Protein AF-A0A0L0D6V1-F1 (afdb_monomer_lite)

Sequence (633 aa):
MLAAVTAAVARLTDAACRQGDEGEKATAGPAPGNNIVFPPRSAPHRPCVAVAVVAVPGSEDPESGAPVLATTLTLPLGLRSPAAAALTLRSAGAVGGEVLGGLPLGTLFGLPSLELDPKIEGVEATAEAPELGSLVAGNAALVRQLGLLAEHPFYLEIAPMAFDESAPNSAACLALTLASTEAGVVQVAYRVASMLAEALMASAEFGDLSALYTPPRPPSFLDKATLEEAEVEGKRVVVRVDFNVPLAADGTISSNQRIVAAMPTVQTLLARGARSVVLMSHLGRPGGAVKPELSLAVVAAEVERLLERPVTFVAPAVGPEAEAATAEPAPGSVFLLENLRFHAEEEGKGVDGEGNKFKPAAEAVDTFRASLAAHGEVFVNDAFGTAHRAHSSMVGMPHPVRIAGALLSKELRYFAAALEEPARPFVQDKIQLIENLIDKVDAMIIGGGMAFTFLAVAHNVAIGASLFDDDGAAIVPKLMAKAKARGVTIHLPTDFVCADAFAADAKTAVHDTTSGVPEGWMGLDIGPASSEAFAAVIASAATVVWNGPMGVFEMEPFAAGTQTLCAAAAAATADSGATTIIGGGDTATAASVFGVDDKVSHVSTGGGASLELLEGKVLPGVAALTNIADLLQ

Foldseek 3Di:
DVVVVLLVQVLVLVVVQPPQDDDDQPPDDDDPPKGKDWDDDPDSPARTKIKIKDFDPPDADPPPRFTKIKIKIKAFQQDQDDPKKKKKKWFQPQDDDDDDDDDDCCVVPVDDFDFDDDDDVGMGMTIPHVPLSCLCVVDPVLSVLVSVCNVFGKIWMWTWDFNDPPDSRGGTMTMIMMIHRDPVVVVSSLVSVLVSVVSVCPDPVRDNCVVRDDGDDDFDLLQFAALVQDQQAQWQEEEEFEQQADADPVLAGPDCVRVVLQVQLLVSSLVSHHQEYEYEYAYDAPFLADDPSGKCPNVLVVNCVVNVHHEAEDPAQFDDRNLVVQVDGGTSYHYYHIHPNVHCLQQQWGADPVRDIDGDDPVVNLRRLVRSQSNIQAYEYAYLLCLQGPTCNQQVHPHPAYGYGPNRSLLSVLLVCQPPPDDPQEEEEDQLLLVLCLLPHQEYEYAFLVLLLLLCQVVVFAFAPGDHDPVSNVCNVVSVVSSVVSNYHYQGAQKFWKFLDPDLPTDTDIDGSVRHADHSIHGFAGDPVSLVVVLVVLLPGQEYEYEDARGPLVRVSRNVSRLSVLVSQLCSCVPVVHAYEYAADVNLVNNVVNVCCVSHNYYRPNHVSSVCVSSVHDRSSSSSGHRPVNSVD

InterPro domains:
  IPR001576 Phosphoglycerate kinase [MF_00145] (226-627)
  IPR001576 Phosphoglycerate kinase [PF00162] (228-617)
  IPR001576 Phosphoglycerate kinase [PR00477] (231-247)
  IPR001576 Phosphoglycerate kinase [PR00477] (253-275)
  IPR001576 Phosphoglycerate kinase [PR00477] (332-347)
  IPR001576 Phosphoglycerate kinase [PR00477] (375-397)
  IPR001576 Phosphoglycerate kinase [PR00477] (404-426)
  IPR001576 Phosphoglycerate kinase [PR00477] (543-568)
  IPR001576 Phosphoglycerate kinase [PR00477] (580-591)
  IPR001576 Phosphoglycerate kinase [PR00477] (603-620)
  IPR001576 Phosphoglycerate kinase [PTHR11406] (226-628)
  IPR015824 Phosphoglycerate kinase, N-terminal [G3DSA:3.40.50.1260] (194-291)
  IPR015824 Phosphoglycerate kinase, N-terminal [G3DSA:3.40.50.1260] (295-630)
  IPR015824 Phosphoglycerate kinase, N-terminal [G3DSA:3.40.50.1260] (421-603)
  IPR015911 Phosphoglycerate kinase, conserved site [PS00111] (236-246)
  IPR036043 Phosphoglycerate kinase superfamily [SSF53748] (221-626)

Organism: NCBI:txid461836

pLDDT: mean 74.15, std 25.09, range [22.94, 98.75]

Structure (mmCIF, N/CA/C/O backbone):
data_AF-A0A0L0D6V1-F1
#
_entry.id   AF-A0A0L0D6V1-F1
#
loop_
_atom_site.group_PDB
_atom_site.id
_atom_site.type_symbol
_atom_site.label_atom_id
_atom_site.label_alt_id
_atom_site.label_comp_id
_atom_site.label_asym_id
_atom_site.label_entity_id
_atom_site.label_seq_id
_atom_site.pdbx_PDB_ins_code
_atom_site.Cartn_x
_atom_site.Cartn_y
_atom_site.Cartn_z
_atom_site.occupancy
_atom_site.B_iso_or_equiv
_atom_site.auth_seq_id
_atom_site.auth_comp_id
_atom_site.auth_asym_id
_atom_site.auth_atom_id
_atom_site.pdbx_PDB_model_num
ATOM 1 N N . MET A 1 1 ? -0.115 -34.984 39.266 1.00 41.31 1 MET A N 1
ATOM 2 C CA . MET A 1 1 ? -1.115 -33.991 38.811 1.00 41.31 1 MET A CA 1
ATOM 3 C C . MET A 1 1 ? -0.805 -33.521 37.396 1.00 41.31 1 MET A C 1
ATOM 5 O O . MET A 1 1 ? -1.661 -33.690 36.543 1.00 41.31 1 MET A O 1
ATOM 9 N N . LEU A 1 2 ? 0.426 -33.073 37.114 1.00 43.94 2 LEU A N 1
ATOM 10 C CA . LEU A 1 2 ? 0.887 -32.733 35.760 1.00 43.94 2 LEU A CA 1
ATOM 11 C C . LEU A 1 2 ? 0.667 -33.868 34.741 1.00 43.94 2 LEU A C 1
ATOM 13 O O . LEU A 1 2 ? -0.023 -33.655 33.758 1.00 43.94 2 LEU A O 1
ATOM 17 N N . ALA A 1 3 ? 1.059 -35.108 35.062 1.00 45.00 3 ALA A N 1
ATOM 18 C CA . ALA A 1 3 ? 0.768 -36.281 34.224 1.00 45.00 3 ALA A CA 1
ATOM 19 C C . ALA A 1 3 ? -0.732 -36.473 33.894 1.00 45.00 3 ALA A C 1
ATOM 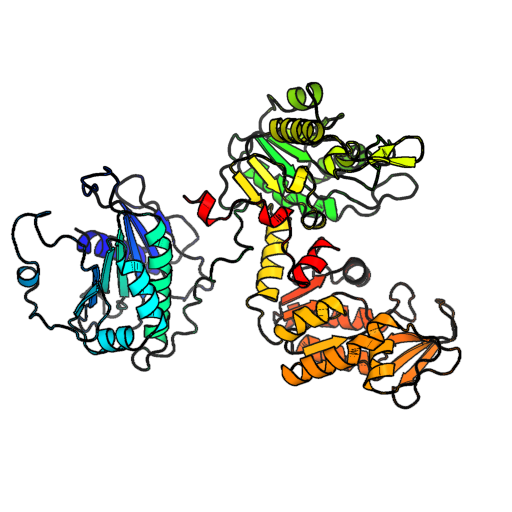21 O O . ALA A 1 3 ? -1.084 -36.947 32.818 1.00 45.00 3 ALA A O 1
ATOM 22 N N . ALA A 1 4 ? -1.639 -36.076 34.796 1.00 47.41 4 ALA A N 1
ATOM 23 C CA . ALA A 1 4 ? -3.080 -36.141 34.546 1.00 47.41 4 ALA A CA 1
ATOM 24 C C . ALA A 1 4 ? -3.555 -35.011 33.615 1.00 47.41 4 ALA A C 1
ATOM 26 O O . ALA A 1 4 ? -4.444 -35.245 32.798 1.00 47.41 4 ALA A O 1
ATOM 27 N N . VAL A 1 5 ? -2.944 -33.822 33.709 1.00 48.06 5 VAL A N 1
ATOM 28 C CA . VAL A 1 5 ? -3.163 -32.691 32.790 1.00 48.06 5 VAL A CA 1
ATOM 29 C C . VAL A 1 5 ? -2.637 -33.041 31.400 1.00 48.06 5 VAL A C 1
ATOM 31 O O . VAL A 1 5 ? -3.396 -32.974 30.439 1.00 48.06 5 VAL A O 1
ATOM 34 N N . THR A 1 6 ? -1.401 -33.526 31.295 1.00 48.69 6 THR A N 1
ATOM 35 C CA . THR A 1 6 ? -0.781 -33.962 30.037 1.00 48.69 6 THR A CA 1
ATOM 36 C C . THR A 1 6 ? -1.606 -35.064 29.362 1.00 48.69 6 THR A C 1
ATOM 38 O O . THR A 1 6 ? -1.934 -34.959 28.180 1.00 48.69 6 THR A O 1
ATOM 41 N N . ALA A 1 7 ? -2.059 -36.071 30.120 1.00 50.97 7 ALA A N 1
ATOM 42 C CA . ALA A 1 7 ? -2.938 -37.122 29.604 1.00 50.97 7 ALA A CA 1
ATOM 43 C C . ALA A 1 7 ? -4.339 -36.614 29.203 1.00 50.97 7 ALA A C 1
ATOM 45 O O . ALA A 1 7 ? -4.967 -37.167 28.299 1.00 50.97 7 ALA A O 1
ATOM 46 N N . ALA A 1 8 ? -4.876 -35.589 29.873 1.00 50.59 8 ALA A N 1
ATOM 47 C CA . ALA A 1 8 ? -6.153 -34.973 29.506 1.00 50.59 8 ALA A CA 1
ATOM 48 C C . ALA A 1 8 ? -6.037 -34.145 28.219 1.00 50.59 8 ALA A C 1
ATOM 50 O O . ALA A 1 8 ? -6.849 -34.328 27.314 1.00 50.59 8 ALA A O 1
ATOM 51 N N . VAL A 1 9 ? -5.002 -33.307 28.111 1.00 50.75 9 VAL A N 1
ATOM 52 C CA . VAL A 1 9 ? -4.701 -32.501 26.919 1.00 50.75 9 VAL A CA 1
ATOM 53 C C . VAL A 1 9 ? -4.520 -33.398 25.705 1.00 50.75 9 VAL A C 1
ATOM 55 O O . VAL A 1 9 ? -5.148 -33.167 24.679 1.00 50.75 9 VAL A O 1
ATOM 58 N N . ALA A 1 10 ? -3.747 -34.475 25.822 1.00 49.62 10 ALA A N 1
ATOM 59 C CA . ALA A 1 10 ? -3.551 -35.369 24.692 1.00 49.62 10 ALA A CA 1
ATOM 60 C C . ALA A 1 10 ? -4.838 -36.080 24.264 1.00 49.62 10 ALA A C 1
ATOM 62 O O . ALA A 1 10 ? -5.123 -36.126 23.072 1.00 49.62 10 ALA A O 1
ATOM 63 N N . ARG A 1 11 ? -5.661 -36.579 25.197 1.00 50.72 11 ARG A N 1
ATOM 64 C CA . ARG A 1 11 ? -6.963 -37.180 24.841 1.00 50.72 11 ARG A CA 1
ATOM 65 C C . ARG A 1 11 ? -7.865 -36.206 24.079 1.00 50.72 11 ARG A C 1
ATOM 67 O O . ARG A 1 11 ? -8.548 -36.623 23.148 1.00 50.72 11 ARG A O 1
ATOM 74 N N . LEU A 1 12 ? -7.841 -34.924 24.443 1.00 49.38 12 LEU A N 1
ATOM 75 C CA . LEU A 1 12 ? -8.553 -33.868 23.720 1.00 49.38 12 LEU A CA 1
ATOM 76 C C . LEU A 1 12 ? -7.945 -33.619 22.331 1.00 49.38 12 LEU A C 1
ATOM 78 O O . LEU A 1 12 ? -8.688 -33.494 21.361 1.00 49.38 12 LEU A O 1
ATOM 82 N N . THR A 1 13 ? -6.616 -33.626 22.210 1.00 48.41 13 THR A N 1
ATOM 83 C CA . THR A 1 13 ? -5.902 -33.529 20.926 1.00 48.41 13 THR A CA 1
ATOM 84 C C . THR A 1 13 ? -6.252 -34.674 19.977 1.00 48.41 13 THR A C 1
ATOM 86 O O . THR A 1 13 ? -6.511 -34.441 18.802 1.00 48.41 13 THR A O 1
ATOM 89 N N . ASP A 1 14 ? -6.303 -35.912 20.464 1.00 46.41 14 ASP A N 1
ATOM 90 C CA . ASP A 1 14 ? -6.662 -37.082 19.655 1.00 46.41 14 ASP A CA 1
ATOM 91 C C . ASP A 1 14 ? -8.146 -37.096 19.273 1.00 46.41 14 ASP A C 1
ATOM 93 O O . ASP A 1 14 ? -8.480 -37.368 18.120 1.00 46.41 14 ASP A O 1
ATOM 97 N N . ALA A 1 15 ? -9.038 -36.687 20.179 1.00 47.84 15 ALA A N 1
ATOM 98 C CA . ALA A 1 15 ? -10.442 -36.461 19.840 1.00 47.84 15 ALA A CA 1
ATOM 99 C C . ALA A 1 15 ? -10.598 -35.416 18.715 1.00 47.84 15 ALA A C 1
ATOM 101 O O . ALA A 1 15 ? -11.320 -35.666 17.747 1.00 47.84 15 ALA A O 1
ATOM 102 N N . ALA A 1 16 ? -9.859 -34.303 18.789 1.00 45.69 16 ALA A N 1
ATOM 103 C CA . ALA A 1 16 ? -9.835 -33.271 17.751 1.00 45.69 16 ALA A CA 1
ATOM 104 C C . ALA A 1 16 ? -9.227 -33.778 16.427 1.00 45.69 16 ALA A C 1
ATOM 106 O O . ALA A 1 16 ? -9.726 -33.467 15.346 1.00 45.69 16 ALA A O 1
ATOM 107 N N . CYS A 1 17 ? -8.191 -34.620 16.483 1.00 44.34 17 CYS A N 1
ATOM 108 C CA . CYS A 1 17 ? -7.609 -35.255 15.299 1.00 44.34 17 CYS A CA 1
ATOM 109 C C . CYS A 1 17 ? -8.598 -36.195 14.586 1.00 44.34 17 CYS A C 1
ATOM 111 O O . CYS A 1 17 ? -8.600 -36.237 13.351 1.00 44.34 17 CYS A O 1
ATOM 113 N N . ARG A 1 18 ? -9.440 -36.922 15.339 1.00 43.19 18 ARG A N 1
ATOM 114 C CA . ARG A 1 18 ? -10.408 -37.905 14.816 1.00 43.19 18 ARG A CA 1
ATOM 115 C C . ARG A 1 18 ? -11.695 -37.291 14.253 1.00 43.19 18 ARG A C 1
ATOM 117 O O . ARG A 1 18 ? -12.285 -37.902 13.367 1.00 43.19 18 ARG A O 1
ATOM 124 N N . GLN A 1 19 ? -12.149 -36.137 14.751 1.00 41.78 19 GLN A N 1
ATOM 125 C CA . GLN A 1 19 ? -13.485 -35.606 14.422 1.00 41.78 19 GLN A CA 1
ATOM 126 C C . GLN A 1 19 ? -13.608 -34.854 13.092 1.00 41.78 19 GLN A C 1
ATOM 128 O O . GLN A 1 19 ? -14.722 -34.690 12.617 1.00 41.78 19 GLN A O 1
ATOM 133 N N . GLY A 1 20 ? -12.509 -34.495 12.430 1.00 37.59 20 GLY A N 1
ATOM 134 C CA . GLY A 1 20 ? -12.541 -34.180 10.998 1.00 37.59 20 GLY A CA 1
ATOM 135 C C . GLY A 1 20 ? -13.437 -33.022 10.533 1.00 37.59 20 GLY A C 1
ATOM 136 O O . GLY A 1 20 ? -13.716 -33.005 9.340 1.00 37.59 20 GLY A O 1
ATOM 137 N N . ASP A 1 21 ? -13.836 -32.069 11.385 1.00 30.97 21 ASP A N 1
ATOM 138 C CA . ASP A 1 21 ? -14.624 -30.911 10.939 1.00 30.97 21 ASP A CA 1
ATOM 139 C C . ASP A 1 21 ? -14.311 -29.595 11.679 1.00 30.97 21 ASP A C 1
ATOM 141 O O . ASP A 1 21 ? -13.735 -29.584 12.765 1.00 30.97 21 ASP A O 1
ATOM 145 N N . GLU A 1 22 ? -14.635 -28.515 10.969 1.00 30.48 22 GLU A N 1
ATOM 146 C CA . GLU A 1 22 ? -14.376 -27.073 11.106 1.00 30.48 22 GLU A CA 1
ATOM 147 C C . GLU A 1 22 ? -14.038 -26.483 12.493 1.00 30.48 22 GLU A C 1
ATOM 149 O O . GLU A 1 22 ? -14.796 -26.595 13.445 1.00 30.48 22 GLU A O 1
ATOM 154 N N . GLY A 1 23 ? -12.924 -25.737 12.556 1.00 34.94 23 GLY A N 1
ATOM 155 C CA . GLY A 1 23 ? -12.870 -24.336 13.019 1.00 34.94 23 GLY A CA 1
ATOM 156 C C . GLY A 1 23 ? -13.487 -23.889 14.354 1.00 34.94 23 GLY A C 1
ATOM 157 O O . GLY A 1 23 ? -13.536 -22.683 14.582 1.00 34.94 23 GLY A O 1
ATOM 158 N N . GLU A 1 24 ? -13.939 -24.770 15.241 1.00 31.58 24 GLU A N 1
ATOM 159 C CA . GLU A 1 24 ? -14.534 -24.375 16.517 1.00 31.58 24 GLU A CA 1
ATOM 160 C C . GLU A 1 24 ? -13.512 -24.435 17.658 1.00 31.58 24 GLU A C 1
ATOM 162 O O . GLU A 1 24 ? -12.842 -25.444 17.893 1.00 31.58 24 GLU A O 1
ATOM 167 N N . LYS A 1 25 ? -13.416 -23.337 18.420 1.00 36.84 25 LYS A N 1
ATOM 168 C CA . LYS A 1 25 ? -12.828 -23.338 19.764 1.00 36.84 25 LYS A CA 1
ATOM 169 C C . LYS A 1 25 ? -13.559 -24.397 20.592 1.00 36.84 25 LYS A C 1
ATOM 171 O O . LYS A 1 25 ? -14.640 -24.133 21.112 1.00 36.84 25 LYS A O 1
ATOM 176 N N . ALA A 1 26 ? -12.970 -25.575 20.762 1.00 32.16 26 ALA A N 1
ATOM 177 C CA . ALA A 1 26 ? -13.472 -26.546 21.720 1.00 32.16 26 ALA A CA 1
ATOM 178 C C . ALA A 1 26 ? -13.193 -26.029 23.142 1.00 32.16 26 ALA A C 1
ATOM 180 O O . ALA A 1 26 ? -12.159 -26.320 23.743 1.00 32.16 26 ALA A O 1
ATOM 181 N N . THR A 1 27 ? -14.120 -25.253 23.706 1.00 33.50 27 THR A N 1
ATOM 182 C CA . THR A 1 27 ? -14.174 -24.977 25.146 1.00 33.50 27 THR A CA 1
ATOM 183 C C . THR A 1 27 ? -14.638 -26.244 25.864 1.00 33.50 27 THR A C 1
ATOM 185 O O . THR A 1 27 ? -15.795 -26.371 26.258 1.00 33.50 27 THR A O 1
ATOM 188 N N . ALA A 1 28 ? -13.751 -27.225 25.992 1.00 31.92 28 ALA A N 1
ATOM 189 C CA . ALA A 1 28 ? -14.009 -28.448 26.739 1.00 31.92 28 ALA A CA 1
ATOM 190 C C . ALA A 1 28 ? -12.871 -28.687 27.740 1.00 31.92 28 ALA A C 1
ATOM 192 O O . ALA A 1 28 ? -11.984 -29.509 27.533 1.00 31.92 28 ALA A O 1
ATOM 193 N N . GLY A 1 29 ? -12.900 -27.938 28.844 1.00 30.61 29 GLY A N 1
ATOM 194 C CA . GLY A 1 29 ? -12.054 -28.140 30.019 1.00 30.61 29 GLY A CA 1
ATOM 195 C C . GLY A 1 29 ? -12.818 -27.758 31.296 1.00 30.61 29 GLY A C 1
ATOM 196 O O . GLY A 1 29 ? -13.675 -26.880 31.239 1.00 30.61 29 GLY A O 1
ATOM 197 N N . PRO A 1 30 ? -12.563 -28.402 32.450 1.00 28.38 30 PRO A N 1
ATOM 198 C CA . PRO A 1 30 ? -13.488 -28.430 33.591 1.00 28.38 30 PRO A CA 1
ATOM 199 C C . PRO A 1 30 ? -13.513 -27.153 34.460 1.00 28.38 30 PRO A C 1
ATOM 201 O O . PRO A 1 30 ? -14.106 -27.179 35.537 1.00 28.38 30 PRO A O 1
ATOM 204 N N . ALA A 1 31 ? -12.880 -26.051 34.037 1.00 31.75 31 ALA A N 1
ATOM 205 C CA . ALA A 1 31 ? -12.807 -24.804 34.802 1.00 31.75 31 ALA A CA 1
ATOM 206 C C . ALA A 1 31 ? -12.574 -23.567 33.899 1.00 31.75 31 ALA A C 1
ATOM 208 O O . ALA A 1 31 ? -11.903 -23.693 32.870 1.00 31.75 31 ALA A O 1
ATOM 209 N N . PRO A 1 32 ? -13.090 -22.376 34.272 1.00 29.27 32 PRO A N 1
ATOM 210 C CA . PRO A 1 32 ? -12.817 -21.118 33.572 1.00 29.27 32 PRO A CA 1
ATOM 211 C C . PRO A 1 32 ? -11.325 -20.744 33.665 1.00 29.27 32 PRO A C 1
ATOM 213 O O . PRO A 1 32 ? -10.752 -20.797 34.749 1.00 29.27 32 PRO A O 1
ATOM 216 N N . GLY A 1 33 ? -10.708 -20.371 32.535 1.00 36.47 33 GLY A N 1
ATOM 217 C CA . GLY A 1 33 ? -9.295 -19.950 32.455 1.00 36.47 33 GLY A CA 1
ATOM 218 C C . GLY A 1 33 ? -8.350 -20.892 31.693 1.00 36.47 33 GLY A C 1
ATOM 219 O O . GLY A 1 33 ? -7.191 -20.544 31.492 1.00 36.47 33 GLY A O 1
ATOM 220 N N . ASN A 1 34 ? -8.823 -22.052 31.227 1.00 37.44 34 ASN A N 1
ATOM 221 C CA . ASN A 1 34 ? -8.024 -22.977 30.415 1.00 37.44 34 ASN A CA 1
ATOM 222 C C . ASN A 1 34 ? -8.285 -22.750 28.919 1.00 37.44 34 ASN A C 1
ATOM 224 O O . ASN A 1 34 ? -9.417 -22.917 28.463 1.00 37.44 34 ASN A O 1
ATOM 228 N N . ASN A 1 35 ? -7.240 -22.415 28.156 1.00 41.38 35 ASN A N 1
ATOM 229 C CA . ASN A 1 35 ? -7.321 -22.175 26.713 1.00 41.38 35 ASN A CA 1
ATOM 230 C C . ASN A 1 35 ? -6.592 -23.290 25.952 1.00 41.38 35 ASN A C 1
ATOM 232 O O . ASN A 1 35 ? -5.416 -23.563 26.199 1.00 41.38 35 ASN A O 1
ATOM 236 N N . ILE A 1 36 ? -7.291 -23.922 25.007 1.00 39.09 36 ILE A N 1
ATOM 237 C CA . ILE A 1 36 ? -6.720 -24.898 24.072 1.00 39.09 36 ILE A CA 1
ATOM 238 C C . ILE A 1 36 ? -6.827 -24.296 22.674 1.00 39.09 36 ILE A C 1
ATOM 240 O O . ILE A 1 36 ? -7.921 -23.936 22.238 1.00 39.09 36 ILE A O 1
ATOM 244 N N . VAL A 1 37 ? -5.691 -24.158 21.991 1.00 38.66 37 VAL A N 1
ATOM 245 C CA . VAL A 1 37 ? -5.610 -23.554 20.658 1.00 38.66 37 VAL A CA 1
ATOM 246 C C . VAL A 1 37 ? -5.132 -24.608 19.665 1.00 38.66 37 VAL A C 1
ATOM 248 O O . VAL A 1 37 ? -4.084 -25.232 19.852 1.00 38.66 37 VAL A O 1
ATOM 251 N N . PHE A 1 38 ? -5.906 -24.785 18.595 1.00 38.47 38 PHE A N 1
ATOM 252 C CA . PHE A 1 38 ? -5.540 -25.600 17.442 1.00 38.47 38 PHE A CA 1
ATOM 253 C C . PHE A 1 38 ? -5.192 -24.668 16.269 1.00 38.47 38 PHE A C 1
ATOM 255 O O . PHE A 1 38 ? -5.978 -23.766 15.974 1.00 38.47 38 PHE A O 1
ATOM 262 N N . PRO A 1 39 ? -4.045 -24.841 15.591 1.00 37.88 39 PRO A N 1
ATOM 263 C CA . PRO A 1 39 ? -3.738 -24.097 14.378 1.00 37.88 39 PRO A CA 1
ATOM 264 C C . PRO A 1 39 ? -4.684 -24.511 13.230 1.00 37.88 39 PRO A C 1
ATOM 266 O O . PRO A 1 39 ? -5.141 -25.659 13.192 1.00 37.88 39 PRO A O 1
ATOM 269 N N . PRO A 1 40 ? -4.978 -23.611 12.271 1.00 33.34 40 PRO A N 1
ATOM 270 C CA . PRO A 1 40 ? -5.857 -23.911 11.141 1.00 33.34 40 PRO A CA 1
ATOM 271 C C . PRO A 1 40 ? -5.279 -25.016 10.236 1.00 33.34 40 PRO A C 1
ATOM 273 O O . PRO A 1 40 ? -4.095 -25.010 9.893 1.00 33.34 40 PRO A O 1
ATOM 276 N N . ARG A 1 41 ? -6.120 -25.980 9.822 1.00 36.16 41 ARG A N 1
ATOM 277 C CA . ARG A 1 41 ? -5.730 -27.058 8.891 1.00 36.16 41 ARG A CA 1
ATOM 278 C C . ARG A 1 41 ? -5.505 -26.495 7.483 1.00 36.16 41 ARG A C 1
ATOM 280 O O . ARG A 1 41 ? -6.435 -25.986 6.872 1.00 36.16 41 ARG A O 1
ATOM 287 N N . SER A 1 42 ? -4.310 -26.687 6.921 1.00 32.72 42 SER A N 1
ATOM 288 C CA . SER A 1 42 ? -4.017 -26.374 5.511 1.00 32.72 42 SER A CA 1
ATOM 289 C C . SER A 1 42 ? -4.421 -27.480 4.519 1.00 32.72 42 SER A C 1
ATOM 291 O O . SER A 1 42 ? -4.342 -27.265 3.313 1.00 32.72 42 SER A O 1
ATOM 293 N N . ALA A 1 43 ? -4.860 -28.661 4.989 1.00 32.44 43 ALA A N 1
ATOM 294 C CA . ALA A 1 43 ? -5.421 -29.743 4.164 1.00 32.44 43 ALA A CA 1
ATOM 295 C C . ALA A 1 43 ? -6.105 -30.837 5.027 1.00 32.44 43 ALA A C 1
ATOM 297 O O . ALA A 1 43 ? -5.672 -31.069 6.159 1.00 32.44 43 ALA A O 1
ATOM 298 N N . PRO A 1 44 ? -7.101 -31.581 4.499 1.00 30.41 44 PRO A N 1
ATOM 299 C CA . PRO A 1 44 ? -7.921 -32.556 5.246 1.00 30.41 44 PRO A CA 1
ATOM 300 C C . PRO A 1 44 ? -7.206 -33.835 5.741 1.00 30.41 44 PRO A C 1
ATOM 302 O O . PRO A 1 44 ? -7.840 -34.683 6.366 1.00 30.41 44 PRO A O 1
ATOM 305 N N . HIS A 1 45 ? -5.892 -33.984 5.531 1.00 33.22 45 HIS A N 1
ATOM 306 C CA . HIS A 1 45 ? -5.127 -35.186 5.911 1.00 33.22 45 HIS A CA 1
ATOM 307 C C . HIS A 1 45 ? -3.811 -34.907 6.666 1.00 33.22 45 HIS A C 1
ATOM 309 O O . HIS A 1 45 ? -2.937 -35.771 6.703 1.00 33.22 45 HIS A O 1
ATOM 315 N N . ARG A 1 46 ? -3.636 -33.719 7.266 1.00 36.94 46 ARG A N 1
ATOM 316 C CA . ARG A 1 46 ? -2.416 -33.384 8.031 1.00 36.94 46 ARG A CA 1
ATOM 317 C C . ARG A 1 46 ? -2.583 -33.631 9.546 1.00 36.94 46 ARG A C 1
ATOM 319 O O . ARG A 1 46 ? -3.676 -33.386 10.062 1.00 36.94 46 ARG A O 1
ATOM 326 N N . PRO A 1 47 ? -1.537 -34.086 10.267 1.00 37.16 47 PRO A N 1
ATOM 327 C CA . PRO A 1 47 ? -1.570 -34.222 11.726 1.00 37.16 47 PRO A CA 1
ATOM 328 C C . PRO A 1 47 ? -1.725 -32.851 12.408 1.00 37.16 47 PRO A C 1
ATOM 330 O O . PRO A 1 47 ? -1.061 -31.896 12.011 1.00 37.16 47 PRO A O 1
ATOM 333 N N . CYS A 1 48 ? -2.579 -32.738 13.430 1.00 41.03 48 CYS A N 1
ATOM 334 C CA . CYS A 1 48 ? -2.773 -31.488 14.174 1.00 41.03 48 CYS A CA 1
ATOM 335 C C . CYS A 1 48 ? -1.726 -31.351 15.297 1.00 41.03 48 CYS A C 1
ATOM 337 O O . CYS A 1 48 ? -1.587 -32.258 16.117 1.00 41.03 48 CYS A O 1
ATOM 339 N N . VAL A 1 49 ? -1.030 -30.212 15.372 1.00 44.78 49 VAL A N 1
ATOM 340 C CA . VAL A 1 49 ? -0.270 -29.797 16.569 1.00 44.78 49 VAL A CA 1
ATOM 341 C C . VAL A 1 49 ? -1.251 -29.139 17.535 1.00 44.78 49 VAL A C 1
ATOM 343 O O . VAL A 1 49 ? -2.035 -28.299 17.107 1.00 44.78 49 VAL A O 1
ATOM 346 N N . ALA A 1 50 ? -1.233 -29.499 18.816 1.00 45.41 50 ALA A N 1
ATOM 347 C CA . ALA A 1 50 ? -2.115 -28.891 19.815 1.00 45.41 50 ALA A CA 1
ATOM 348 C C . ALA A 1 50 ? -1.312 -28.234 20.932 1.00 45.41 50 ALA A C 1
ATOM 350 O O . ALA A 1 50 ? -0.358 -28.827 21.448 1.00 45.41 50 ALA A O 1
ATOM 351 N N . VAL A 1 51 ? -1.731 -27.025 21.308 1.00 43.25 51 VAL A N 1
ATOM 352 C CA . VAL A 1 51 ? -1.167 -26.267 22.426 1.00 43.25 51 VAL A CA 1
ATOM 353 C C . VAL A 1 51 ? -2.262 -26.044 23.459 1.00 43.25 51 VAL A C 1
ATOM 355 O O . VAL A 1 51 ? -3.320 -25.497 23.145 1.00 43.25 51 VAL A O 1
ATOM 358 N N . ALA A 1 52 ? -2.012 -26.465 24.695 1.00 45.53 52 ALA A N 1
ATOM 359 C CA . ALA A 1 52 ? -2.901 -26.216 25.820 1.00 45.53 52 ALA A CA 1
ATOM 360 C C . ALA A 1 52 ? -2.166 -25.440 26.908 1.00 45.53 52 ALA A C 1
ATOM 362 O O . ALA A 1 52 ? -1.081 -25.841 27.324 1.00 45.53 52 ALA A O 1
ATOM 363 N N . VAL A 1 53 ? -2.783 -24.361 27.385 1.00 42.94 53 VAL A N 1
ATOM 364 C CA . VAL A 1 53 ? -2.347 -23.640 28.582 1.00 42.94 53 VAL A CA 1
ATOM 365 C C . VAL A 1 53 ? -3.387 -23.885 29.665 1.00 42.94 53 VAL A C 1
ATOM 367 O O . VAL A 1 53 ? -4.569 -23.573 29.494 1.00 42.94 53 VAL A O 1
ATOM 370 N N . VAL A 1 54 ? -2.955 -24.502 30.761 1.00 46.19 54 VAL A N 1
ATOM 371 C CA . VAL A 1 54 ? -3.823 -24.959 31.845 1.00 46.19 54 VAL A CA 1
ATOM 372 C C . VAL A 1 54 ? -3.320 -24.384 33.163 1.00 46.19 54 VAL A C 1
ATOM 374 O O . VAL A 1 54 ? -2.159 -24.578 33.526 1.00 46.19 54 VAL A O 1
ATOM 377 N N . ALA A 1 55 ? -4.201 -23.711 33.902 1.00 39.47 55 ALA A N 1
ATOM 378 C CA . ALA A 1 55 ? -3.938 -23.370 35.294 1.00 39.47 55 ALA A CA 1
ATOM 379 C C . ALA A 1 55 ? -4.007 -24.653 36.130 1.00 39.47 55 ALA A C 1
ATOM 381 O O . ALA A 1 55 ? -5.014 -25.367 36.100 1.00 39.47 55 ALA A O 1
ATOM 382 N N . VAL A 1 56 ? -2.936 -24.980 36.852 1.00 45.16 56 VAL A N 1
ATOM 383 C CA . VAL A 1 56 ? -2.883 -26.206 37.653 1.00 45.16 56 VAL A CA 1
ATOM 384 C C . VAL A 1 56 ? -3.729 -25.999 38.923 1.00 45.16 56 VAL A C 1
ATOM 386 O O . VAL A 1 56 ? -3.423 -25.127 39.738 1.00 45.16 56 VAL A O 1
ATOM 389 N N . PRO A 1 57 ? -4.830 -26.755 39.118 1.00 38.66 57 PRO A N 1
ATOM 390 C CA . PRO A 1 57 ? -5.733 -26.511 40.240 1.00 38.66 57 PRO A CA 1
ATOM 391 C C . PRO A 1 57 ? -5.049 -26.782 41.585 1.00 38.66 57 PRO A C 1
ATOM 393 O O . PRO A 1 57 ? -4.501 -27.863 41.788 1.00 38.66 57 PRO A O 1
ATOM 396 N N . GLY A 1 58 ? -5.127 -25.832 42.521 1.00 41.16 58 GLY A N 1
ATOM 397 C CA . GLY A 1 58 ? -4.580 -25.982 43.876 1.00 41.16 58 GLY A CA 1
ATOM 398 C C . GLY A 1 58 ? -3.063 -25.803 43.993 1.00 41.16 58 GLY A C 1
ATOM 399 O O . GLY A 1 58 ? -2.508 -26.123 45.042 1.00 41.16 58 GLY A O 1
ATOM 400 N N . SER A 1 59 ? -2.393 -25.309 42.949 1.00 44.78 59 SER A N 1
ATOM 401 C CA . SER A 1 59 ? -0.995 -24.881 43.017 1.00 44.78 59 SER A CA 1
ATOM 402 C C . SER A 1 59 ? -0.910 -23.365 42.880 1.00 44.78 59 SER A C 1
ATOM 404 O O . SER A 1 59 ? -1.078 -22.825 41.784 1.00 44.78 59 SER A O 1
ATOM 406 N N . GLU A 1 60 ? -0.651 -22.710 44.002 1.00 44.22 60 GLU A N 1
ATOM 407 C CA . GLU A 1 60 ? -0.368 -21.283 44.094 1.00 44.22 60 GLU A CA 1
ATOM 408 C C . GLU A 1 60 ? 1.064 -21.119 44.592 1.00 44.22 60 GLU A C 1
ATOM 410 O O . GLU A 1 60 ? 1.532 -21.886 45.440 1.00 44.22 60 GLU A O 1
ATOM 415 N N . ASP A 1 61 ? 1.765 -20.137 44.044 1.00 43.19 61 ASP A N 1
ATOM 416 C CA . ASP A 1 61 ? 3.060 -19.734 44.560 1.00 43.19 61 ASP A CA 1
ATOM 417 C C . ASP A 1 61 ? 2.908 -19.225 46.012 1.00 43.19 61 ASP A C 1
ATOM 419 O O . ASP A 1 61 ? 2.075 -18.347 46.259 1.00 43.19 61 ASP A O 1
ATOM 423 N N . PRO A 1 62 ? 3.670 -19.751 46.990 1.00 37.72 62 PRO A N 1
ATOM 424 C CA . PRO A 1 62 ? 3.467 -19.423 48.402 1.00 37.72 62 PRO A CA 1
ATOM 425 C C . PRO A 1 62 ? 3.720 -17.951 48.761 1.00 37.72 62 PRO A C 1
ATOM 427 O O . PRO A 1 62 ? 3.232 -17.498 49.797 1.00 37.72 62 PRO A O 1
ATOM 430 N N . GLU A 1 63 ? 4.491 -17.217 47.950 1.00 38.00 63 GLU A N 1
ATOM 431 C CA . GLU A 1 63 ? 4.845 -15.814 48.199 1.00 38.00 63 GLU A CA 1
ATOM 432 C C . GLU A 1 63 ? 3.940 -14.831 47.442 1.00 38.00 63 GLU A C 1
ATOM 434 O O . GLU A 1 63 ? 3.570 -13.790 47.987 1.00 38.00 63 GLU A O 1
ATOM 439 N N . SER A 1 64 ? 3.557 -15.153 46.206 1.00 40.72 64 SER A N 1
ATOM 440 C CA . SER A 1 64 ? 2.796 -14.271 45.309 1.00 40.72 64 SER A CA 1
ATOM 441 C C . SER A 1 64 ? 1.317 -14.642 45.158 1.00 40.72 64 SER A C 1
ATOM 443 O O . SER A 1 64 ? 0.536 -13.822 44.674 1.00 40.72 64 SER A O 1
ATOM 445 N N . GLY A 1 65 ? 0.908 -15.851 45.561 1.00 41.97 65 GLY A N 1
ATOM 446 C CA . GLY A 1 65 ? -0.456 -16.366 45.382 1.00 41.97 65 GLY A CA 1
ATOM 447 C C . GLY A 1 65 ? -0.841 -16.620 43.919 1.00 41.97 65 GLY A C 1
ATOM 448 O O . GLY A 1 65 ? -2.011 -16.857 43.621 1.00 41.97 65 GLY A O 1
ATOM 449 N N . ALA A 1 66 ? 0.116 -16.542 42.989 1.00 41.41 66 ALA A N 1
ATOM 450 C CA . ALA A 1 66 ? -0.130 -16.720 41.564 1.00 41.41 66 ALA A CA 1
ATOM 451 C C . ALA A 1 66 ? -0.332 -18.208 41.216 1.00 41.41 66 ALA A C 1
ATOM 453 O O . ALA A 1 66 ? 0.415 -19.056 41.716 1.00 41.41 66 ALA A O 1
ATOM 454 N N . PRO A 1 67 ? -1.305 -18.555 40.352 1.00 42.81 67 PRO A N 1
ATOM 455 C CA . PRO A 1 67 ? -1.508 -19.933 39.924 1.00 42.81 67 PRO A CA 1
ATOM 456 C C . PRO A 1 67 ? -0.347 -20.406 39.044 1.00 42.81 67 PRO A C 1
ATOM 458 O O . PRO A 1 67 ? 0.107 -19.688 38.152 1.00 42.81 67 PRO A O 1
ATOM 461 N N . VAL A 1 68 ? 0.105 -21.645 39.245 1.00 48.06 68 VAL A N 1
ATOM 462 C CA . VAL A 1 68 ? 1.100 -22.264 38.355 1.00 48.06 68 VAL A CA 1
ATOM 463 C C . VAL A 1 68 ? 0.460 -22.536 36.990 1.00 48.06 68 VAL A C 1
ATOM 465 O O . VAL A 1 68 ? -0.555 -23.236 36.895 1.00 48.06 68 VAL A O 1
ATOM 468 N N . LEU A 1 69 ? 1.068 -22.011 35.925 1.00 47.06 69 LEU A N 1
ATOM 469 C CA . LEU A 1 69 ? 0.621 -22.205 34.547 1.00 47.06 69 LEU A CA 1
ATOM 470 C C . LEU A 1 69 ? 1.419 -23.339 33.899 1.00 47.06 69 LEU A C 1
ATOM 472 O O . LEU A 1 69 ? 2.650 -23.302 33.856 1.00 47.06 69 LEU A O 1
ATOM 476 N N . ALA A 1 70 ? 0.717 -24.346 33.378 1.00 48.97 70 ALA A N 1
ATOM 477 C CA . ALA A 1 70 ? 1.300 -25.436 32.607 1.00 48.97 70 ALA A CA 1
ATOM 478 C C . ALA A 1 70 ? 0.955 -25.278 31.121 1.00 48.97 70 ALA A C 1
ATOM 480 O O . ALA A 1 70 ? -0.215 -25.229 30.750 1.00 48.97 70 ALA A O 1
ATOM 481 N N . THR A 1 71 ? 1.975 -25.217 30.269 1.00 50.31 71 THR A N 1
ATOM 482 C CA . THR A 1 71 ? 1.849 -25.210 28.809 1.00 50.31 71 THR A CA 1
ATOM 483 C C . THR A 1 71 ? 2.253 -26.575 28.269 1.00 50.31 71 THR A C 1
ATOM 485 O O . THR A 1 71 ? 3.401 -26.983 28.425 1.00 50.31 71 THR A O 1
ATOM 488 N N . THR A 1 72 ? 1.329 -27.282 27.622 1.00 51.44 72 THR A N 1
ATOM 489 C CA . THR A 1 72 ? 1.591 -28.578 26.986 1.00 51.44 72 THR A CA 1
ATOM 490 C C . THR A 1 72 ? 1.480 -28.454 25.471 1.00 51.44 72 THR A C 1
ATOM 492 O O . THR A 1 72 ? 0.434 -28.068 24.949 1.00 51.44 72 THR A O 1
ATOM 495 N N . LEU A 1 73 ? 2.545 -28.827 24.764 1.00 52.16 73 LEU A N 1
ATOM 496 C CA . LEU A 1 73 ? 2.605 -28.936 23.310 1.00 52.16 73 LEU A CA 1
ATOM 497 C C . LEU A 1 73 ? 2.650 -30.416 22.919 1.00 52.16 73 LEU A C 1
ATOM 499 O O . LEU A 1 73 ? 3.495 -31.164 23.405 1.00 52.16 73 LEU A O 1
ATOM 503 N N . THR A 1 74 ? 1.723 -30.849 22.065 1.00 52.34 74 THR A N 1
ATOM 504 C CA . THR A 1 74 ? 1.621 -32.252 21.630 1.00 52.34 74 THR A CA 1
ATOM 505 C C . THR A 1 74 ? 1.975 -32.381 20.150 1.00 52.34 74 THR A C 1
ATOM 507 O O . THR A 1 74 ? 1.344 -31.738 19.310 1.00 52.34 74 THR A O 1
ATOM 510 N N . LEU A 1 75 ? 2.956 -33.232 19.836 1.00 50.88 75 LEU A N 1
ATOM 511 C CA . LEU A 1 75 ? 3.440 -33.510 18.481 1.00 50.88 75 LEU A CA 1
ATOM 512 C C . LEU A 1 75 ? 3.122 -34.961 18.092 1.00 50.88 75 LEU A C 1
ATOM 514 O O . LEU A 1 75 ? 3.668 -35.874 18.711 1.00 50.88 75 LEU A O 1
ATOM 518 N N . PRO A 1 76 ? 2.286 -35.216 17.076 1.00 47.94 76 PRO A N 1
ATOM 519 C CA . PRO A 1 76 ? 2.074 -36.566 16.566 1.00 47.94 76 PRO A CA 1
ATOM 520 C C . PRO A 1 76 ? 3.310 -37.055 15.805 1.00 47.94 76 PRO A C 1
ATOM 522 O O . PRO A 1 76 ? 3.591 -36.602 14.698 1.00 47.94 76 PRO A O 1
ATOM 525 N N . LEU A 1 77 ? 4.037 -38.008 16.388 1.00 46.38 77 LEU A N 1
ATOM 526 C CA . LEU A 1 77 ? 5.110 -38.728 15.716 1.00 46.38 77 LEU A CA 1
ATOM 527 C C . LEU A 1 77 ? 4.497 -40.002 15.120 1.00 46.38 77 LEU A C 1
ATOM 529 O O . LEU A 1 77 ? 3.903 -40.822 15.815 1.00 46.38 77 LEU A O 1
ATOM 533 N N . GLY A 1 78 ? 4.612 -40.197 13.808 1.00 40.28 78 GLY A N 1
ATOM 534 C CA . GLY A 1 78 ? 4.094 -41.382 13.105 1.00 40.28 78 GLY A CA 1
ATOM 535 C C . GLY A 1 78 ? 4.841 -42.688 13.427 1.00 40.28 78 GLY A C 1
ATOM 536 O O . GLY A 1 78 ? 5.047 -43.514 12.539 1.00 40.28 78 GLY A O 1
ATOM 537 N N . LEU A 1 79 ? 5.300 -42.867 14.667 1.00 38.41 79 LEU A N 1
ATOM 538 C CA . LEU A 1 79 ? 6.085 -44.006 15.123 1.00 38.41 79 LEU A CA 1
ATOM 539 C C . LEU A 1 79 ? 5.211 -45.259 15.202 1.00 38.41 79 LEU A C 1
ATOM 541 O O . LEU A 1 79 ? 4.127 -45.254 15.782 1.00 38.41 79 LEU A O 1
ATOM 545 N N . ARG A 1 80 ? 5.715 -46.362 14.639 1.00 35.12 80 ARG A N 1
ATOM 546 C CA . ARG A 1 80 ? 5.027 -47.665 14.593 1.00 35.12 80 ARG A CA 1
ATOM 547 C C . ARG A 1 80 ? 5.164 -48.499 15.876 1.00 35.12 80 ARG A C 1
ATOM 549 O O . ARG A 1 80 ? 4.676 -49.623 15.910 1.00 35.12 80 ARG A O 1
ATOM 556 N N . SER A 1 81 ? 5.829 -47.991 16.914 1.00 36.25 81 SER A N 1
ATOM 557 C CA . SER A 1 81 ? 5.995 -48.680 18.199 1.00 36.25 81 SER A CA 1
ATOM 558 C C . SER A 1 81 ? 6.323 -47.671 19.306 1.00 36.25 81 SER A C 1
ATOM 560 O O . SER A 1 81 ? 7.293 -46.929 19.145 1.00 36.25 81 SER A O 1
ATOM 562 N N . PRO A 1 82 ? 5.587 -47.642 20.433 1.00 36.06 82 PRO A N 1
ATOM 563 C CA . PRO A 1 82 ? 5.955 -46.837 21.587 1.00 36.06 82 PRO A CA 1
ATOM 564 C C . PRO A 1 82 ? 7.068 -47.563 22.354 1.00 36.06 82 PRO A C 1
ATOM 566 O O . PRO A 1 82 ? 6.805 -48.427 23.186 1.00 36.06 82 PRO A O 1
ATOM 569 N N . ALA A 1 83 ? 8.330 -47.246 22.070 1.00 35.94 83 ALA A N 1
ATOM 570 C CA . ALA A 1 83 ? 9.363 -47.462 23.077 1.00 35.94 83 ALA A CA 1
ATOM 571 C C . ALA A 1 83 ? 9.185 -46.354 24.129 1.00 35.94 83 ALA A C 1
ATOM 573 O O . ALA A 1 83 ? 9.256 -45.171 23.798 1.00 35.94 83 ALA A O 1
ATOM 574 N N . ALA A 1 84 ? 8.853 -46.728 25.366 1.00 39.47 84 ALA A N 1
ATOM 575 C CA . ALA A 1 84 ? 8.690 -45.797 26.478 1.00 39.47 84 ALA A CA 1
ATOM 576 C C . ALA A 1 84 ? 10.038 -45.113 26.766 1.00 39.47 84 ALA A C 1
ATOM 578 O O . ALA A 1 84 ? 10.970 -45.751 27.240 1.00 39.47 84 ALA A O 1
ATOM 579 N N . ALA A 1 85 ? 10.153 -43.840 26.404 1.00 42.06 85 ALA A N 1
ATOM 580 C CA . ALA A 1 85 ? 11.399 -43.083 26.419 1.00 42.06 85 ALA A CA 1
ATOM 581 C C . ALA A 1 85 ? 11.108 -41.648 26.877 1.00 42.06 85 ALA A C 1
ATOM 583 O O . ALA A 1 85 ? 10.801 -40.794 26.052 1.00 42.06 85 ALA A O 1
ATOM 584 N N . ALA A 1 86 ? 11.150 -41.381 28.185 1.00 42.19 86 ALA A N 1
ATOM 585 C CA . ALA A 1 86 ? 10.879 -40.053 28.741 1.00 42.19 86 ALA A CA 1
ATOM 586 C C . ALA A 1 86 ? 12.174 -39.291 29.088 1.00 42.19 86 ALA A C 1
ATOM 588 O O . ALA A 1 86 ? 13.153 -39.875 29.565 1.00 42.19 86 ALA A O 1
ATOM 589 N N . LEU A 1 87 ? 12.169 -37.973 28.868 1.00 41.62 87 LEU A N 1
ATOM 590 C CA . LEU A 1 87 ? 13.218 -37.035 29.274 1.00 41.62 87 LEU A CA 1
ATOM 591 C C . LEU A 1 87 ? 12.601 -35.938 30.150 1.00 41.62 87 LEU A C 1
ATOM 593 O O . LEU A 1 87 ? 11.655 -35.272 29.740 1.00 41.62 87 LEU A O 1
ATOM 597 N N . THR A 1 88 ? 13.163 -35.724 31.340 1.00 49.22 88 THR A N 1
ATOM 598 C CA . THR A 1 88 ? 12.733 -34.673 32.276 1.00 49.22 88 THR A CA 1
ATOM 599 C C . THR A 1 88 ? 13.883 -33.699 32.548 1.00 49.22 88 THR A C 1
ATOM 601 O O . THR A 1 88 ? 14.997 -34.139 32.836 1.00 49.22 88 THR A O 1
ATOM 604 N N . LEU A 1 89 ? 13.609 -32.391 32.495 1.00 44.53 89 LEU A N 1
ATOM 605 C CA . LEU A 1 89 ? 14.537 -31.288 32.789 1.00 44.53 89 LEU A CA 1
ATOM 606 C C . LEU A 1 89 ? 13.930 -30.341 33.846 1.00 44.53 89 LEU A C 1
ATOM 608 O O . LEU A 1 89 ? 12.740 -30.030 33.787 1.00 44.53 89 LEU A O 1
ATOM 612 N N . ARG A 1 90 ? 14.733 -29.851 34.798 1.00 49.34 90 ARG A N 1
ATOM 613 C CA . ARG A 1 90 ? 14.310 -28.894 35.847 1.00 49.34 90 ARG A CA 1
ATOM 614 C C . ARG A 1 90 ? 15.417 -27.895 36.193 1.00 49.34 90 ARG A C 1
ATOM 616 O O . ARG A 1 90 ? 16.583 -28.253 36.078 1.00 49.34 90 ARG A O 1
ATOM 623 N N . SER A 1 91 ? 15.103 -26.680 36.648 1.00 38.78 91 SER A N 1
ATOM 624 C CA . SER A 1 91 ? 16.142 -25.751 37.137 1.00 38.78 91 SER A CA 1
ATOM 625 C C . SER A 1 91 ? 16.680 -26.142 38.525 1.00 38.78 91 SER A C 1
ATOM 627 O O . SER A 1 91 ? 15.955 -26.671 39.364 1.00 38.78 91 SER A O 1
ATOM 629 N N . ALA A 1 92 ? 17.964 -25.878 38.786 1.00 35.62 92 ALA A N 1
ATOM 630 C CA . ALA A 1 92 ? 18.691 -26.267 40.004 1.00 35.62 92 ALA A CA 1
ATOM 631 C C . ALA A 1 92 ? 18.263 -25.486 41.264 1.00 35.62 92 ALA A C 1
ATOM 633 O O . ALA A 1 92 ? 18.598 -25.873 42.380 1.00 35.62 92 ALA A O 1
ATOM 634 N N . GLY A 1 93 ? 17.525 -24.383 41.090 1.00 36.84 93 GLY A N 1
ATOM 635 C CA . GLY A 1 93 ? 16.905 -23.605 42.167 1.00 36.84 93 GLY A CA 1
ATOM 636 C C . GLY A 1 93 ? 15.454 -23.996 42.471 1.00 36.84 93 GLY A C 1
ATOM 637 O O . GLY A 1 93 ? 14.867 -23.443 43.400 1.00 36.84 93 GLY A O 1
ATOM 638 N N . ALA A 1 94 ? 14.861 -24.935 41.723 1.00 36.69 94 ALA A N 1
ATOM 639 C CA . ALA A 1 94 ? 13.548 -25.481 42.044 1.00 36.69 94 ALA A CA 1
ATOM 640 C C . ALA A 1 94 ? 13.676 -26.300 43.334 1.00 36.69 94 ALA A C 1
ATOM 642 O O . ALA A 1 94 ? 14.203 -27.411 43.320 1.00 36.69 94 ALA A O 1
ATOM 643 N N . VAL A 1 95 ? 13.266 -25.704 44.458 1.00 32.09 95 VAL A N 1
ATOM 644 C CA . VAL A 1 95 ? 13.441 -26.231 45.816 1.00 32.09 95 VAL A CA 1
ATOM 645 C C . VAL A 1 95 ? 13.145 -27.731 45.864 1.00 32.09 95 VAL A C 1
ATOM 647 O O . VAL A 1 95 ? 12.002 -28.182 45.774 1.00 32.09 95 VAL A O 1
ATOM 650 N N . GLY A 1 96 ? 14.207 -28.516 46.032 1.00 32.31 96 GLY A N 1
ATOM 651 C CA . GLY A 1 96 ? 14.102 -29.883 46.496 1.00 32.31 96 GLY A CA 1
ATOM 652 C C . GLY A 1 96 ? 13.559 -29.870 47.921 1.00 32.31 96 GLY A C 1
ATOM 653 O O . GLY A 1 96 ? 14.296 -29.583 48.857 1.00 32.31 96 GLY A O 1
ATOM 654 N N . GLY A 1 97 ? 12.278 -30.200 48.077 1.00 30.56 97 GLY A N 1
ATOM 655 C CA . GLY A 1 97 ? 11.682 -30.546 49.366 1.00 30.56 97 GLY A CA 1
ATOM 656 C C . GLY A 1 97 ? 10.422 -29.756 49.721 1.00 30.56 97 GLY A C 1
ATOM 657 O O . GLY A 1 97 ? 10.448 -28.540 49.809 1.00 30.56 97 GLY A O 1
ATOM 658 N N . GLU A 1 98 ? 9.352 -30.503 50.012 1.00 26.78 98 GLU A N 1
ATOM 659 C CA . GLU A 1 98 ? 8.177 -30.097 50.813 1.00 26.78 98 GLU A CA 1
ATOM 660 C C . GLU A 1 98 ? 6.951 -29.439 50.154 1.00 26.78 98 GLU A C 1
ATOM 662 O O . GLU A 1 98 ? 6.111 -28.888 50.859 1.00 26.78 98 GLU A O 1
ATOM 667 N N . VAL A 1 99 ? 6.692 -29.654 48.861 1.00 29.67 99 VAL A N 1
ATOM 668 C CA . VAL A 1 99 ? 5.305 -29.572 48.355 1.00 29.67 99 VAL A CA 1
ATOM 669 C C . VAL A 1 99 ? 4.913 -30.931 47.782 1.00 29.67 99 VAL A C 1
ATOM 671 O O . VAL A 1 99 ? 5.400 -31.329 46.732 1.00 29.67 99 VAL A O 1
ATOM 674 N N . LEU A 1 100 ? 4.037 -31.637 48.512 1.00 29.16 100 LEU A N 1
ATOM 675 C CA . LEU A 1 100 ? 3.553 -33.022 48.322 1.00 29.16 100 LEU A CA 1
ATOM 676 C C . LEU A 1 100 ? 4.334 -34.125 49.073 1.00 29.16 100 LEU A C 1
ATOM 678 O O . LEU A 1 100 ? 4.850 -35.071 48.490 1.00 29.16 100 LEU A O 1
ATOM 682 N N . GLY A 1 101 ? 4.315 -34.068 50.408 1.00 26.50 101 GLY A N 1
ATOM 683 C CA . GLY A 1 101 ? 4.074 -35.279 51.211 1.00 26.50 101 GLY A CA 1
ATOM 684 C C . GLY A 1 101 ? 5.119 -36.406 51.198 1.00 26.50 101 GLY A C 1
ATOM 685 O O . GLY A 1 101 ? 4.736 -37.564 51.334 1.00 26.50 101 GLY A O 1
ATOM 686 N N . GLY A 1 102 ? 6.415 -36.098 51.105 1.00 23.89 102 GLY A N 1
ATOM 687 C CA . GLY A 1 102 ? 7.457 -36.969 51.671 1.00 23.89 102 GLY A CA 1
ATOM 688 C C . GLY A 1 102 ? 7.728 -38.311 50.976 1.00 23.89 102 GLY A C 1
ATOM 689 O O . GLY A 1 102 ? 7.958 -39.303 51.665 1.00 23.89 102 GLY A O 1
ATOM 690 N N . LEU A 1 103 ? 7.780 -38.357 49.641 1.00 23.75 103 LEU A N 1
ATOM 691 C CA . LEU A 1 103 ? 8.363 -39.491 48.906 1.00 23.75 103 LEU A CA 1
ATOM 692 C C . LEU A 1 103 ? 9.294 -39.002 47.781 1.00 23.75 103 LEU A C 1
ATOM 694 O O . LEU A 1 103 ? 8.894 -38.133 47.006 1.00 23.75 103 LEU A O 1
ATOM 698 N N . PRO A 1 104 ? 10.515 -39.554 47.639 1.00 29.41 104 PRO A N 1
ATOM 699 C CA . PRO A 1 104 ? 11.340 -39.301 46.463 1.00 29.41 104 PRO A CA 1
ATOM 700 C C . PRO A 1 104 ? 10.656 -39.885 45.214 1.00 29.41 104 PRO A C 1
ATOM 702 O O . PRO A 1 104 ? 10.319 -41.068 45.171 1.00 29.41 104 PRO A O 1
ATOM 705 N N . LEU A 1 105 ? 10.453 -39.055 44.183 1.00 32.38 105 LEU A N 1
ATOM 706 C CA . LEU A 1 105 ? 9.680 -39.399 42.976 1.00 32.38 105 LEU A CA 1
ATOM 707 C C . LEU A 1 105 ? 10.193 -40.636 42.212 1.00 32.38 105 LEU A C 1
ATOM 709 O O . LEU A 1 105 ? 9.415 -41.266 41.498 1.00 32.38 105 LEU A O 1
ATOM 713 N N . GLY A 1 106 ? 11.456 -41.037 42.403 1.00 29.16 106 GLY A N 1
ATOM 714 C CA . GLY A 1 106 ? 12.016 -42.265 41.821 1.00 29.16 106 GLY A CA 1
ATOM 715 C C . GLY A 1 106 ? 11.299 -43.550 42.261 1.00 29.16 106 GLY A C 1
ATOM 716 O O . GLY A 1 106 ? 11.373 -44.568 41.582 1.00 29.16 106 GLY A O 1
ATOM 717 N N . THR A 1 107 ? 10.546 -43.518 43.364 1.00 29.55 107 THR A N 1
ATOM 718 C CA . THR A 1 107 ? 9.796 -44.686 43.854 1.00 29.55 107 THR A CA 1
ATOM 719 C C . THR A 1 107 ? 8.385 -44.805 43.253 1.00 29.55 107 THR A C 1
ATOM 721 O O . THR A 1 107 ? 7.775 -45.863 43.368 1.00 29.55 107 THR A O 1
ATOM 724 N N . LEU A 1 108 ? 7.862 -43.767 42.582 1.00 30.80 108 LEU A N 1
ATOM 725 C CA . LEU A 1 108 ? 6.499 -43.761 42.019 1.00 30.80 108 LEU A CA 1
ATOM 726 C C . LEU A 1 108 ? 6.388 -44.440 40.642 1.00 30.80 108 LEU A C 1
ATOM 728 O O . LEU A 1 108 ? 5.286 -44.825 40.258 1.00 30.80 108 LEU A O 1
ATOM 732 N N . PHE A 1 109 ? 7.508 -44.633 39.935 1.00 29.33 109 PHE A N 1
ATOM 733 C CA . PHE A 1 109 ? 7.523 -45.169 38.564 1.00 29.33 109 PHE A CA 1
ATOM 734 C C . PHE A 1 109 ? 8.442 -46.386 38.347 1.00 29.33 109 PHE A C 1
ATOM 736 O O . PHE A 1 109 ? 8.433 -46.959 37.266 1.00 29.33 109 PHE A O 1
ATOM 743 N N . GLY A 1 110 ? 9.195 -46.835 39.360 1.00 26.41 110 GLY A N 1
ATOM 744 C CA . GLY A 1 110 ? 10.038 -48.038 39.248 1.00 26.41 110 GLY A CA 1
ATOM 745 C C . GLY A 1 110 ? 11.267 -47.888 38.339 1.00 26.41 110 GLY A C 1
ATOM 746 O O . GLY A 1 110 ? 11.761 -48.888 37.824 1.00 26.41 110 GLY A O 1
ATOM 747 N N . LEU A 1 111 ? 11.762 -46.663 38.153 1.00 27.53 111 LEU A N 1
ATOM 748 C CA . LEU A 1 111 ? 12.799 -46.329 37.175 1.00 27.53 111 LEU A CA 1
ATOM 749 C C . LEU A 1 111 ? 14.180 -46.166 37.846 1.00 27.53 111 LEU A C 1
ATOM 751 O O . LEU A 1 111 ? 14.279 -45.462 38.858 1.00 27.53 111 LEU A O 1
ATOM 755 N N . PRO A 1 112 ? 15.255 -46.802 37.341 1.00 22.94 112 PRO A N 1
ATOM 756 C CA . PRO A 1 112 ? 16.606 -46.598 37.853 1.00 22.94 112 PRO A CA 1
ATOM 757 C C . PRO A 1 112 ? 17.154 -45.230 37.418 1.00 22.94 112 PRO A C 1
ATOM 759 O O . PRO A 1 112 ? 17.074 -44.840 36.260 1.00 22.94 112 PRO A O 1
ATOM 762 N N . SER A 1 113 ? 17.752 -44.503 38.359 1.00 24.86 113 SER A N 1
ATOM 763 C CA . SER A 1 113 ? 18.404 -43.212 38.129 1.00 24.86 113 SER A CA 1
ATOM 764 C C . SER A 1 113 ? 19.643 -43.348 37.232 1.00 24.86 113 SER A C 1
ATOM 766 O O . SER A 1 113 ? 20.579 -44.060 37.602 1.00 24.86 113 SER A O 1
ATOM 768 N N . LEU A 1 114 ? 19.684 -42.621 36.111 1.00 24.27 114 LEU A N 1
ATOM 769 C CA . LEU A 1 114 ? 20.902 -42.372 35.334 1.00 24.27 114 LEU A CA 1
ATOM 770 C C . LEU A 1 114 ? 21.163 -40.857 35.290 1.00 24.27 114 LEU A C 1
ATOM 772 O O . LEU A 1 114 ? 20.312 -40.095 34.829 1.00 24.27 114 LEU A O 1
ATOM 776 N N . GLU A 1 115 ? 22.319 -40.423 35.794 1.00 26.73 115 GLU A N 1
ATOM 777 C CA . GLU A 1 115 ? 22.801 -39.042 35.661 1.00 26.73 115 GLU A CA 1
ATOM 778 C C . GLU A 1 115 ? 23.265 -38.794 34.217 1.00 26.73 115 GLU A C 1
ATOM 780 O O . GLU A 1 115 ? 24.049 -39.570 33.668 1.00 26.73 115 GLU A O 1
ATOM 785 N N . LEU A 1 116 ? 22.792 -37.707 33.601 1.00 26.80 116 LEU A N 1
ATOM 786 C CA . LEU A 1 116 ? 23.349 -37.180 32.355 1.00 26.80 116 LEU A CA 1
ATOM 787 C C . LEU A 1 116 ? 24.455 -36.163 32.682 1.00 26.80 116 LEU A C 1
ATOM 789 O O . LEU A 1 116 ? 24.209 -35.190 33.388 1.00 26.80 116 LEU A O 1
ATOM 793 N N . ASP A 1 117 ? 25.644 -36.348 32.110 1.00 28.36 117 ASP A N 1
ATOM 794 C CA . ASP A 1 117 ? 26.692 -35.320 31.976 1.00 28.36 117 ASP A CA 1
ATOM 795 C C . ASP A 1 117 ? 26.759 -34.993 30.466 1.00 28.36 117 ASP A C 1
ATOM 797 O O . ASP A 1 117 ? 26.925 -35.930 29.676 1.00 28.36 117 ASP A O 1
ATOM 801 N N . PRO A 1 118 ? 26.531 -33.736 30.012 1.00 38.69 118 PRO A N 1
ATOM 802 C CA . PRO A 1 118 ? 27.365 -32.597 30.389 1.00 38.69 118 PRO A CA 1
ATOM 803 C C . PRO A 1 118 ? 26.633 -31.285 30.753 1.00 38.69 118 PRO A C 1
ATOM 805 O O . PRO A 1 118 ? 25.754 -30.806 30.044 1.00 38.69 118 PRO A O 1
ATOM 808 N N . LYS A 1 119 ? 27.111 -30.667 31.840 1.00 37.69 119 LYS A N 1
ATOM 809 C CA . LYS A 1 119 ? 27.102 -29.231 32.213 1.00 37.69 119 LYS A CA 1
ATOM 810 C C . LYS A 1 119 ? 26.170 -28.274 31.435 1.00 37.69 119 LYS A C 1
ATOM 812 O O . LYS A 1 119 ? 26.629 -27.524 30.573 1.00 37.69 119 LYS A O 1
ATOM 817 N N . ILE A 1 120 ? 24.913 -28.170 31.865 1.00 43.88 120 ILE A N 1
ATOM 818 C CA . ILE A 1 120 ? 24.162 -26.905 31.806 1.00 43.88 120 ILE A CA 1
ATOM 819 C C . ILE A 1 120 ? 24.175 -26.346 33.231 1.00 43.88 120 ILE A C 1
ATOM 821 O O . ILE A 1 120 ? 23.602 -26.949 34.137 1.00 43.88 120 ILE A O 1
ATOM 825 N N . GLU A 1 121 ? 24.892 -25.246 33.465 1.00 39.16 121 GLU A N 1
ATOM 826 C CA . GLU A 1 121 ? 24.918 -24.602 34.785 1.00 39.16 121 GLU A CA 1
ATOM 827 C C . GLU A 1 121 ? 23.485 -24.214 35.184 1.00 39.16 121 GLU A C 1
ATOM 829 O O . GLU A 1 121 ? 22.834 -23.441 34.488 1.00 39.16 121 GLU A O 1
ATOM 834 N N . GLY A 1 122 ? 22.975 -24.790 36.277 1.00 38.56 122 GLY A N 1
ATOM 835 C CA . GLY A 1 122 ? 21.647 -24.465 36.802 1.00 38.56 122 GLY A CA 1
ATOM 836 C C . GLY A 1 122 ? 20.471 -25.308 36.287 1.00 38.56 122 GLY A C 1
ATOM 837 O O . GLY A 1 122 ? 19.336 -24.944 36.582 1.00 38.56 122 GLY A O 1
ATOM 838 N N . VAL A 1 123 ? 20.683 -26.423 35.570 1.00 38.97 123 VAL A N 1
ATOM 839 C CA . VAL A 1 123 ? 19.605 -27.337 35.121 1.00 38.97 123 VAL A CA 1
ATOM 840 C C . VAL A 1 123 ? 19.945 -28.793 35.466 1.00 38.97 123 VAL A C 1
ATOM 842 O O . VAL A 1 123 ? 21.019 -29.278 35.127 1.00 38.97 123 VAL A O 1
ATOM 845 N N . GLU A 1 124 ? 19.024 -29.505 36.116 1.00 43.69 124 GLU A N 1
ATOM 846 C CA . GLU A 1 124 ? 19.110 -30.940 36.405 1.00 43.69 124 GLU A CA 1
ATOM 847 C C . GLU A 1 124 ? 18.285 -31.751 35.391 1.00 43.69 124 GLU A C 1
ATOM 849 O O . GLU A 1 124 ? 17.155 -31.386 35.057 1.00 43.69 124 GLU A O 1
ATOM 854 N N . ALA A 1 125 ? 18.836 -32.871 34.913 1.00 43.72 125 ALA A N 1
ATOM 855 C CA . ALA A 1 125 ? 18.232 -33.717 33.884 1.00 43.72 125 ALA A CA 1
ATOM 856 C C . ALA A 1 125 ? 18.166 -35.187 34.321 1.00 43.72 125 ALA A C 1
ATOM 858 O O . ALA A 1 125 ? 19.147 -35.730 34.825 1.00 43.72 125 ALA A O 1
ATOM 859 N N . THR A 1 126 ? 17.041 -35.854 34.060 1.00 47.72 126 THR A N 1
ATOM 860 C CA . THR A 1 126 ? 16.892 -37.313 34.205 1.00 47.72 126 THR A CA 1
ATOM 861 C C . THR A 1 126 ? 16.290 -37.892 32.929 1.00 47.72 126 THR A C 1
ATOM 863 O O . THR A 1 126 ? 15.229 -37.434 32.496 1.00 47.72 126 THR A O 1
ATOM 866 N N . ALA A 1 127 ? 16.944 -38.885 32.326 1.00 41.69 127 ALA A N 1
ATOM 867 C CA . ALA A 1 127 ? 16.530 -39.467 31.051 1.00 41.69 127 ALA A CA 1
ATOM 868 C C . ALA A 1 127 ? 16.516 -40.996 31.096 1.00 41.69 127 ALA A C 1
ATOM 870 O O . ALA A 1 127 ? 17.477 -41.606 31.557 1.00 41.69 127 ALA A O 1
ATOM 871 N N . GLU A 1 128 ? 15.480 -41.603 30.516 1.00 42.72 128 GLU A N 1
ATOM 872 C CA . GLU A 1 128 ? 15.458 -43.038 30.182 1.00 42.72 128 GLU A CA 1
ATOM 873 C C . GLU A 1 128 ? 15.824 -43.306 28.711 1.00 42.72 128 GLU A C 1
ATOM 875 O O . GLU A 1 128 ? 15.773 -44.439 28.240 1.00 42.72 128 GLU A O 1
ATOM 880 N N . ALA A 1 129 ? 16.220 -42.256 27.982 1.00 45.22 129 ALA A N 1
ATOM 881 C CA . ALA A 1 129 ? 16.514 -42.275 26.553 1.00 45.22 129 ALA A CA 1
ATOM 882 C C . ALA A 1 129 ? 17.837 -41.536 26.254 1.00 45.22 129 ALA A C 1
ATOM 884 O O . ALA A 1 129 ? 17.837 -40.311 26.086 1.00 45.22 129 ALA A O 1
ATOM 885 N N . PRO A 1 130 ? 18.978 -42.251 26.193 1.00 48.12 130 PRO A N 1
ATOM 886 C CA . PRO A 1 130 ? 20.300 -41.655 25.969 1.00 48.12 130 PRO A CA 1
ATOM 887 C C . PRO A 1 130 ? 20.402 -40.866 24.653 1.00 48.12 130 PRO A C 1
ATOM 889 O O . PRO A 1 130 ? 21.094 -39.852 24.591 1.00 48.12 130 PRO A O 1
ATOM 892 N N . GLU A 1 131 ? 19.676 -41.301 23.620 1.00 48.28 131 GLU A N 1
ATOM 893 C CA . GLU A 1 131 ? 19.614 -40.667 22.294 1.00 48.28 131 GLU A CA 1
ATOM 894 C C . GLU A 1 131 ? 18.950 -39.281 22.354 1.00 48.28 131 GLU A C 1
ATOM 896 O O . GLU A 1 131 ? 19.488 -38.309 21.822 1.00 48.28 131 GLU A O 1
ATOM 901 N N . LEU A 1 132 ? 17.845 -39.145 23.100 1.00 47.72 132 LEU A N 1
ATOM 902 C CA . LEU A 1 132 ? 17.155 -37.865 23.306 1.00 47.72 132 LEU A CA 1
ATOM 903 C C . LEU A 1 132 ? 18.004 -36.887 24.132 1.00 47.72 132 LEU A C 1
ATOM 905 O O . LEU A 1 132 ? 18.074 -35.697 23.823 1.00 47.72 132 LEU A O 1
ATOM 909 N N . GLY A 1 133 ? 18.680 -37.396 25.167 1.00 49.44 133 GLY A N 1
ATOM 910 C CA . GLY A 1 133 ? 19.623 -36.609 25.964 1.00 49.44 133 GLY A CA 1
ATOM 911 C C . GLY A 1 133 ? 20.810 -36.109 25.133 1.00 49.44 133 GLY A C 1
ATOM 912 O O . GLY A 1 133 ? 21.201 -34.947 25.246 1.00 49.44 133 GLY A O 1
ATOM 913 N N . SER A 1 134 ? 21.343 -36.952 24.242 1.00 52.44 134 SER A N 1
ATOM 914 C CA . SER A 1 134 ? 22.438 -36.586 23.338 1.00 52.44 134 SER A CA 1
ATOM 915 C C . SER A 1 134 ? 22.014 -35.559 22.283 1.00 52.44 134 SER A C 1
ATOM 917 O O . SER A 1 134 ? 22.779 -34.633 22.009 1.00 52.44 134 SER A O 1
ATOM 919 N N . LEU A 1 135 ? 20.793 -35.662 21.747 1.00 52.44 135 LEU A N 1
ATOM 920 C CA . LEU A 1 135 ? 20.222 -34.685 20.815 1.00 52.44 135 LEU A CA 1
ATOM 921 C C . LEU A 1 135 ? 20.112 -33.289 21.447 1.00 52.44 135 LEU A C 1
ATOM 923 O O . LEU A 1 135 ? 20.483 -32.290 20.829 1.00 52.44 135 LEU A O 1
ATOM 927 N N . VAL A 1 136 ? 19.637 -33.226 22.694 1.00 50.66 136 VAL A N 1
ATOM 928 C CA . VAL A 1 136 ? 19.500 -31.970 23.443 1.00 50.66 136 VAL A CA 1
ATOM 929 C C . VAL A 1 136 ? 20.871 -31.367 23.736 1.00 50.66 136 VAL A C 1
ATOM 931 O O . VAL A 1 136 ? 21.094 -30.193 23.447 1.00 50.66 136 VAL A O 1
ATOM 934 N N . ALA A 1 137 ? 21.811 -32.171 24.243 1.00 50.66 137 ALA A N 1
ATOM 935 C CA . ALA A 1 137 ? 23.169 -31.725 24.554 1.00 50.66 137 ALA A CA 1
ATOM 936 C C . ALA A 1 137 ? 23.970 -31.309 23.303 1.00 50.66 137 ALA A C 1
ATOM 938 O O . ALA A 1 137 ? 24.827 -30.428 23.378 1.00 50.66 137 ALA A O 1
ATOM 939 N N . GLY A 1 138 ? 23.689 -31.918 22.147 1.00 46.97 138 GLY A N 1
ATOM 940 C CA . GLY A 1 138 ? 24.332 -31.611 20.868 1.00 46.97 138 GLY A CA 1
ATOM 941 C C . GLY A 1 138 ? 23.832 -30.330 20.191 1.00 46.97 138 GLY A C 1
ATOM 942 O O . GLY A 1 138 ? 24.501 -29.821 19.290 1.00 46.97 138 GLY A O 1
ATOM 943 N N . ASN A 1 139 ? 22.690 -29.775 20.614 1.00 50.28 139 ASN A N 1
ATOM 944 C CA . ASN A 1 139 ? 22.113 -28.563 20.033 1.00 50.28 139 ASN A CA 1
ATOM 945 C C . ASN A 1 139 ? 22.456 -27.322 20.877 1.00 50.28 139 ASN A C 1
ATOM 947 O O . ASN A 1 139 ? 21.740 -26.945 21.803 1.00 50.28 139 ASN A O 1
ATOM 951 N N . ALA A 1 140 ? 23.551 -26.642 20.524 1.00 43.97 140 ALA A N 1
ATOM 952 C CA . ALA A 1 140 ? 24.061 -25.483 21.266 1.00 43.97 140 ALA A CA 1
ATOM 953 C C . ALA A 1 140 ? 23.055 -24.318 21.394 1.00 43.97 140 ALA A C 1
ATOM 955 O O . ALA A 1 140 ? 23.089 -23.576 22.377 1.00 43.97 140 ALA A O 1
ATOM 956 N N . ALA A 1 141 ? 22.151 -24.146 20.423 1.00 43.28 141 ALA A N 1
ATOM 957 C CA . ALA A 1 141 ? 21.120 -23.113 20.477 1.00 43.28 141 ALA A CA 1
ATOM 958 C C . ALA A 1 141 ? 20.027 -23.471 21.496 1.00 43.28 141 ALA A C 1
ATOM 960 O O . ALA A 1 141 ? 19.610 -22.613 22.275 1.00 43.28 141 ALA A O 1
ATOM 961 N N . LEU A 1 142 ? 19.615 -24.741 21.525 1.00 50.69 142 LEU A N 1
ATOM 962 C CA . LEU A 1 142 ? 18.663 -25.272 22.497 1.00 50.69 142 LEU A CA 1
ATOM 963 C C . LEU A 1 142 ? 19.238 -25.213 23.918 1.00 50.69 142 LEU A C 1
ATOM 965 O O . LEU A 1 142 ? 18.579 -24.711 24.822 1.00 50.69 142 LEU A O 1
ATOM 969 N N . VAL A 1 143 ? 20.498 -25.623 24.095 1.00 46.69 143 VAL A N 1
ATOM 970 C CA . VAL A 1 143 ? 21.230 -25.521 25.369 1.00 46.69 143 VAL A CA 1
ATOM 971 C C . VAL A 1 143 ? 21.295 -24.074 25.862 1.00 46.69 143 VAL A C 1
ATOM 973 O O . VAL A 1 143 ? 21.079 -23.810 27.041 1.00 46.69 143 VAL A O 1
ATOM 976 N N . ARG A 1 144 ? 21.529 -23.110 24.965 1.00 48.97 144 ARG A N 1
ATOM 977 C CA . ARG A 1 144 ? 21.555 -21.685 25.319 1.00 48.97 144 ARG A CA 1
ATOM 978 C C . ARG A 1 144 ? 20.183 -21.162 25.757 1.00 48.97 144 ARG A C 1
ATOM 980 O O . ARG A 1 144 ? 20.122 -20.378 26.695 1.00 48.97 144 ARG A O 1
ATOM 987 N N . GLN A 1 145 ? 19.097 -21.574 25.100 1.00 51.41 145 GLN A N 1
ATOM 988 C CA . GLN A 1 145 ? 17.735 -21.187 25.499 1.00 51.41 145 GLN A CA 1
ATOM 989 C C . GLN A 1 145 ? 17.315 -21.843 26.823 1.00 51.41 145 GLN A C 1
ATOM 991 O O . GLN A 1 145 ? 16.725 -21.179 27.669 1.00 51.41 145 GLN A O 1
ATOM 996 N N . LEU A 1 146 ? 17.688 -23.106 27.045 1.00 51.81 146 LEU A N 1
ATOM 997 C CA . LEU A 1 146 ? 17.522 -23.785 28.334 1.00 51.81 146 LEU A CA 1
ATOM 998 C C . LEU A 1 146 ? 18.342 -23.113 29.449 1.00 51.81 146 LEU A C 1
ATOM 1000 O O . LEU A 1 146 ? 17.872 -23.018 30.576 1.00 51.81 146 LEU A O 1
ATOM 1004 N N . GLY A 1 147 ? 19.528 -22.588 29.132 1.00 47.47 147 GLY A N 1
ATOM 1005 C CA . GLY A 1 147 ? 20.328 -21.783 30.059 1.00 47.47 147 GLY A CA 1
ATOM 1006 C C . GLY A 1 147 ? 19.672 -20.449 30.432 1.00 47.47 147 GLY A C 1
ATOM 1007 O O . GLY A 1 147 ? 19.758 -20.037 31.579 1.00 47.47 147 GLY A O 1
ATOM 1008 N N . LEU A 1 148 ? 18.955 -19.800 29.505 1.00 48.88 148 LEU A N 1
ATOM 1009 C CA . LEU A 1 148 ? 18.163 -18.596 29.812 1.00 48.88 148 LEU A CA 1
ATOM 1010 C C . LEU A 1 148 ? 16.969 -18.908 30.726 1.00 48.88 148 LEU A C 1
ATOM 1012 O O . LEU A 1 148 ? 16.584 -18.074 31.537 1.00 48.88 148 LEU A O 1
ATOM 1016 N N . LEU A 1 149 ? 16.400 -20.112 30.617 1.00 48.22 149 LEU A N 1
ATOM 1017 C CA . LEU A 1 149 ? 15.361 -20.590 31.531 1.00 48.22 149 LEU A CA 1
ATOM 1018 C C . LEU A 1 149 ? 15.906 -20.912 32.929 1.00 48.22 149 LEU A C 1
ATOM 1020 O O . LEU A 1 149 ? 15.142 -20.861 33.883 1.00 48.22 149 LEU A O 1
ATOM 1024 N N . ALA A 1 150 ? 17.198 -21.230 33.069 1.00 44.47 150 ALA A N 1
ATOM 1025 C CA . ALA A 1 150 ? 17.813 -21.621 34.342 1.00 44.47 150 ALA A CA 1
ATOM 1026 C C . ALA A 1 150 ? 17.786 -20.517 35.413 1.00 44.47 150 ALA A C 1
ATOM 1028 O O . ALA A 1 150 ? 17.875 -20.827 36.600 1.00 44.47 150 ALA A O 1
ATOM 1029 N N . GLU A 1 151 ? 17.619 -19.252 35.010 1.00 44.16 151 GLU A N 1
ATOM 1030 C CA . GLU A 1 151 ? 17.431 -18.122 35.930 1.00 44.16 151 GLU A CA 1
ATOM 1031 C C . GLU A 1 151 ? 16.008 -18.048 36.521 1.00 44.16 151 GLU A C 1
ATOM 1033 O O . GLU A 1 151 ? 15.771 -17.269 37.442 1.00 44.16 151 GLU A O 1
ATOM 1038 N N . HIS A 1 152 ? 15.080 -18.894 36.053 1.00 48.75 152 HIS A N 1
ATOM 1039 C CA . HIS A 1 152 ? 13.683 -18.948 36.484 1.00 48.75 152 HIS A CA 1
ATOM 1040 C C . HIS A 1 152 ? 13.277 -20.374 36.931 1.00 48.75 152 HIS A C 1
ATOM 1042 O O . HIS A 1 152 ? 13.846 -21.378 36.485 1.00 48.75 152 HIS A O 1
ATOM 1048 N N . PRO A 1 153 ? 12.289 -20.533 37.829 1.00 45.25 153 PRO A N 1
ATOM 1049 C CA . PRO A 1 153 ? 11.757 -21.848 38.177 1.00 45.25 153 PRO A CA 1
ATOM 1050 C C . PRO A 1 153 ? 10.949 -22.430 37.004 1.00 45.25 153 PRO A C 1
ATOM 1052 O O . PRO A 1 153 ? 9.917 -21.883 36.601 1.00 45.25 153 PRO A O 1
ATOM 1055 N N . PHE A 1 154 ? 11.412 -23.560 36.456 1.00 49.50 154 PHE A N 1
ATOM 1056 C CA . PHE A 1 154 ? 10.710 -24.286 35.396 1.00 49.50 154 PHE A CA 1
ATOM 1057 C C . PHE A 1 154 ? 10.830 -25.806 35.548 1.00 49.50 154 PHE A C 1
ATOM 1059 O O . PHE A 1 154 ? 11.816 -26.335 36.070 1.00 49.50 154 PHE A O 1
ATOM 1066 N N . TYR A 1 155 ? 9.820 -26.505 35.033 1.00 50.72 155 TYR A N 1
ATOM 1067 C CA . TYR A 1 155 ? 9.806 -27.958 34.870 1.00 50.72 155 TYR A CA 1
ATOM 1068 C C . TYR A 1 155 ? 9.438 -28.293 33.429 1.00 50.72 155 TYR A C 1
ATOM 1070 O O . TYR A 1 155 ? 8.415 -27.798 32.967 1.00 50.72 155 TYR A O 1
ATOM 1078 N N . LEU A 1 156 ? 10.242 -29.108 32.741 1.00 51.53 156 LEU A N 1
ATOM 1079 C CA . LEU A 1 156 ? 9.996 -29.567 31.374 1.00 51.53 156 LEU A CA 1
ATOM 1080 C C . LEU A 1 156 ? 9.996 -31.099 31.314 1.00 51.53 156 LEU A C 1
ATOM 1082 O O . LEU A 1 156 ? 11.000 -31.737 31.622 1.00 51.53 156 LEU A O 1
ATOM 1086 N N . GLU A 1 157 ? 8.890 -31.685 30.866 1.00 54.78 157 GLU A N 1
ATOM 1087 C CA . GLU A 1 157 ? 8.752 -33.128 30.638 1.00 54.78 157 GLU A CA 1
ATOM 1088 C C . GLU A 1 157 ? 8.503 -33.407 29.156 1.00 54.78 157 GLU A C 1
ATOM 1090 O O . GLU A 1 157 ? 7.659 -32.762 28.531 1.00 54.78 157 GLU A O 1
ATOM 1095 N N . ILE A 1 158 ? 9.243 -34.371 28.611 1.00 52.00 158 ILE A N 1
ATOM 1096 C CA . ILE A 1 158 ? 9.127 -34.878 27.248 1.00 52.00 158 ILE A CA 1
ATOM 1097 C C . ILE A 1 158 ? 8.811 -36.369 27.346 1.00 52.00 158 ILE A C 1
ATOM 1099 O O . ILE A 1 158 ? 9.666 -37.149 27.763 1.00 52.00 158 ILE A O 1
ATOM 1103 N N . ALA A 1 159 ? 7.598 -36.772 26.969 1.00 51.22 159 ALA A N 1
ATOM 1104 C CA . ALA A 1 159 ? 7.167 -38.166 27.080 1.00 51.22 159 ALA A CA 1
ATOM 1105 C C . ALA A 1 159 ? 6.434 -38.656 25.817 1.00 51.22 159 ALA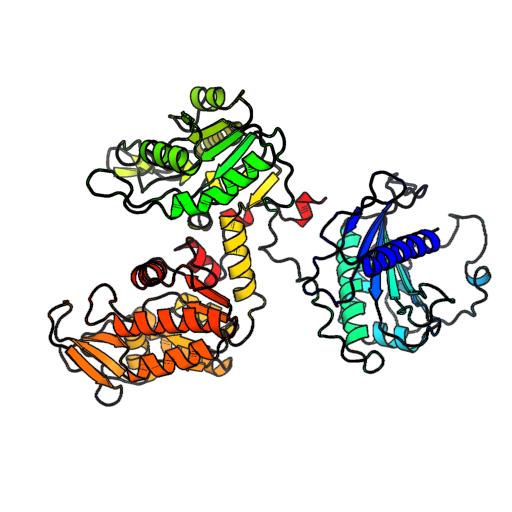 A C 1
ATOM 1107 O O . ALA A 1 159 ? 5.596 -37.923 25.278 1.00 51.22 159 ALA A O 1
ATOM 1108 N N . PRO A 1 160 ? 6.704 -39.891 25.348 1.00 48.62 160 PRO A N 1
ATOM 1109 C CA . PRO A 1 160 ? 5.904 -40.554 24.334 1.00 48.62 160 PRO A CA 1
ATOM 1110 C C . PRO A 1 160 ? 4.592 -41.031 24.955 1.00 48.62 160 PRO A C 1
ATOM 1112 O O . PRO A 1 160 ? 4.576 -41.631 26.029 1.00 48.62 160 PRO A O 1
ATOM 1115 N N . MET A 1 161 ? 3.485 -40.793 24.262 1.00 49.19 161 MET A N 1
ATOM 1116 C CA . MET A 1 161 ? 2.155 -41.195 24.703 1.00 49.19 161 MET A CA 1
ATOM 1117 C C . MET A 1 161 ? 1.466 -42.051 23.646 1.00 49.19 161 MET A C 1
ATOM 1119 O O . MET A 1 161 ? 1.436 -41.691 22.469 1.00 49.19 161 MET A O 1
ATOM 1123 N N . ALA A 1 162 ? 0.903 -43.179 24.079 1.00 45.31 162 ALA A N 1
ATOM 1124 C CA . ALA A 1 162 ? 0.027 -44.019 23.270 1.00 45.31 162 ALA A CA 1
ATOM 1125 C C . ALA A 1 162 ? -1.432 -43.591 23.490 1.00 45.31 162 ALA A C 1
ATOM 1127 O O . ALA A 1 162 ? -1.846 -43.381 24.631 1.00 45.31 162 ALA A O 1
ATOM 1128 N N . PHE A 1 163 ? -2.212 -43.454 22.414 1.00 45.72 163 PHE A N 1
ATOM 1129 C CA . PHE A 1 163 ? -3.602 -42.995 22.527 1.00 45.72 163 PHE A CA 1
ATOM 1130 C C . PHE A 1 163 ? -4.582 -44.088 22.936 1.00 45.72 163 PHE A C 1
ATOM 1132 O O . PHE A 1 163 ? -5.625 -43.766 23.499 1.00 45.72 163 PHE A O 1
ATOM 1139 N N . ASP A 1 164 ? -4.260 -45.359 22.690 1.00 41.78 164 ASP A N 1
ATOM 1140 C CA . ASP A 1 164 ? -5.068 -46.508 23.102 1.00 41.78 164 ASP A CA 1
ATOM 1141 C C . ASP A 1 164 ? -4.280 -47.807 22.841 1.00 41.78 164 ASP A C 1
ATOM 1143 O O . ASP A 1 164 ? -3.908 -48.069 21.698 1.00 41.78 164 ASP A O 1
ATOM 1147 N N . GLU A 1 165 ? -4.038 -48.648 23.854 1.00 39.00 165 GLU A N 1
ATOM 1148 C CA . GLU A 1 165 ? -3.396 -49.964 23.652 1.00 39.00 165 GLU A CA 1
ATOM 1149 C C . GLU A 1 165 ? -4.260 -50.922 22.803 1.00 39.00 165 GLU A C 1
ATOM 1151 O O . GLU A 1 165 ? -3.756 -51.916 22.280 1.00 39.00 165 GLU A O 1
ATOM 1156 N N . SER A 1 166 ? -5.558 -50.633 22.634 1.00 38.16 166 SER A N 1
ATOM 1157 C CA . SER A 1 166 ? -6.503 -51.474 21.890 1.00 38.16 166 SER A CA 1
ATOM 1158 C C . SER A 1 166 ? -6.683 -51.093 20.412 1.00 38.16 166 SER A C 1
ATOM 1160 O O . SER A 1 166 ? -7.309 -51.847 19.660 1.00 38.16 166 SER A O 1
ATOM 1162 N N . ALA A 1 167 ? -6.106 -49.971 19.958 1.00 37.84 167 ALA A N 1
ATOM 1163 C CA . ALA A 1 167 ? -6.223 -49.489 18.581 1.00 37.84 167 ALA A CA 1
ATOM 1164 C C . ALA A 1 167 ? -4.890 -49.646 17.811 1.00 37.84 167 ALA A C 1
ATOM 1166 O O . ALA A 1 167 ? -3.947 -48.893 18.055 1.00 37.84 167 ALA A O 1
ATOM 1167 N N . PRO A 1 168 ? -4.792 -50.549 16.814 1.00 34.53 168 PRO A N 1
ATOM 1168 C CA . PRO A 1 168 ? -3.526 -50.908 16.155 1.00 34.53 168 PRO A CA 1
ATOM 1169 C C . PRO A 1 168 ? -2.881 -49.804 15.288 1.00 34.53 168 PRO A C 1
ATOM 1171 O O . PRO A 1 168 ? -1.838 -50.046 14.690 1.00 34.53 168 PRO A O 1
ATOM 1174 N N . ASN A 1 169 ? -3.471 -48.602 15.228 1.00 36.34 169 ASN A N 1
ATOM 1175 C CA . ASN A 1 169 ? -3.002 -47.451 14.443 1.00 36.34 169 ASN A CA 1
ATOM 1176 C C . ASN A 1 169 ? -2.870 -46.155 15.273 1.00 36.34 169 ASN A C 1
ATOM 1178 O O . ASN A 1 169 ? -2.873 -45.063 14.705 1.00 36.34 169 ASN A O 1
ATOM 1182 N N . SER A 1 170 ? -2.799 -46.234 16.605 1.00 37.09 170 SER A N 1
ATOM 1183 C CA . SER A 1 170 ? -2.647 -45.036 17.438 1.00 37.09 170 SER A CA 1
ATOM 1184 C C . SER A 1 170 ? -1.226 -44.463 17.272 1.00 37.09 170 SER A C 1
ATOM 1186 O O . SER A 1 170 ? -0.256 -45.123 17.644 1.00 37.09 170 SER A O 1
ATOM 1188 N N . ALA A 1 171 ? -1.089 -43.280 16.662 1.00 40.62 171 ALA A N 1
ATOM 1189 C CA . ALA A 1 171 ? 0.203 -42.611 16.480 1.00 40.62 171 ALA A CA 1
ATOM 1190 C C . ALA A 1 171 ? 0.788 -42.213 17.845 1.00 40.62 171 ALA A C 1
ATOM 1192 O O . ALA A 1 171 ? 0.069 -41.663 18.675 1.00 40.62 171 ALA A O 1
ATOM 1193 N N . ALA A 1 172 ? 2.069 -42.483 18.095 1.00 45.47 172 ALA A N 1
ATOM 1194 C CA . ALA A 1 172 ? 2.703 -42.051 19.338 1.00 45.47 172 ALA A CA 1
ATOM 1195 C C . ALA A 1 172 ? 2.869 -40.522 19.329 1.00 45.47 172 ALA A C 1
ATOM 1197 O O . ALA A 1 172 ? 3.474 -39.967 18.418 1.00 45.47 172 ALA A O 1
ATOM 1198 N N . CYS A 1 173 ? 2.356 -39.815 20.332 1.00 48.03 173 CYS A N 1
ATOM 1199 C CA . CYS A 1 173 ? 2.598 -38.376 20.458 1.00 48.03 173 CYS A CA 1
ATOM 1200 C C . CYS A 1 173 ? 3.780 -38.098 21.379 1.00 48.03 173 CYS A C 1
ATOM 1202 O O . CYS A 1 173 ? 3.918 -38.749 22.409 1.00 48.03 173 CYS A O 1
ATOM 1204 N N . LEU A 1 174 ? 4.580 -37.087 21.057 1.00 51.31 174 LEU A N 1
ATOM 1205 C CA . LEU A 1 174 ? 5.509 -36.476 21.995 1.00 51.31 174 LEU A CA 1
ATOM 1206 C C . LEU A 1 174 ? 4.804 -35.315 22.694 1.00 51.31 174 LEU A C 1
ATOM 1208 O O . LEU A 1 174 ? 4.358 -34.376 22.033 1.00 51.31 174 LEU A O 1
ATOM 1212 N N . ALA A 1 175 ? 4.688 -35.376 24.015 1.00 51.59 175 ALA A N 1
ATOM 1213 C CA . ALA A 1 175 ? 4.181 -34.265 24.807 1.00 51.59 175 ALA A CA 1
ATOM 1214 C C . ALA A 1 175 ? 5.353 -33.506 25.432 1.00 51.59 175 ALA A C 1
ATOM 1216 O O . ALA A 1 175 ? 6.111 -34.100 26.190 1.00 51.59 175 ALA A O 1
ATOM 1217 N N . LEU A 1 176 ? 5.475 -32.211 25.131 1.00 53.94 176 LEU A N 1
ATOM 1218 C CA . LEU A 1 176 ? 6.328 -31.265 25.847 1.00 53.94 176 LEU A CA 1
ATOM 1219 C C . LEU A 1 176 ? 5.470 -30.498 26.845 1.00 53.94 176 LEU A C 1
ATOM 1221 O O . LEU A 1 176 ? 4.613 -29.723 26.431 1.00 53.94 176 LEU A O 1
ATOM 1225 N N . THR A 1 177 ? 5.686 -30.691 28.141 1.00 51.84 177 THR A N 1
ATOM 1226 C CA . THR A 1 177 ? 4.952 -29.958 29.181 1.00 51.84 177 THR A CA 1
ATOM 1227 C C . THR A 1 177 ? 5.894 -29.060 29.951 1.00 51.84 177 THR A C 1
ATOM 1229 O O . THR A 1 177 ? 6.820 -29.571 30.572 1.00 51.84 177 THR A O 1
ATOM 1232 N N . LEU A 1 178 ? 5.633 -27.752 29.942 1.00 53.75 178 LEU A N 1
ATOM 1233 C CA . LEU A 1 178 ? 6.367 -26.774 30.730 1.00 53.75 178 LEU A CA 1
ATOM 1234 C C . LEU A 1 178 ? 5.484 -26.124 31.795 1.00 53.75 178 LEU A C 1
ATOM 1236 O O . LEU A 1 178 ? 4.439 -25.577 31.462 1.00 53.75 178 LEU A O 1
ATOM 1240 N N . ALA A 1 179 ? 5.910 -26.150 33.057 1.00 50.25 179 ALA A N 1
ATOM 1241 C CA . ALA A 1 179 ? 5.225 -25.471 34.158 1.00 50.25 179 ALA A CA 1
ATOM 1242 C C . ALA A 1 179 ? 6.087 -24.337 34.732 1.00 50.25 179 ALA A C 1
ATOM 1244 O O . ALA A 1 179 ? 7.265 -24.557 35.022 1.00 50.25 179 ALA A O 1
ATOM 1245 N N . SER A 1 180 ? 5.504 -23.144 34.894 1.00 47.97 180 SER A N 1
ATOM 1246 C CA . SER A 1 180 ? 6.150 -21.990 35.537 1.00 47.97 180 SER A CA 1
ATOM 1247 C C . SER A 1 180 ? 5.126 -21.049 36.190 1.00 47.97 180 SER A C 1
ATOM 1249 O O . SER A 1 180 ? 3.943 -21.057 35.844 1.00 47.97 180 SER A O 1
ATOM 1251 N N . THR A 1 181 ? 5.585 -20.251 37.153 1.00 44.62 181 THR A N 1
ATOM 1252 C CA . THR A 1 181 ? 4.816 -19.204 37.849 1.00 44.62 181 THR A CA 1
ATOM 1253 C C . THR A 1 181 ? 4.925 -17.835 37.163 1.00 44.62 181 THR A C 1
ATOM 1255 O O . THR A 1 181 ? 4.176 -16.924 37.504 1.00 44.62 181 THR A O 1
ATOM 1258 N N . GLU A 1 182 ? 5.807 -17.679 36.167 1.00 47.34 182 GLU A N 1
ATOM 1259 C CA . GLU A 1 182 ? 6.048 -16.412 35.468 1.00 47.34 182 GLU A CA 1
ATOM 1260 C C . GLU A 1 182 ? 5.569 -16.448 34.006 1.00 47.34 182 GLU A C 1
ATOM 1262 O O . GLU A 1 182 ? 5.987 -17.286 33.208 1.00 47.34 182 GLU A O 1
ATOM 1267 N N . ALA A 1 183 ? 4.725 -15.490 33.606 1.00 44.75 183 ALA A N 1
ATOM 1268 C CA . ALA A 1 183 ? 4.137 -15.446 32.260 1.00 44.75 183 ALA A CA 1
ATOM 1269 C C . ALA A 1 183 ? 5.178 -15.291 31.127 1.00 44.75 183 ALA A C 1
ATOM 1271 O O . ALA A 1 183 ? 4.996 -15.836 30.037 1.00 44.75 183 ALA A O 1
ATOM 1272 N N . GLY A 1 184 ? 6.306 -14.612 31.384 1.00 42.84 184 GLY A N 1
ATOM 1273 C CA . GLY A 1 184 ? 7.401 -14.448 30.414 1.00 42.84 184 GLY A CA 1
ATOM 1274 C C . GLY A 1 184 ? 8.094 -15.763 30.034 1.00 42.84 184 GLY A C 1
ATOM 1275 O O . GLY A 1 184 ? 8.640 -15.893 28.936 1.00 42.84 184 GLY A O 1
ATOM 1276 N N . VAL A 1 185 ? 7.996 -16.777 30.898 1.00 47.28 185 VAL A N 1
ATOM 1277 C CA . VAL A 1 185 ? 8.577 -18.105 30.686 1.00 47.28 185 VAL A CA 1
ATOM 1278 C C . VAL A 1 185 ? 7.803 -18.892 29.618 1.00 47.28 185 VAL A C 1
ATOM 1280 O O . VAL A 1 185 ? 8.395 -19.721 28.930 1.00 47.28 185 VAL A O 1
ATOM 1283 N N . VAL A 1 186 ? 6.525 -18.574 29.366 1.00 46.19 186 VAL A N 1
ATOM 1284 C CA . VAL A 1 186 ? 5.691 -19.230 28.336 1.00 46.19 186 VAL A CA 1
ATOM 1285 C C . VAL A 1 186 ? 6.232 -18.992 26.920 1.00 46.19 186 VAL A C 1
ATOM 1287 O O . VAL A 1 186 ? 6.264 -19.915 26.107 1.00 46.19 186 VAL A O 1
ATOM 1290 N N . GLN A 1 187 ? 6.731 -17.788 26.615 1.00 46.53 187 GLN A N 1
ATOM 1291 C CA . GLN A 1 187 ? 7.327 -17.493 25.303 1.00 46.53 187 GLN A CA 1
ATOM 1292 C C . GLN A 1 187 ? 8.661 -18.216 25.091 1.00 46.53 187 GLN A C 1
ATOM 1294 O O . GLN A 1 187 ? 8.944 -18.699 23.993 1.00 46.53 187 GLN A O 1
ATOM 1299 N N . VAL A 1 188 ? 9.488 -18.303 26.135 1.00 47.50 188 VAL A N 1
ATOM 1300 C CA . VAL A 1 188 ? 10.772 -19.015 26.077 1.00 47.50 188 VAL A CA 1
ATOM 1301 C C . VAL A 1 188 ? 10.533 -20.524 25.994 1.00 47.50 188 VAL A C 1
ATOM 1303 O O . VAL A 1 188 ? 11.175 -21.206 25.201 1.00 47.50 188 VAL A O 1
ATOM 1306 N N . ALA A 1 189 ? 9.533 -21.037 26.709 1.00 50.00 189 ALA A N 1
ATOM 1307 C CA . ALA A 1 189 ? 9.084 -22.422 26.636 1.00 50.00 189 ALA A CA 1
ATOM 1308 C C . ALA A 1 189 ? 8.565 -22.806 25.250 1.00 50.00 189 ALA A C 1
ATOM 1310 O O . ALA A 1 189 ? 8.909 -23.867 24.736 1.00 50.00 189 ALA A O 1
ATOM 1311 N N . TYR A 1 190 ? 7.793 -21.925 24.615 1.00 49.84 190 TYR A N 1
ATOM 1312 C CA . TYR A 1 190 ? 7.334 -22.114 23.244 1.00 49.84 190 TYR A CA 1
ATOM 1313 C C . TYR A 1 190 ? 8.501 -22.197 22.251 1.00 49.84 190 TYR A C 1
ATOM 1315 O O . TYR A 1 190 ? 8.516 -23.068 21.378 1.00 49.84 190 TYR A O 1
ATOM 1323 N N . ARG A 1 191 ? 9.522 -21.343 22.417 1.00 51.62 191 ARG A N 1
ATOM 1324 C CA . ARG A 1 191 ? 10.754 -21.393 21.611 1.00 51.62 191 ARG A CA 1
ATOM 1325 C C . ARG A 1 191 ? 11.535 -22.682 21.846 1.00 51.62 191 ARG A C 1
ATOM 1327 O O . ARG A 1 191 ? 11.918 -23.328 20.879 1.00 51.62 191 ARG A O 1
ATOM 1334 N N . VAL A 1 192 ? 11.726 -23.088 23.101 1.00 51.78 192 VAL A N 1
ATOM 1335 C CA . VAL A 1 192 ? 12.420 -24.338 23.453 1.00 51.78 192 VAL A CA 1
ATOM 1336 C C . VAL A 1 192 ? 11.681 -25.555 22.893 1.00 51.78 192 VAL A C 1
ATOM 1338 O O . VAL A 1 192 ? 12.315 -26.423 22.299 1.00 51.78 192 VAL A O 1
ATOM 1341 N N . ALA A 1 193 ? 10.350 -25.597 23.003 1.00 52.69 193 ALA A N 1
ATOM 1342 C CA . ALA A 1 193 ? 9.532 -26.673 22.450 1.00 52.69 193 ALA A CA 1
ATOM 1343 C C . ALA A 1 193 ? 9.597 -26.729 20.917 1.00 52.69 193 ALA A C 1
ATOM 1345 O O . ALA A 1 193 ? 9.735 -27.814 20.354 1.00 52.69 193 ALA A O 1
ATOM 1346 N N . SER A 1 194 ? 9.571 -25.573 20.248 1.00 51.47 194 SER A N 1
ATOM 1347 C CA . SER A 1 194 ? 9.700 -25.480 18.787 1.00 51.47 194 SER A CA 1
ATOM 1348 C C . SER A 1 194 ? 11.086 -25.923 18.306 1.00 51.47 194 SER A C 1
ATOM 1350 O O . SER A 1 194 ? 11.187 -26.714 17.374 1.00 51.47 194 SER A O 1
ATOM 1352 N N . MET A 1 195 ? 12.154 -25.495 18.986 1.00 51.88 195 MET A N 1
ATOM 1353 C CA . MET A 1 195 ? 13.533 -25.882 18.658 1.00 51.88 195 MET A CA 1
ATOM 1354 C C . MET A 1 195 ? 13.805 -27.366 18.917 1.00 51.88 195 MET A C 1
ATOM 1356 O O . MET A 1 195 ? 14.554 -28.001 18.174 1.00 51.88 195 MET A O 1
ATOM 1360 N N . LEU A 1 196 ? 13.207 -27.936 19.967 1.00 52.59 196 LEU A N 1
ATOM 1361 C CA . LEU A 1 196 ? 13.295 -29.368 20.231 1.00 52.59 196 LEU A CA 1
ATOM 1362 C C . LEU A 1 196 ? 12.539 -30.167 19.163 1.00 52.59 196 LEU A C 1
ATOM 1364 O O . LEU A 1 196 ? 13.054 -31.178 18.692 1.00 52.59 196 LEU A O 1
ATOM 1368 N N . ALA A 1 197 ? 11.356 -29.698 18.752 1.00 52.09 197 ALA A N 1
ATOM 1369 C CA . ALA A 1 197 ? 10.608 -30.293 17.652 1.00 52.09 197 ALA A CA 1
ATOM 1370 C C . ALA A 1 197 ? 11.443 -30.292 16.363 1.00 52.09 197 ALA A C 1
ATOM 1372 O O . ALA A 1 197 ? 11.604 -31.336 15.745 1.00 52.09 197 ALA A O 1
ATOM 1373 N N . GLU A 1 198 ? 12.061 -29.166 16.002 1.00 52.91 198 GLU A N 1
ATOM 1374 C CA . GLU A 1 198 ? 12.966 -29.077 14.848 1.00 52.91 198 GLU A CA 1
ATOM 1375 C C . GLU A 1 198 ? 14.150 -30.050 14.950 1.00 52.91 198 GLU A C 1
ATOM 1377 O O . GLU A 1 198 ? 14.447 -30.762 13.991 1.00 52.91 198 GLU A O 1
ATOM 1382 N N . ALA A 1 199 ? 14.801 -30.132 16.115 1.00 52.22 199 ALA A N 1
ATOM 1383 C CA . ALA A 1 199 ? 15.936 -31.028 16.328 1.00 52.22 199 ALA A CA 1
ATOM 1384 C C . ALA A 1 199 ? 15.546 -32.512 16.210 1.00 52.22 199 ALA A C 1
ATOM 1386 O O . ALA A 1 199 ? 16.281 -33.299 15.616 1.00 52.22 199 ALA A O 1
ATOM 1387 N N . LEU A 1 200 ? 14.382 -32.891 16.745 1.00 51.25 200 LEU A N 1
ATOM 1388 C CA . LEU A 1 200 ? 13.847 -34.253 16.658 1.00 51.25 200 LEU A CA 1
ATOM 1389 C C . LEU A 1 200 ? 13.451 -34.623 15.226 1.00 51.25 200 LEU A C 1
ATOM 1391 O O . LEU A 1 200 ? 13.647 -35.759 14.812 1.00 51.25 200 LEU A O 1
ATOM 1395 N N . MET A 1 201 ? 12.945 -33.663 14.455 1.00 50.97 201 MET A N 1
ATOM 1396 C CA . MET A 1 201 ? 12.511 -33.874 13.069 1.00 50.97 201 MET A CA 1
ATOM 1397 C C . MET A 1 201 ? 13.689 -33.875 12.081 1.00 50.97 201 MET A C 1
ATOM 1399 O O . MET A 1 201 ? 13.595 -34.476 11.015 1.00 50.97 201 MET A O 1
ATOM 1403 N N . ALA A 1 202 ? 14.809 -33.236 12.434 1.00 46.91 202 ALA A N 1
ATOM 1404 C CA . ALA A 1 202 ? 16.064 -33.276 11.677 1.00 4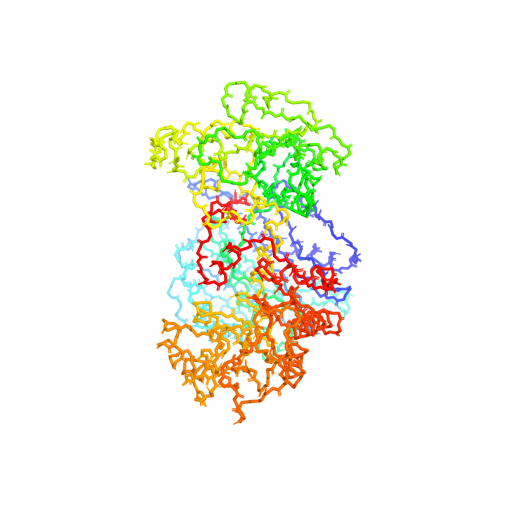6.91 202 ALA A CA 1
ATOM 1405 C C . ALA A 1 202 ? 16.917 -34.529 11.968 1.00 46.91 202 ALA A C 1
ATOM 1407 O O . ALA A 1 202 ? 17.915 -34.778 11.287 1.00 46.91 202 ALA A O 1
ATOM 1408 N N . SER A 1 203 ? 16.548 -35.314 12.984 1.00 48.72 203 SER A N 1
ATOM 1409 C CA . SER A 1 203 ? 17.210 -36.569 13.331 1.00 48.72 203 SER A CA 1
ATOM 1410 C C . SER A 1 203 ? 16.856 -37.672 12.323 1.00 48.72 203 SER A C 1
ATOM 1412 O O . SER A 1 203 ? 15.693 -37.893 11.981 1.00 48.72 203 SER A O 1
ATOM 1414 N N . ALA A 1 204 ? 17.872 -38.416 11.874 1.00 38.31 204 ALA A N 1
ATOM 1415 C CA . ALA A 1 204 ? 17.724 -39.519 10.921 1.00 38.31 204 ALA A CA 1
ATOM 1416 C C . ALA A 1 204 ? 16.843 -40.678 11.438 1.00 38.31 204 ALA A C 1
ATOM 1418 O O . ALA A 1 204 ? 16.436 -41.532 10.651 1.00 38.31 204 ALA A O 1
ATOM 1419 N N . GLU A 1 205 ? 16.539 -40.712 12.737 1.00 42.66 205 GLU A N 1
ATOM 1420 C CA . GLU A 1 205 ? 15.753 -41.768 13.384 1.00 42.66 205 GLU A CA 1
ATOM 1421 C C . GLU A 1 205 ? 14.233 -41.577 13.237 1.00 42.66 205 GLU A C 1
ATOM 1423 O O . GLU A 1 205 ? 13.491 -42.555 13.338 1.00 42.66 205 GLU A O 1
ATOM 1428 N N . PHE A 1 206 ? 13.755 -40.359 12.940 1.00 41.41 206 PHE A N 1
ATOM 1429 C CA . PHE A 1 206 ? 12.318 -40.028 12.929 1.00 41.41 206 PHE A CA 1
ATOM 1430 C C . PHE A 1 206 ? 11.713 -39.799 11.531 1.00 41.41 206 PHE A C 1
ATOM 1432 O O . PHE A 1 206 ? 10.498 -39.634 11.406 1.00 41.41 206 PHE A O 1
ATOM 1439 N N . GLY A 1 207 ? 12.524 -39.895 10.471 1.00 39.97 207 GLY A N 1
ATOM 1440 C CA . GLY A 1 207 ? 12.103 -39.694 9.080 1.00 39.97 207 GLY A CA 1
ATOM 1441 C C . GLY A 1 207 ? 11.903 -38.218 8.708 1.00 39.97 207 GLY A C 1
ATOM 1442 O O . GLY A 1 207 ? 11.680 -37.371 9.566 1.00 39.97 207 GLY A O 1
ATOM 1443 N N . ASP A 1 208 ? 11.995 -37.898 7.412 1.00 38.56 208 ASP A N 1
ATOM 1444 C CA . ASP A 1 208 ? 11.815 -36.531 6.900 1.00 38.56 208 ASP A CA 1
ATOM 1445 C C . ASP A 1 208 ? 10.344 -36.101 7.007 1.00 38.56 208 ASP A C 1
ATOM 1447 O O . ASP A 1 208 ? 9.501 -36.421 6.166 1.00 38.56 208 ASP A O 1
ATOM 1451 N N . LEU A 1 209 ? 10.034 -35.407 8.099 1.00 38.47 209 LEU A N 1
ATOM 1452 C CA . LEU A 1 209 ? 8.709 -34.887 8.422 1.00 38.47 209 LEU A CA 1
ATOM 1453 C C . LEU A 1 209 ? 8.623 -33.364 8.178 1.00 38.47 209 LEU A C 1
ATOM 1455 O O . LEU A 1 209 ? 7.656 -32.728 8.600 1.00 38.47 209 LEU A O 1
ATOM 1459 N N . SER A 1 210 ? 9.596 -32.770 7.471 1.00 35.75 210 SER A N 1
ATOM 1460 C CA . SER A 1 210 ? 9.666 -31.325 7.176 1.00 35.75 210 SER A CA 1
ATOM 1461 C C . SER A 1 210 ? 8.438 -30.784 6.422 1.00 35.75 210 SER A C 1
ATOM 1463 O O . SER A 1 210 ? 8.086 -29.615 6.548 1.00 35.75 210 SER A O 1
ATOM 1465 N N . ALA A 1 211 ? 7.712 -31.646 5.701 1.00 32.94 211 ALA A N 1
ATOM 1466 C CA . ALA A 1 211 ? 6.462 -31.306 5.016 1.00 32.94 211 ALA A CA 1
ATOM 1467 C C . ALA A 1 211 ? 5.226 -31.206 5.944 1.00 32.94 211 ALA A C 1
ATOM 1469 O O . ALA A 1 211 ? 4.154 -30.781 5.499 1.00 32.94 211 ALA A O 1
ATOM 1470 N N . LEU A 1 212 ? 5.341 -31.628 7.210 1.00 32.16 212 LEU A N 1
ATOM 1471 C CA . LEU A 1 212 ? 4.225 -31.777 8.156 1.00 32.16 212 LEU A CA 1
ATOM 1472 C C . LEU A 1 212 ? 4.188 -30.694 9.242 1.00 32.16 212 LEU A C 1
ATOM 1474 O O . LEU A 1 212 ? 3.177 -30.574 9.931 1.00 32.16 212 LEU A O 1
ATOM 1478 N N . TYR A 1 213 ? 5.250 -29.898 9.373 1.00 33.59 213 TYR A N 1
ATOM 1479 C CA . TYR A 1 213 ? 5.374 -28.841 10.371 1.00 33.59 213 TYR A CA 1
ATOM 1480 C C . TYR A 1 213 ? 5.982 -27.590 9.740 1.00 33.59 213 TYR A C 1
ATOM 1482 O O . TYR A 1 213 ? 7.058 -27.641 9.152 1.00 33.59 213 TYR A O 1
ATOM 1490 N N . THR A 1 214 ? 5.292 -26.462 9.874 1.00 32.56 214 THR A N 1
ATOM 1491 C CA . THR A 1 214 ? 5.858 -25.139 9.606 1.00 32.56 214 THR A CA 1
ATOM 1492 C C . THR A 1 214 ? 6.086 -24.508 10.972 1.00 32.56 214 THR A C 1
ATOM 1494 O O . THR A 1 214 ? 5.102 -24.350 11.703 1.00 32.56 214 THR A O 1
ATOM 1497 N N . PRO A 1 215 ? 7.335 -24.216 11.376 1.00 30.75 215 PRO A N 1
ATOM 1498 C CA . PRO A 1 215 ? 7.564 -23.590 12.662 1.00 30.75 215 PRO A CA 1
ATOM 1499 C C . PRO A 1 215 ? 6.823 -22.247 12.718 1.00 30.75 215 PRO A C 1
ATOM 1501 O O . PRO A 1 215 ? 6.730 -21.544 11.708 1.00 30.75 215 PRO A O 1
ATOM 1504 N N . PRO A 1 216 ? 6.265 -21.883 13.879 1.00 34.56 216 PRO A N 1
ATOM 1505 C CA . PRO A 1 216 ? 5.761 -20.541 14.101 1.00 34.56 216 PRO A CA 1
ATOM 1506 C C . PRO A 1 216 ? 6.915 -19.553 13.908 1.00 34.56 216 PRO A C 1
ATOM 1508 O O . PRO A 1 216 ? 7.972 -19.678 14.533 1.00 34.56 216 PRO A O 1
ATOM 1511 N N . ARG A 1 217 ? 6.706 -18.587 13.012 1.00 37.22 217 ARG A N 1
ATOM 1512 C CA . ARG A 1 217 ? 7.661 -17.520 12.704 1.00 37.22 217 ARG A CA 1
ATOM 1513 C C . ARG A 1 217 ? 8.110 -16.826 14.003 1.00 37.22 217 ARG A C 1
ATOM 1515 O O . ARG A 1 217 ? 7.274 -16.609 14.886 1.00 37.22 217 ARG A O 1
ATOM 1522 N N . PRO A 1 218 ? 9.396 -16.459 14.158 1.00 34.97 218 PRO A N 1
ATOM 1523 C CA . PRO A 1 218 ? 9.808 -15.594 15.261 1.00 34.97 218 PRO A CA 1
ATOM 1524 C C . PRO A 1 218 ? 8.965 -14.306 15.261 1.00 34.97 218 PRO A C 1
ATOM 1526 O O . PRO A 1 218 ? 8.643 -13.821 14.176 1.00 34.97 218 PRO A O 1
ATOM 1529 N N . PRO A 1 219 ? 8.616 -13.743 16.439 1.00 42.44 219 PRO A N 1
ATOM 1530 C CA . PRO A 1 219 ? 7.714 -12.602 16.518 1.00 42.44 219 PRO A CA 1
ATOM 1531 C C . PRO A 1 219 ? 8.243 -11.448 15.667 1.00 42.44 219 PRO A C 1
ATOM 1533 O O . PRO A 1 219 ? 9.307 -10.884 15.943 1.00 42.44 219 PRO A O 1
ATOM 1536 N N . SER A 1 220 ? 7.512 -11.147 14.601 1.00 54.00 220 SER A N 1
ATOM 1537 C CA . SER A 1 220 ? 7.829 -10.095 13.654 1.00 54.00 220 SER A CA 1
ATOM 1538 C C . SER A 1 220 ? 7.487 -8.745 14.277 1.00 54.00 220 SER A C 1
ATOM 1540 O O . SER A 1 220 ? 6.526 -8.595 15.033 1.00 54.00 220 SER A O 1
ATOM 1542 N N . PHE A 1 221 ? 8.216 -7.697 13.891 1.00 57.00 221 PHE A N 1
ATOM 1543 C CA . PHE A 1 221 ? 7.789 -6.326 14.181 1.00 57.00 221 PHE A CA 1
ATOM 1544 C C . PHE A 1 221 ? 6.421 -5.993 13.542 1.00 57.00 221 PHE A C 1
ATOM 1546 O O . PHE A 1 221 ? 5.818 -4.975 13.893 1.00 57.00 221 PHE A O 1
ATOM 1553 N N . LEU A 1 222 ? 5.928 -6.847 12.639 1.00 61.59 222 LEU A N 1
ATOM 1554 C CA . LEU A 1 222 ? 4.632 -6.788 11.970 1.00 61.59 222 LEU A CA 1
ATOM 1555 C C . LEU A 1 222 ? 3.528 -7.589 12.678 1.00 61.59 222 LEU A C 1
ATOM 1557 O O . LEU A 1 222 ? 2.375 -7.471 12.266 1.00 61.59 222 LEU A O 1
ATOM 1561 N N . ASP A 1 223 ? 3.834 -8.315 13.762 1.00 72.94 223 ASP A N 1
ATOM 1562 C CA . ASP A 1 223 ? 2.854 -9.077 14.555 1.00 72.94 223 ASP A CA 1
ATOM 1563 C C . ASP A 1 223 ? 2.045 -8.144 15.467 1.00 72.94 223 ASP A C 1
ATOM 1565 O O . ASP A 1 223 ? 2.160 -8.113 16.699 1.00 72.94 223 ASP A O 1
ATOM 1569 N N . LYS A 1 224 ? 1.243 -7.301 14.822 1.00 84.19 224 LYS A N 1
ATOM 1570 C CA . LYS A 1 224 ? 0.330 -6.364 15.465 1.00 84.19 224 LYS A CA 1
ATOM 1571 C C . LYS A 1 224 ? -1.014 -7.024 15.698 1.00 84.19 224 LYS A C 1
ATOM 1573 O O . LYS A 1 224 ? -1.482 -7.793 14.866 1.00 84.19 224 LYS A O 1
ATOM 1578 N N . ALA A 1 225 ? -1.630 -6.688 16.826 1.00 85.31 225 ALA A N 1
ATOM 1579 C CA . ALA A 1 225 ? -3.001 -7.069 17.102 1.00 85.31 225 ALA A CA 1
ATOM 1580 C C . ALA A 1 225 ? -3.917 -6.560 15.982 1.00 85.31 225 ALA A C 1
ATOM 1582 O O . ALA A 1 225 ? -3.732 -5.456 15.456 1.00 85.31 225 ALA A O 1
ATOM 1583 N N . THR A 1 226 ? -4.904 -7.366 15.619 1.00 87.69 226 THR A N 1
ATOM 1584 C CA . THR A 1 226 ? -5.794 -7.110 14.492 1.00 87.69 226 THR A CA 1
ATOM 1585 C C . THR A 1 226 ? -7.253 -7.106 14.937 1.00 87.69 226 THR A C 1
ATOM 1587 O O . THR A 1 226 ? -7.587 -7.226 16.119 1.00 87.69 226 THR A O 1
ATOM 1590 N N . LEU A 1 227 ? -8.148 -6.968 13.960 1.00 83.94 227 LEU A N 1
ATOM 1591 C CA . LEU A 1 227 ? -9.577 -7.183 14.154 1.00 83.94 227 LEU A CA 1
ATOM 1592 C C . LEU A 1 227 ? -9.922 -8.607 14.613 1.00 83.94 227 LEU A C 1
ATOM 1594 O O . LEU A 1 227 ? -11.051 -8.801 15.043 1.00 83.94 227 LEU A O 1
ATOM 1598 N N . GLU A 1 228 ? -9.033 -9.596 14.512 1.00 79.00 228 GLU A N 1
ATOM 1599 C CA . GLU A 1 228 ? -9.322 -10.974 14.935 1.00 79.00 228 GLU A CA 1
ATOM 1600 C C . GLU A 1 228 ? -9.275 -11.121 16.463 1.00 79.00 228 GLU A C 1
ATOM 1602 O O . GLU A 1 228 ? -10.143 -11.771 17.050 1.00 79.00 228 GLU A O 1
ATOM 1607 N N . GLU A 1 229 ? -8.325 -10.457 17.126 1.00 79.31 229 GLU A N 1
ATOM 1608 C CA . GLU A 1 229 ? -8.101 -10.600 18.570 1.00 79.31 229 GLU A CA 1
ATOM 1609 C C . GLU A 1 229 ? -8.873 -9.582 19.420 1.00 79.31 229 GLU A C 1
ATOM 1611 O O . GLU A 1 229 ? -9.153 -9.837 20.589 1.00 79.31 229 GLU A O 1
ATOM 1616 N N . ALA A 1 230 ? -9.224 -8.421 18.864 1.00 81.81 230 ALA A N 1
ATOM 1617 C CA . ALA A 1 230 ? -9.789 -7.326 19.651 1.00 81.81 230 ALA A CA 1
ATOM 1618 C C . ALA A 1 230 ? -11.247 -7.554 20.075 1.00 81.81 230 ALA A C 1
ATOM 1620 O O . ALA A 1 230 ? -12.084 -7.955 19.261 1.00 81.81 230 ALA A O 1
ATOM 1621 N N . GLU A 1 231 ? -11.588 -7.195 21.314 1.00 87.62 231 GLU A N 1
ATOM 1622 C CA . GLU A 1 231 ? -12.970 -7.097 21.793 1.00 87.62 231 GLU A CA 1
ATOM 1623 C C . GLU A 1 231 ? -13.587 -5.756 21.367 1.00 87.62 231 GLU A C 1
ATOM 1625 O O . GLU A 1 231 ? -13.120 -4.684 21.755 1.00 87.62 231 GLU A O 1
ATOM 1630 N N . VAL A 1 232 ? -14.636 -5.812 20.542 1.00 93.50 232 VAL A N 1
ATOM 1631 C CA . VAL A 1 232 ? -15.288 -4.615 19.977 1.00 93.50 232 VAL A CA 1
ATOM 1632 C C . VAL A 1 232 ? -16.792 -4.557 20.239 1.00 93.50 232 VAL A C 1
ATOM 1634 O O . VAL A 1 232 ? -17.409 -3.528 19.976 1.00 93.50 232 VAL A O 1
ATOM 1637 N N . GLU A 1 233 ? -17.393 -5.621 20.772 1.00 95.69 233 GLU A N 1
ATOM 1638 C CA . GLU A 1 233 ? -18.833 -5.679 21.027 1.00 95.69 233 GLU A CA 1
ATOM 1639 C C . GLU A 1 233 ? -19.253 -4.614 22.051 1.00 95.69 233 GLU A C 1
ATOM 1641 O O . GLU A 1 233 ? -18.636 -4.439 23.100 1.00 95.69 233 GLU A O 1
ATOM 1646 N N . GLY A 1 234 ? -20.281 -3.832 21.720 1.00 96.00 234 GLY A N 1
ATOM 1647 C CA . GLY A 1 234 ? -20.767 -2.734 22.555 1.00 96.00 234 GLY A CA 1
ATOM 1648 C C . GLY A 1 234 ? -19.814 -1.535 22.670 1.00 96.00 234 GLY A C 1
ATOM 1649 O O . GLY A 1 234 ? -20.181 -0.538 23.295 1.00 96.00 234 GLY A O 1
ATOM 1650 N N . LYS A 1 235 ? -18.628 -1.583 22.050 1.00 96.81 235 LYS A N 1
ATOM 1651 C CA . LYS A 1 235 ? -17.611 -0.526 22.120 1.00 96.81 235 LYS A CA 1
ATOM 1652 C C . LYS A 1 235 ? -17.815 0.549 21.062 1.00 96.81 235 LYS A C 1
ATOM 1654 O O . LYS A 1 235 ? -18.276 0.280 19.951 1.00 96.81 235 LYS A O 1
ATOM 1659 N N . ARG A 1 236 ? -17.423 1.781 21.393 1.00 97.44 236 ARG A N 1
ATOM 1660 C CA . ARG A 1 236 ? -17.231 2.853 20.404 1.00 97.44 236 ARG A CA 1
ATOM 1661 C C . ARG A 1 236 ? -15.830 2.724 19.812 1.00 97.44 236 ARG A C 1
ATOM 1663 O O . ARG A 1 236 ? -14.850 2.765 20.554 1.00 97.44 236 ARG A O 1
ATOM 1670 N N . VAL A 1 237 ? -15.722 2.558 18.500 1.00 98.25 237 VAL A N 1
ATOM 1671 C CA . VAL A 1 237 ? -14.448 2.280 17.824 1.00 98.25 237 VAL A CA 1
ATOM 1672 C C . VAL A 1 237 ? -14.056 3.465 16.948 1.00 98.25 237 VAL A C 1
ATOM 1674 O O . VAL A 1 237 ? -14.818 3.855 16.066 1.00 98.25 237 VAL A O 1
ATOM 1677 N N . VAL A 1 238 ? -12.867 4.027 17.173 1.00 98.12 238 VAL A N 1
ATOM 1678 C CA . VAL A 1 238 ? -12.295 5.090 16.335 1.00 98.12 238 VAL A CA 1
ATOM 1679 C C . VAL A 1 238 ? -11.388 4.454 15.292 1.00 98.12 238 VAL A C 1
ATOM 1681 O O . VAL A 1 238 ? -10.462 3.723 15.637 1.00 98.12 238 VAL A O 1
ATOM 1684 N N . VAL A 1 239 ? -11.632 4.741 14.016 1.00 98.62 239 VAL A N 1
ATOM 1685 C CA . VAL A 1 239 ? -10.912 4.132 12.895 1.00 98.62 239 VAL A CA 1
ATOM 1686 C C . VAL A 1 239 ? -10.234 5.215 12.071 1.00 98.62 239 VAL A C 1
ATOM 1688 O O . VAL A 1 239 ? -10.882 6.102 11.511 1.00 98.62 239 VAL A O 1
ATOM 1691 N N . ARG A 1 240 ? -8.911 5.129 11.953 1.00 98.56 240 ARG A N 1
ATOM 1692 C CA . ARG A 1 240 ? -8.139 5.959 11.033 1.00 98.56 240 ARG A CA 1
ATOM 1693 C C . ARG A 1 240 ? -8.095 5.290 9.669 1.00 98.56 240 ARG A C 1
ATOM 1695 O O . ARG A 1 240 ? -7.442 4.268 9.512 1.00 98.56 240 ARG A O 1
ATOM 1702 N N . VAL A 1 241 ? -8.774 5.884 8.694 1.00 98.25 241 VAL A N 1
ATOM 1703 C CA . VAL A 1 241 ? -8.895 5.368 7.319 1.00 98.25 241 VAL A CA 1
ATOM 1704 C C . VAL A 1 241 ? -8.187 6.282 6.326 1.00 98.25 241 VAL A C 1
ATOM 1706 O O . VAL A 1 241 ? -7.992 7.474 6.589 1.00 98.25 241 VAL A O 1
ATOM 1709 N N . ASP A 1 242 ? -7.805 5.743 5.172 1.00 96.19 242 ASP A N 1
ATOM 1710 C CA . ASP A 1 242 ? -7.211 6.505 4.074 1.00 96.19 242 ASP A CA 1
ATOM 1711 C C . ASP A 1 242 ? -8.287 6.866 3.041 1.00 96.19 242 ASP A C 1
ATOM 1713 O O . ASP A 1 242 ? -8.580 6.095 2.140 1.00 96.19 242 ASP A O 1
ATOM 1717 N N . PHE A 1 243 ? -8.899 8.041 3.177 1.00 96.75 243 PHE A N 1
ATOM 1718 C CA . PHE A 1 243 ? -9.865 8.592 2.224 1.00 96.75 243 PHE A CA 1
ATOM 1719 C C . PHE A 1 243 ? -9.270 9.747 1.419 1.00 96.75 243 PHE A C 1
ATOM 1721 O O . PHE A 1 243 ? -9.992 10.628 0.955 1.00 96.75 243 PHE A O 1
ATOM 1728 N N . ASN A 1 244 ? -7.950 9.743 1.215 1.00 94.94 244 ASN A N 1
ATOM 1729 C CA . ASN A 1 244 ? -7.288 10.717 0.360 1.00 94.94 244 ASN A CA 1
ATOM 1730 C C . ASN A 1 244 ? -7.495 10.353 -1.121 1.00 94.94 244 ASN A C 1
ATOM 1732 O O . ASN A 1 244 ? -6.581 9.877 -1.799 1.00 94.94 244 ASN A O 1
ATOM 1736 N N . VAL A 1 245 ? -8.728 10.520 -1.594 1.00 91.62 245 VAL A N 1
ATOM 1737 C CA . VAL A 1 245 ? -9.163 10.185 -2.952 1.00 91.62 245 VAL A CA 1
ATOM 1738 C C . VAL A 1 245 ? -8.854 11.311 -3.942 1.00 91.62 245 VAL A C 1
ATOM 1740 O O . VAL A 1 245 ? -8.883 12.486 -3.568 1.00 91.62 245 VAL A O 1
ATOM 1743 N N . PRO A 1 246 ? -8.558 10.989 -5.212 1.00 87.94 246 PRO A N 1
ATOM 1744 C CA . PRO A 1 246 ? -8.473 12.005 -6.248 1.00 87.94 246 PRO A CA 1
ATOM 1745 C C . PRO A 1 246 ? -9.863 12.602 -6.507 1.00 87.94 246 PRO A C 1
ATOM 1747 O O . PRO A 1 246 ? -10.865 11.886 -6.593 1.00 87.94 246 PRO A O 1
ATOM 1750 N N . LEU A 1 247 ? -9.905 13.928 -6.633 1.00 89.31 247 LEU A N 1
ATOM 1751 C CA . LEU A 1 247 ? -11.100 14.669 -7.018 1.00 89.31 247 LEU A CA 1
ATOM 1752 C C . LEU A 1 247 ? -10.965 15.146 -8.466 1.00 89.31 247 LEU A C 1
ATOM 1754 O O . LEU A 1 247 ? -9.889 15.575 -8.889 1.00 89.31 247 LEU A O 1
ATOM 1758 N N . ALA A 1 248 ? -12.056 15.078 -9.220 1.00 88.56 248 ALA A N 1
ATOM 1759 C CA . ALA A 1 248 ? -12.179 15.722 -10.518 1.00 88.56 248 ALA A CA 1
ATOM 1760 C C . ALA A 1 248 ? -12.297 17.251 -10.365 1.00 88.56 248 ALA A C 1
ATOM 1762 O O . ALA A 1 248 ? -12.475 17.781 -9.267 1.00 88.56 248 ALA A O 1
ATOM 1763 N N . ALA A 1 249 ? -12.204 17.976 -11.483 1.00 86.62 249 ALA A N 1
ATOM 1764 C CA . ALA A 1 249 ? -12.241 19.443 -11.494 1.00 86.62 249 ALA A CA 1
ATOM 1765 C C . ALA A 1 249 ? -13.550 20.041 -10.935 1.00 86.62 249 ALA A C 1
ATOM 1767 O O . ALA A 1 249 ? -13.560 21.192 -10.507 1.00 86.62 249 ALA A O 1
ATOM 1768 N N . ASP A 1 250 ? -14.639 19.271 -10.932 1.00 87.94 250 ASP A N 1
ATOM 1769 C CA . ASP A 1 250 ? -15.944 19.644 -10.377 1.00 87.94 250 ASP A CA 1
ATOM 1770 C C . ASP A 1 250 ? -16.115 19.269 -8.890 1.00 87.94 250 ASP A C 1
ATOM 1772 O O . ASP A 1 250 ? -17.177 19.504 -8.316 1.00 87.94 250 ASP A O 1
ATOM 1776 N N . GLY A 1 251 ? -15.080 18.704 -8.257 1.00 86.38 251 GLY A N 1
ATOM 1777 C CA . GLY A 1 251 ? -15.095 18.274 -6.858 1.00 86.38 251 GLY A CA 1
ATOM 1778 C C . GLY A 1 251 ? -15.674 16.875 -6.628 1.00 86.38 251 GLY A C 1
ATOM 1779 O O . GLY A 1 251 ? -15.764 16.445 -5.478 1.00 86.38 251 GLY A O 1
ATOM 1780 N N . THR A 1 252 ? -16.052 16.146 -7.683 1.00 90.75 252 THR A N 1
ATOM 1781 C CA . THR A 1 252 ? -16.518 14.755 -7.568 1.00 90.75 252 THR A CA 1
ATOM 1782 C C . THR A 1 252 ? -15.357 13.775 -7.393 1.00 90.75 252 THR A C 1
ATOM 1784 O O . THR A 1 252 ? -14.224 14.044 -7.788 1.00 90.75 252 THR A O 1
ATOM 1787 N N . ILE A 1 253 ? -15.620 12.618 -6.782 1.00 93.31 253 ILE A N 1
ATOM 1788 C CA . ILE A 1 253 ? -14.611 11.570 -6.575 1.00 93.31 253 ILE A CA 1
ATOM 1789 C C . ILE A 1 253 ? -14.331 10.886 -7.917 1.00 93.31 253 ILE A C 1
ATOM 1791 O O . ILE A 1 253 ? -15.216 10.233 -8.466 1.00 93.31 253 ILE A O 1
ATOM 1795 N N . SER A 1 254 ? -13.105 11.002 -8.436 1.00 88.12 254 SER A N 1
ATOM 1796 C CA . SER A 1 254 ? -12.731 10.370 -9.712 1.00 88.12 254 SER A CA 1
ATOM 1797 C C . SER A 1 254 ? -12.326 8.901 -9.561 1.00 88.12 254 SER A C 1
ATOM 1799 O O . SER A 1 254 ? -12.461 8.126 -10.504 1.00 88.12 254 SER A O 1
ATOM 1801 N N . SER A 1 255 ? -11.868 8.497 -8.372 1.00 86.38 255 SER A N 1
ATOM 1802 C CA . SER A 1 255 ? -11.649 7.096 -8.000 1.00 86.38 255 SER A CA 1
ATOM 1803 C C . SER A 1 255 ? -11.981 6.878 -6.526 1.00 86.38 255 SER A C 1
ATOM 1805 O O . SER A 1 255 ? -11.419 7.532 -5.646 1.00 86.38 255 SER A O 1
ATOM 1807 N N . ASN A 1 256 ? -12.883 5.934 -6.247 1.00 90.88 256 ASN A N 1
ATOM 1808 C CA . ASN A 1 256 ? -13.314 5.573 -4.894 1.00 90.88 256 ASN A CA 1
ATOM 1809 C C . ASN A 1 256 ? -12.548 4.366 -4.314 1.00 90.88 256 ASN A C 1
ATOM 1811 O O . ASN A 1 256 ? -12.905 3.882 -3.241 1.00 90.88 256 ASN A O 1
ATOM 1815 N N . GLN A 1 257 ? -11.488 3.889 -4.979 1.00 85.94 257 GLN A N 1
ATOM 1816 C CA . GLN A 1 257 ? -10.758 2.666 -4.610 1.00 85.94 257 GLN A CA 1
ATOM 1817 C C . GLN A 1 257 ? -10.299 2.662 -3.145 1.00 85.94 257 GLN A C 1
ATOM 1819 O O . GLN A 1 257 ? -10.431 1.656 -2.451 1.00 85.94 257 GLN A O 1
ATOM 1824 N N . ARG A 1 258 ? -9.806 3.803 -2.646 1.00 90.19 258 ARG A N 1
ATOM 1825 C CA . ARG A 1 258 ? -9.359 3.942 -1.251 1.00 90.19 258 ARG A CA 1
ATOM 1826 C C . ARG A 1 258 ? -10.511 3.844 -0.245 1.00 90.19 258 ARG A C 1
ATOM 1828 O O . ARG A 1 258 ? -10.331 3.303 0.840 1.00 90.19 258 ARG A O 1
ATOM 1835 N N . ILE A 1 259 ? -11.702 4.311 -0.625 1.00 94.38 259 ILE A N 1
ATOM 1836 C CA . ILE A 1 259 ? -12.908 4.198 0.203 1.00 94.38 259 ILE A CA 1
ATOM 1837 C C . ILE A 1 259 ? -13.344 2.735 0.259 1.00 94.38 259 ILE A C 1
ATOM 1839 O O . ILE A 1 259 ? -13.499 2.186 1.347 1.00 94.38 259 ILE A O 1
ATOM 1843 N N . VAL A 1 260 ? -13.456 2.087 -0.906 1.00 91.81 260 VAL A N 1
ATOM 1844 C CA . VAL A 1 260 ? -13.807 0.663 -1.027 1.00 91.81 260 VAL A CA 1
ATOM 1845 C C . VAL A 1 260 ? -12.864 -0.212 -0.196 1.00 91.81 260 VAL A C 1
ATOM 1847 O O . VAL A 1 260 ? -13.327 -1.096 0.521 1.00 91.81 260 VAL A O 1
ATOM 1850 N N . ALA A 1 261 ? -11.559 0.069 -0.222 1.00 89.38 261 ALA A N 1
ATOM 1851 C CA . ALA A 1 261 ? -10.556 -0.718 0.489 1.00 89.38 261 ALA A CA 1
ATOM 1852 C C . ALA A 1 261 ? -10.702 -0.689 2.027 1.00 89.38 261 ALA A C 1
ATOM 1854 O O . ALA A 1 261 ? -10.308 -1.652 2.680 1.00 89.38 261 ALA A O 1
ATOM 1855 N N . ALA A 1 262 ? -11.299 0.361 2.606 1.00 94.81 262 ALA A N 1
ATOM 1856 C CA . ALA A 1 262 ? -11.546 0.459 4.050 1.00 94.81 262 ALA A CA 1
ATOM 1857 C C . ALA A 1 262 ? -12.870 -0.198 4.494 1.00 94.81 262 ALA A C 1
ATOM 1859 O O . ALA A 1 262 ? -13.089 -0.429 5.686 1.00 94.81 262 ALA A O 1
ATOM 1860 N N . MET A 1 263 ? -13.782 -0.495 3.558 1.00 95.56 263 MET A N 1
ATOM 1861 C CA . MET A 1 263 ? -15.111 -1.031 3.881 1.00 95.56 263 MET A CA 1
ATOM 1862 C C . MET A 1 263 ? -15.076 -2.366 4.640 1.00 95.56 263 MET A C 1
ATOM 1864 O O . MET A 1 263 ? -15.856 -2.490 5.587 1.00 95.56 263 MET A O 1
ATOM 1868 N N . PRO A 1 264 ? -14.176 -3.330 4.336 1.00 95.44 264 PRO A N 1
ATOM 1869 C CA . PRO A 1 264 ? -14.092 -4.578 5.094 1.00 95.44 264 PRO A CA 1
ATOM 1870 C C . PRO A 1 264 ? -13.878 -4.367 6.599 1.00 95.44 264 PRO A C 1
ATOM 1872 O O . PRO A 1 264 ? -14.510 -5.046 7.408 1.00 95.44 264 PRO A O 1
ATOM 1875 N N . THR A 1 265 ? -13.056 -3.388 6.994 1.00 97.00 265 THR A N 1
ATOM 1876 C CA . THR A 1 265 ? -12.845 -3.026 8.406 1.00 97.00 265 THR A CA 1
ATOM 1877 C C . THR A 1 265 ? -14.136 -2.530 9.041 1.00 97.00 265 THR A C 1
ATOM 1879 O O . THR A 1 265 ? -14.552 -3.031 10.084 1.00 97.00 265 THR A O 1
ATOM 1882 N N . VAL A 1 266 ? -14.803 -1.574 8.392 1.00 97.75 266 VAL A N 1
ATOM 1883 C CA . VAL A 1 266 ? -16.033 -0.960 8.912 1.00 97.75 266 VAL A CA 1
ATOM 1884 C C . VAL A 1 266 ? -17.154 -1.992 9.033 1.00 97.75 266 VAL A C 1
ATOM 1886 O O . VAL A 1 266 ? -17.804 -2.084 10.073 1.00 97.75 266 VAL A O 1
ATOM 1889 N N . GLN A 1 267 ? -17.348 -2.812 8.001 1.00 96.12 267 GLN A N 1
ATOM 1890 C CA . GLN A 1 267 ? -18.347 -3.879 7.984 1.00 96.12 267 GLN A CA 1
ATOM 1891 C C . GLN A 1 267 ? -18.076 -4.927 9.068 1.00 96.12 267 GLN A C 1
ATOM 1893 O O . GLN A 1 267 ? -19.006 -5.310 9.775 1.00 96.12 267 GLN A O 1
ATOM 1898 N N . THR A 1 268 ? -16.816 -5.334 9.256 1.00 96.38 268 THR A N 1
ATOM 1899 C CA . THR A 1 268 ? -16.426 -6.303 10.295 1.00 96.38 268 THR A CA 1
ATOM 1900 C C . THR A 1 268 ? -16.705 -5.767 11.696 1.00 96.38 268 THR A C 1
ATOM 1902 O O . THR A 1 268 ? -17.294 -6.473 12.510 1.00 96.38 268 THR A O 1
ATOM 1905 N N . LEU A 1 269 ? -16.347 -4.512 11.984 1.00 97.25 269 LEU A N 1
ATOM 1906 C CA . LEU A 1 269 ? -16.616 -3.892 13.287 1.00 97.25 269 LEU A CA 1
ATOM 1907 C C . LEU A 1 269 ? -18.118 -3.860 13.600 1.00 97.25 269 LEU A C 1
ATOM 1909 O O . LEU A 1 269 ? -18.536 -4.218 14.700 1.00 97.25 269 LEU A O 1
ATOM 1913 N N . LEU A 1 270 ? -18.933 -3.479 12.615 1.00 96.31 270 LEU A N 1
ATOM 1914 C CA . LEU A 1 270 ? -20.388 -3.417 12.761 1.00 96.31 270 LEU A CA 1
ATOM 1915 C C . LEU A 1 270 ? -21.001 -4.816 12.915 1.00 96.31 270 LEU A C 1
ATOM 1917 O O . LEU A 1 270 ? -21.893 -4.998 13.739 1.00 96.31 270 LEU A O 1
ATOM 1921 N N . ALA A 1 271 ? -20.509 -5.808 12.168 1.00 95.00 271 ALA A N 1
ATOM 1922 C CA . ALA A 1 271 ? -20.951 -7.198 12.273 1.00 95.00 271 ALA A CA 1
ATOM 1923 C C . ALA A 1 271 ? -20.592 -7.829 13.629 1.00 95.00 271 ALA A C 1
ATOM 1925 O O . ALA A 1 271 ? -21.369 -8.614 14.163 1.00 95.00 271 ALA A O 1
ATOM 1926 N N . ARG A 1 272 ? -19.453 -7.442 14.218 1.00 94.94 272 ARG A N 1
ATOM 1927 C CA . ARG A 1 272 ? -19.009 -7.866 15.558 1.00 94.94 272 ARG A CA 1
ATOM 1928 C C . ARG A 1 272 ? -19.651 -7.064 16.700 1.00 94.94 272 ARG A C 1
ATOM 1930 O O . ARG A 1 272 ? -19.186 -7.125 17.833 1.00 94.94 272 ARG A O 1
ATOM 1937 N N . GLY A 1 273 ? -20.709 -6.307 16.413 1.00 95.62 273 GLY A N 1
ATOM 1938 C CA . GLY A 1 273 ? -21.520 -5.651 17.433 1.00 95.62 273 GLY A CA 1
ATOM 1939 C C . GLY A 1 273 ? -20.918 -4.373 18.014 1.00 95.62 273 GLY A C 1
ATOM 1940 O O . GLY A 1 273 ? -21.321 -3.978 19.108 1.00 95.62 273 GLY A O 1
ATOM 1941 N N . ALA A 1 274 ? -19.985 -3.704 17.324 1.00 97.50 274 ALA A N 1
ATOM 1942 C CA . ALA A 1 274 ? -19.525 -2.381 17.748 1.00 97.50 274 ALA A CA 1
ATOM 1943 C C . ALA A 1 274 ? -20.714 -1.424 17.917 1.00 97.50 274 ALA A C 1
ATOM 1945 O O . ALA A 1 274 ? -21.565 -1.294 17.031 1.00 97.50 274 ALA A O 1
ATOM 1946 N N . ARG A 1 275 ? -20.770 -0.723 19.056 1.00 97.81 275 ARG A N 1
ATOM 1947 C CA . ARG A 1 275 ? -21.840 0.245 19.330 1.00 97.81 275 ARG A CA 1
ATOM 1948 C C . ARG A 1 275 ? -21.814 1.380 18.315 1.00 97.81 275 ARG A C 1
ATOM 1950 O O . ARG A 1 275 ? -22.873 1.801 17.863 1.00 97.81 275 ARG A O 1
ATOM 1957 N N . SER A 1 276 ? -20.630 1.844 17.929 1.00 98.31 276 SER A N 1
ATOM 1958 C CA . SER A 1 276 ? -20.466 2.813 16.845 1.00 98.31 276 SER A CA 1
ATOM 1959 C C . SER A 1 276 ? -19.085 2.735 16.217 1.00 98.31 276 SER A C 1
ATOM 1961 O O . SER A 1 276 ? -18.111 2.405 16.896 1.00 98.31 276 SER A O 1
ATOM 1963 N N . VAL A 1 277 ? -18.991 3.143 14.954 1.00 98.62 277 VAL A N 1
ATOM 1964 C CA . VAL A 1 277 ? -17.725 3.316 14.236 1.00 98.62 277 VAL A CA 1
ATOM 1965 C C . VAL A 1 277 ? -17.538 4.793 13.888 1.00 98.62 277 VAL A C 1
ATOM 1967 O O . VAL A 1 277 ? -18.352 5.367 13.167 1.00 98.62 277 VAL A O 1
ATOM 1970 N N . VAL A 1 278 ? -16.474 5.416 14.396 1.00 98.62 278 VAL A N 1
ATOM 1971 C CA . VAL A 1 278 ? -16.109 6.811 14.106 1.00 98.62 278 VAL A CA 1
ATOM 1972 C C . VAL A 1 278 ? -14.900 6.826 13.179 1.00 98.62 278 VAL A C 1
ATOM 1974 O O . VAL A 1 278 ? -13.789 6.490 13.582 1.00 98.62 278 VAL A O 1
ATOM 1977 N N . LEU A 1 279 ? -15.118 7.203 11.923 1.00 98.75 279 LEU A N 1
ATOM 1978 C CA . LEU A 1 279 ? -14.089 7.286 10.896 1.00 98.75 279 LEU A CA 1
ATOM 1979 C C . LEU A 1 279 ? -13.407 8.653 10.947 1.00 98.75 279 LEU A C 1
ATOM 1981 O O . LEU A 1 279 ? -14.071 9.687 10.945 1.00 98.75 279 LEU A O 1
ATOM 1985 N N . MET A 1 280 ? -12.077 8.665 10.917 1.00 98.56 280 MET A N 1
ATOM 1986 C CA . MET A 1 280 ? -11.291 9.886 10.770 1.00 98.56 280 MET A CA 1
ATOM 1987 C C . MET A 1 280 ? -10.306 9.757 9.616 1.00 98.56 280 MET A C 1
ATOM 1989 O O . MET A 1 280 ? -9.566 8.777 9.521 1.00 98.56 280 MET A O 1
ATOM 1993 N N . SER A 1 281 ? -10.235 10.769 8.750 1.00 98.44 281 SER A N 1
ATOM 1994 C CA . SER A 1 281 ? -9.348 10.742 7.580 1.00 98.44 281 SER A CA 1
ATOM 1995 C C . SER A 1 281 ? -8.713 12.101 7.268 1.00 98.44 281 SER A C 1
ATOM 1997 O O . SER A 1 281 ? -8.707 13.013 8.096 1.00 98.44 281 SER A O 1
ATOM 1999 N N . HIS A 1 282 ? -8.073 12.210 6.113 1.00 98.00 282 HIS A N 1
ATOM 2000 C CA . HIS A 1 282 ? -7.604 13.465 5.557 1.00 98.00 282 HIS A CA 1
ATOM 2001 C C . HIS A 1 282 ? -7.831 13.472 4.047 1.00 98.00 282 HIS A C 1
ATOM 2003 O O . HIS A 1 282 ? -7.861 12.417 3.417 1.00 98.00 282 HIS A O 1
ATOM 2009 N N . LEU A 1 283 ? -7.915 14.668 3.474 1.00 96.94 283 LEU A N 1
ATOM 2010 C CA . LEU A 1 283 ? -8.004 14.868 2.032 1.00 96.94 283 LEU A CA 1
ATOM 2011 C C . LEU A 1 283 ? -7.072 16.008 1.616 1.00 96.94 283 LEU A C 1
ATOM 2013 O O . LEU A 1 283 ? -7.107 17.103 2.183 1.00 96.94 283 LEU A O 1
ATOM 2017 N N . GLY A 1 284 ? -6.186 15.739 0.660 1.00 94.88 284 GLY A N 1
ATOM 2018 C CA . GLY A 1 284 ? -5.251 16.724 0.129 1.00 94.88 284 GLY A CA 1
ATOM 2019 C C . GLY A 1 284 ? -4.274 17.307 1.162 1.00 94.88 284 GLY A C 1
ATOM 2020 O O . GLY A 1 284 ? -3.851 16.659 2.128 1.00 94.88 284 GLY A O 1
ATOM 2021 N N . ARG A 1 285 ? -3.847 18.550 0.904 1.00 94.75 285 ARG A N 1
ATOM 2022 C CA . ARG A 1 285 ? -2.854 19.296 1.701 1.00 94.75 285 ARG A CA 1
ATOM 2023 C C . ARG A 1 285 ? -3.378 20.697 2.043 1.00 94.75 285 ARG A C 1
ATOM 2025 O O . ARG A 1 285 ? -2.956 21.685 1.438 1.00 94.75 285 ARG A O 1
ATOM 2032 N N . PRO A 1 286 ? -4.321 20.798 2.988 1.00 95.00 286 PRO A N 1
ATOM 2033 C CA . PRO A 1 286 ? -4.892 22.081 3.386 1.00 95.00 286 PRO A CA 1
ATOM 2034 C C . PRO A 1 286 ? -3.911 22.993 4.139 1.00 95.00 286 PRO A C 1
ATOM 2036 O O . PRO A 1 286 ? -4.070 24.207 4.082 1.00 95.00 286 PRO A O 1
ATOM 2039 N N . GLY A 1 287 ? -2.866 22.440 4.767 1.00 94.12 287 GLY A N 1
ATOM 2040 C CA . GLY A 1 287 ? -1.837 23.221 5.462 1.00 94.12 287 GLY A CA 1
ATOM 2041 C C . GLY A 1 287 ? -2.250 23.706 6.853 1.00 94.12 287 GLY A C 1
ATOM 2042 O O . GLY A 1 287 ? -1.739 24.728 7.296 1.00 94.12 287 GLY A O 1
ATOM 2043 N N . GLY A 1 288 ? -3.155 22.998 7.538 1.00 95.25 288 GLY A N 1
ATOM 2044 C CA . GLY A 1 288 ? -3.645 23.399 8.862 1.00 95.25 288 GLY A CA 1
ATOM 2045 C C . GLY A 1 288 ? -4.703 24.504 8.827 1.00 95.25 288 GLY A C 1
ATOM 2046 O O . GLY A 1 288 ? -4.861 25.217 9.812 1.00 95.25 288 GLY A O 1
ATOM 2047 N N . ALA A 1 289 ? -5.388 24.674 7.693 1.00 94.25 289 ALA A N 1
ATOM 2048 C CA . ALA A 1 289 ? -6.461 25.646 7.514 1.00 94.25 289 ALA A CA 1
ATOM 2049 C C . ALA A 1 289 ? -7.676 24.995 6.844 1.00 94.25 289 ALA A C 1
ATOM 2051 O O . ALA A 1 289 ? -7.530 24.098 6.015 1.00 94.25 289 ALA A O 1
ATOM 2052 N N . VAL A 1 290 ? -8.880 25.464 7.169 1.00 95.62 290 VAL A N 1
ATOM 2053 C CA . VAL A 1 290 ? -10.114 24.972 6.543 1.00 95.62 290 VAL A CA 1
ATOM 2054 C C . VAL A 1 290 ? -10.147 25.381 5.071 1.00 95.62 290 VAL A C 1
ATOM 2056 O O . VAL A 1 290 ? -10.090 26.568 4.748 1.00 95.62 290 VAL A O 1
ATOM 2059 N N . LYS A 1 291 ? -10.262 24.390 4.183 1.00 95.00 291 LYS A N 1
ATOM 2060 C CA . LYS A 1 291 ? -10.423 24.573 2.735 1.00 95.00 291 LYS A CA 1
ATOM 2061 C C . LYS A 1 291 ? -11.662 23.811 2.270 1.00 95.00 291 LYS A C 1
ATOM 2063 O O . LYS A 1 291 ? -11.588 22.583 2.221 1.00 95.00 291 LYS A O 1
ATOM 2068 N N . PRO A 1 292 ? -12.792 24.482 1.975 1.00 94.19 292 PRO A N 1
ATOM 2069 C CA . PRO A 1 292 ? -14.056 23.817 1.645 1.00 94.19 292 PRO A CA 1
ATOM 2070 C C . PRO A 1 292 ? -13.943 22.769 0.529 1.00 94.19 292 PRO A C 1
ATOM 2072 O O . PRO A 1 292 ? -14.570 21.718 0.606 1.00 94.19 292 PRO A O 1
ATOM 2075 N N . GLU A 1 293 ? -13.089 23.014 -0.464 1.00 94.19 293 GLU A N 1
ATOM 2076 C CA . GLU A 1 293 ? -12.809 22.108 -1.581 1.00 94.19 293 GLU A CA 1
ATOM 2077 C C . GLU A 1 293 ? -12.092 20.806 -1.176 1.00 94.19 293 GLU A C 1
ATOM 2079 O O . GLU A 1 293 ? -12.042 19.860 -1.956 1.00 94.19 293 GLU A O 1
ATOM 2084 N N . LEU A 1 294 ? -11.546 20.740 0.042 1.00 95.81 294 LEU A N 1
ATOM 2085 C CA . LEU A 1 294 ? -10.919 19.554 0.632 1.00 95.81 294 LEU A CA 1
ATOM 2086 C C . LEU A 1 294 ? -11.738 18.988 1.808 1.00 95.81 294 LEU A C 1
ATOM 2088 O O . LEU A 1 294 ? -11.184 18.263 2.639 1.00 95.81 294 LEU A O 1
ATOM 2092 N N . SER A 1 295 ? -13.025 19.331 1.918 1.00 97.25 295 SER A N 1
ATOM 2093 C CA . SER A 1 295 ? -13.922 18.743 2.920 1.00 97.25 295 SER A CA 1
ATOM 2094 C C . SER A 1 295 ? -14.178 17.259 2.637 1.00 97.25 295 SER A C 1
ATOM 2096 O O . SER A 1 295 ? -14.309 16.836 1.487 1.00 97.25 295 SER A O 1
ATOM 2098 N N . LEU A 1 296 ? -14.306 16.463 3.699 1.00 97.94 296 LEU A N 1
ATOM 2099 C CA . LEU A 1 296 ? -14.688 15.051 3.616 1.00 97.94 296 LEU A CA 1
ATOM 2100 C C . LEU A 1 296 ? -16.204 14.839 3.455 1.00 97.94 296 LEU A C 1
ATOM 2102 O O . LEU A 1 296 ? -16.644 13.695 3.358 1.00 97.94 296 LEU A O 1
ATOM 2106 N N . ALA A 1 297 ? -17.014 15.899 3.362 1.00 96.25 297 ALA A N 1
ATOM 2107 C CA . ALA A 1 297 ? -18.459 15.777 3.156 1.00 96.25 297 ALA A CA 1
ATOM 2108 C C . ALA A 1 297 ? -18.815 14.995 1.874 1.00 96.25 297 ALA A C 1
ATOM 2110 O O . ALA A 1 297 ? -19.732 14.175 1.883 1.00 96.25 297 ALA A O 1
ATOM 2111 N N . VAL A 1 298 ? -18.053 15.183 0.785 1.00 94.94 298 VAL A N 1
ATOM 2112 C CA . VAL A 1 298 ? -18.243 14.421 -0.467 1.00 94.94 298 VAL A CA 1
ATOM 2113 C C . VAL A 1 298 ? -17.935 12.931 -0.285 1.00 94.94 298 VAL A C 1
ATOM 2115 O O . VAL A 1 298 ? -18.589 12.076 -0.877 1.00 94.94 298 VAL A O 1
ATOM 2118 N N . VAL A 1 299 ? -16.975 12.612 0.587 1.00 97.25 299 VAL A N 1
ATOM 2119 C CA . VAL A 1 299 ? -16.607 11.237 0.933 1.00 97.25 299 VAL A CA 1
ATOM 2120 C C . VAL A 1 299 ? -17.684 10.594 1.805 1.00 97.25 299 VAL A C 1
ATOM 2122 O O . VAL A 1 299 ? -17.988 9.422 1.603 1.00 97.25 299 VAL A O 1
ATOM 2125 N N . ALA A 1 300 ? -18.304 11.345 2.724 1.00 96.75 300 ALA A N 1
ATOM 2126 C CA . ALA A 1 300 ? -19.380 10.840 3.582 1.00 96.75 300 ALA A CA 1
ATOM 2127 C C . ALA A 1 300 ? -20.526 10.229 2.762 1.00 96.75 300 ALA A C 1
ATOM 2129 O O . ALA A 1 300 ? -20.975 9.126 3.065 1.00 96.75 300 ALA A O 1
ATOM 2130 N N . ALA A 1 301 ? -20.938 10.912 1.688 1.00 94.75 301 ALA A N 1
ATOM 2131 C CA . ALA A 1 301 ? -21.994 10.442 0.793 1.00 94.75 301 ALA A CA 1
ATOM 2132 C C . ALA A 1 301 ? -21.630 9.121 0.090 1.00 94.75 301 ALA A C 1
ATOM 2134 O O . ALA A 1 301 ? -22.471 8.234 -0.048 1.00 94.75 301 ALA A O 1
ATOM 2135 N N . GLU A 1 302 ? -20.371 8.960 -0.323 1.00 96.94 302 GLU A N 1
ATOM 2136 C CA . GLU A 1 302 ? -19.905 7.728 -0.967 1.00 96.94 302 GLU A CA 1
ATOM 2137 C C . GLU A 1 302 ? -19.761 6.570 0.033 1.00 96.94 302 GLU A C 1
ATOM 2139 O O . GLU A 1 302 ? -20.108 5.433 -0.286 1.00 96.94 302 GLU A O 1
ATOM 2144 N N . VAL A 1 303 ? -19.315 6.849 1.263 1.00 97.56 303 VAL A N 1
ATOM 2145 C CA . VAL A 1 303 ? -19.276 5.853 2.347 1.00 97.56 303 VAL A CA 1
ATOM 2146 C C . VAL A 1 303 ? -20.691 5.386 2.697 1.00 97.56 303 VAL A C 1
ATOM 2148 O O . VAL A 1 303 ? -20.917 4.184 2.810 1.00 97.56 303 VAL A O 1
ATOM 2151 N N . GLU A 1 304 ? -21.655 6.303 2.816 1.00 97.50 304 GLU A N 1
ATOM 2152 C CA . GLU A 1 304 ? -23.070 5.975 3.045 1.00 97.50 304 GLU A CA 1
ATOM 2153 C C . GLU A 1 304 ? -23.628 5.071 1.941 1.00 97.50 304 GLU A C 1
ATOM 2155 O O . GLU A 1 304 ? -24.263 4.053 2.230 1.00 97.50 304 GLU A O 1
ATOM 2160 N N . ARG A 1 305 ? -23.323 5.392 0.678 1.00 96.50 305 ARG A N 1
ATOM 2161 C CA . ARG A 1 305 ? -23.726 4.589 -0.480 1.00 96.50 305 ARG A CA 1
ATOM 2162 C C . ARG A 1 305 ? -23.136 3.176 -0.443 1.00 96.50 305 ARG A C 1
ATOM 2164 O O . ARG A 1 305 ? -23.847 2.226 -0.749 1.00 96.50 305 ARG A O 1
ATOM 2171 N N . LEU A 1 306 ? -21.854 3.030 -0.098 1.00 96.56 306 LEU A N 1
ATOM 2172 C CA . LEU A 1 306 ? -21.160 1.735 -0.057 1.00 96.56 306 LEU A CA 1
ATOM 2173 C C . LEU A 1 306 ? -21.553 0.872 1.149 1.00 96.56 306 LEU A C 1
ATOM 2175 O O . LEU A 1 306 ? -21.545 -0.353 1.052 1.00 96.56 306 LEU A O 1
ATOM 2179 N N . LEU A 1 307 ? -21.876 1.492 2.286 1.00 95.31 307 LEU A N 1
ATOM 2180 C CA . LEU A 1 307 ? -22.321 0.787 3.490 1.00 95.31 307 LEU A CA 1
ATOM 2181 C C . LEU A 1 307 ? -23.818 0.470 3.489 1.00 95.31 307 LEU A C 1
ATOM 2183 O O . LEU A 1 307 ? -24.263 -0.257 4.381 1.00 95.31 307 LEU A O 1
ATOM 2187 N N . GLU A 1 308 ? -24.573 1.050 2.550 1.00 95.62 308 GLU A N 1
ATOM 2188 C CA . GLU A 1 308 ? -26.039 1.008 2.497 1.00 95.62 308 GLU A CA 1
ATOM 2189 C C . GLU A 1 308 ? -26.666 1.391 3.850 1.00 95.62 308 GLU A C 1
ATOM 2191 O O . GLU A 1 308 ? -27.621 0.780 4.336 1.00 95.62 308 GLU A O 1
ATOM 2196 N N . ARG A 1 309 ? -26.076 2.398 4.508 1.00 94.12 309 ARG A N 1
ATOM 2197 C CA . ARG A 1 309 ? -26.401 2.788 5.884 1.00 94.12 309 ARG A CA 1
ATOM 2198 C C . ARG A 1 309 ? -26.119 4.269 6.109 1.00 94.12 309 ARG A C 1
ATOM 2200 O O . ARG A 1 309 ? -25.075 4.724 5.651 1.00 94.12 309 ARG A O 1
ATOM 2207 N N . PRO A 1 310 ? -26.958 4.983 6.885 1.00 97.00 310 PRO A N 1
ATOM 2208 C CA . PRO A 1 310 ? -26.715 6.383 7.216 1.00 97.00 310 PRO A CA 1
ATOM 2209 C C . PRO A 1 310 ? -25.327 6.622 7.818 1.00 97.00 310 PRO A C 1
ATOM 2211 O O . PRO A 1 310 ? -24.934 5.926 8.763 1.00 97.00 310 PRO A O 1
ATOM 2214 N N . VAL A 1 311 ? -24.624 7.632 7.304 1.00 98.19 311 VAL A N 1
ATOM 2215 C CA . VAL A 1 311 ? -23.342 8.101 7.844 1.00 98.19 311 VAL A CA 1
ATOM 2216 C C . VAL A 1 311 ? -23.496 9.537 8.322 1.00 98.19 311 VAL A C 1
ATOM 2218 O O . VAL A 1 311 ? -23.745 10.456 7.546 1.00 98.19 311 VAL A O 1
ATOM 2221 N N . THR A 1 312 ? -23.299 9.755 9.620 1.00 98.25 312 THR A N 1
ATOM 2222 C CA . THR A 1 312 ? -23.354 11.100 10.195 1.00 98.25 312 THR A CA 1
ATOM 2223 C C . THR A 1 312 ? -22.023 11.810 9.974 1.00 98.25 312 THR A C 1
ATOM 2225 O O . THR A 1 312 ? -21.004 11.440 10.561 1.00 98.25 312 THR A O 1
ATOM 2228 N N . PHE A 1 313 ? -22.024 12.854 9.150 1.00 98.38 313 PHE A N 1
ATOM 2229 C CA . PHE A 1 313 ? -20.864 13.725 8.989 1.00 98.38 313 PHE A CA 1
ATOM 2230 C C . PHE A 1 313 ? -20.750 14.714 10.159 1.00 98.38 313 PHE A C 1
ATOM 2232 O O . PHE A 1 313 ? -21.733 15.365 10.516 1.00 98.38 313 PHE A O 1
ATOM 2239 N N . VAL A 1 314 ? -19.560 14.833 10.753 1.00 97.81 314 VAL A N 1
ATOM 2240 C CA . VAL A 1 314 ? -19.298 15.667 11.936 1.00 97.81 314 VAL A CA 1
ATOM 2241 C C . VAL A 1 314 ? -18.244 16.720 11.596 1.00 97.81 314 VAL A C 1
ATOM 2243 O O . VAL A 1 314 ? -17.083 16.396 11.347 1.00 97.81 314 VAL A O 1
ATOM 2246 N N . ALA A 1 315 ? -18.657 17.987 11.595 1.00 95.00 315 ALA A N 1
ATOM 2247 C CA . ALA A 1 315 ? -17.791 19.140 11.377 1.00 95.00 315 ALA A CA 1
ATOM 2248 C C . ALA A 1 315 ? -18.040 20.169 12.495 1.00 95.00 315 ALA A C 1
ATOM 2250 O O . ALA A 1 315 ? -19.179 20.623 12.623 1.00 95.00 315 ALA A O 1
ATOM 2251 N N . PRO A 1 316 ? -17.023 20.551 13.294 1.00 92.81 316 PRO A N 1
ATOM 2252 C CA . PRO A 1 316 ? -15.593 20.216 13.180 1.00 92.81 316 PRO A CA 1
ATOM 2253 C C . PRO A 1 316 ? -15.247 18.765 13.569 1.00 92.81 316 PRO A C 1
ATOM 2255 O O . PRO A 1 316 ? -16.077 18.046 14.109 1.00 92.81 316 PRO A O 1
ATOM 2258 N N . ALA A 1 317 ? -14.007 18.338 13.302 1.00 93.75 317 ALA A N 1
ATOM 2259 C CA . ALA A 1 317 ? -13.525 16.988 13.619 1.00 93.75 317 ALA A CA 1
ATOM 2260 C C . ALA A 1 317 ? -13.170 16.772 15.101 1.00 93.75 317 ALA A C 1
ATOM 2262 O O . ALA A 1 317 ? -13.013 15.637 15.528 1.00 93.75 317 ALA A O 1
ATOM 2263 N N . VAL A 1 318 ? -12.987 17.851 15.862 1.00 95.88 318 VAL A N 1
ATOM 2264 C CA . VAL A 1 318 ? -12.573 17.848 17.273 1.00 95.88 318 VAL A CA 1
ATOM 2265 C C . VAL A 1 318 ? -13.316 18.942 18.037 1.00 95.88 318 VAL A C 1
ATOM 2267 O O . VAL A 1 318 ? -13.865 19.872 17.442 1.00 95.88 318 VAL A O 1
ATOM 2270 N N . GLY A 1 319 ? -13.280 18.860 19.362 1.00 95.38 319 GLY A N 1
ATOM 2271 C CA . GLY A 1 319 ? -13.880 19.813 20.287 1.00 95.38 319 GLY A CA 1
ATOM 2272 C C . GLY A 1 319 ? -15.247 19.370 20.820 1.00 95.38 319 GLY A C 1
ATOM 2273 O O . GLY A 1 319 ? -15.786 18.346 20.396 1.00 95.38 319 GLY A O 1
ATOM 2274 N N . PRO A 1 320 ? -15.843 20.158 21.735 1.00 95.25 320 PRO A N 1
ATOM 2275 C CA . PRO A 1 320 ? -17.007 19.730 22.515 1.00 95.25 320 PRO A CA 1
ATOM 2276 C C . PRO A 1 320 ? -18.221 19.316 21.674 1.00 95.25 320 PRO A C 1
ATOM 2278 O O . PRO A 1 320 ? -18.939 18.391 22.043 1.00 95.25 320 PRO A O 1
ATOM 2281 N N . GLU A 1 321 ? -18.452 19.980 20.538 1.00 94.19 321 GLU A N 1
ATOM 2282 C CA . GLU A 1 321 ? -19.561 19.658 19.631 1.00 94.19 321 GLU A CA 1
ATOM 2283 C C . GLU A 1 321 ? -19.363 18.299 18.944 1.00 94.19 321 GLU A C 1
ATOM 2285 O O . GLU A 1 321 ? -20.289 17.487 18.896 1.00 94.19 321 GLU A O 1
ATOM 2290 N N . ALA A 1 322 ? -18.144 18.017 18.472 1.00 95.12 322 ALA A N 1
ATOM 2291 C CA . ALA A 1 322 ? -17.800 16.750 17.835 1.00 95.12 322 ALA A CA 1
ATOM 2292 C C . 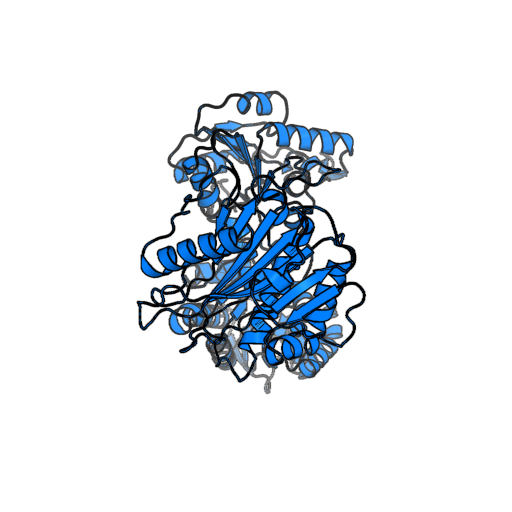ALA A 1 322 ? -17.833 15.590 18.843 1.00 95.12 322 ALA A C 1
ATOM 2294 O O . ALA A 1 322 ? -18.357 14.510 18.563 1.00 95.12 322 ALA A O 1
ATOM 2295 N N . GLU A 1 323 ? -17.302 15.822 20.043 1.00 96.12 323 GLU A N 1
ATOM 2296 C CA . GLU A 1 323 ? -17.301 14.852 21.138 1.00 96.12 323 GLU A CA 1
ATOM 2297 C C . GLU A 1 323 ? -18.734 14.494 21.546 1.00 96.12 323 GLU A C 1
ATOM 2299 O O . GLU A 1 323 ? -19.084 13.312 21.591 1.00 96.12 323 GLU A O 1
ATOM 2304 N N . ALA A 1 324 ? -19.599 15.499 21.734 1.00 95.81 324 ALA A N 1
ATOM 2305 C CA . ALA A 1 324 ? -21.004 15.295 22.076 1.00 95.81 324 ALA A CA 1
ATOM 2306 C C . ALA A 1 324 ? -21.763 14.506 20.996 1.00 95.81 324 ALA A C 1
ATOM 2308 O O . ALA A 1 324 ? -22.561 13.630 21.334 1.00 95.81 324 ALA A O 1
ATOM 2309 N N . ALA A 1 325 ? -21.479 14.749 19.711 1.00 95.44 325 ALA A N 1
ATOM 2310 C CA . ALA A 1 325 ? -22.112 14.033 18.600 1.00 95.44 325 ALA A CA 1
ATOM 2311 C C . ALA A 1 325 ? -21.831 12.517 18.607 1.00 95.44 325 ALA A C 1
ATOM 2313 O O . ALA A 1 325 ? -22.631 11.739 18.089 1.00 95.44 325 ALA A O 1
ATOM 2314 N N . THR A 1 326 ? -20.718 12.092 19.212 1.00 96.19 326 THR A N 1
ATOM 2315 C CA . THR A 1 326 ? -20.264 10.686 19.244 1.00 96.19 326 THR A CA 1
ATOM 2316 C C . THR A 1 326 ? -20.304 10.056 20.643 1.00 96.19 326 THR A C 1
ATOM 2318 O O . THR A 1 326 ? -19.899 8.905 20.824 1.00 96.19 326 THR A O 1
ATOM 2321 N N . ALA A 1 327 ? -20.774 10.795 21.653 1.00 95.44 327 ALA A N 1
ATOM 2322 C CA . ALA A 1 327 ? -20.779 10.354 23.046 1.00 95.44 327 ALA A CA 1
ATOM 2323 C C . ALA A 1 327 ? -21.786 9.219 23.290 1.00 95.44 327 ALA A C 1
ATOM 2325 O O . ALA A 1 327 ? -21.423 8.171 23.818 1.00 95.44 327 ALA A O 1
ATOM 2326 N N . GLU A 1 328 ? -23.029 9.405 22.837 1.00 94.19 328 GLU A N 1
ATOM 2327 C CA . GLU A 1 328 ? -24.144 8.475 23.063 1.00 94.19 328 GLU A CA 1
ATOM 2328 C C . GLU A 1 328 ? -24.807 8.042 21.745 1.00 94.19 328 GLU A C 1
ATOM 2330 O O . GLU A 1 328 ? -25.966 8.371 21.478 1.00 94.19 328 GLU A O 1
ATOM 2335 N N . PRO A 1 329 ? -24.087 7.306 20.883 1.00 94.81 329 PRO A N 1
ATOM 2336 C CA . PRO A 1 329 ? -24.625 6.867 19.609 1.00 94.81 329 PRO A CA 1
ATOM 2337 C C . PRO A 1 329 ? -25.629 5.725 19.793 1.00 94.81 329 PRO A C 1
ATOM 2339 O O . PRO A 1 329 ? -25.519 4.906 20.722 1.00 94.81 329 PRO A O 1
ATOM 2342 N N . ALA A 1 330 ? -26.586 5.648 18.866 1.00 95.69 330 ALA A N 1
ATOM 2343 C CA . ALA A 1 330 ? -27.406 4.458 18.703 1.00 95.69 330 ALA A CA 1
ATOM 2344 C C . ALA A 1 330 ? -26.515 3.272 18.268 1.00 95.69 330 ALA A C 1
ATOM 2346 O O . ALA A 1 330 ? -25.525 3.479 17.563 1.00 95.69 330 ALA A O 1
ATOM 2347 N N . PRO A 1 331 ? -26.830 2.028 18.669 1.00 95.88 331 PRO A N 1
ATOM 2348 C CA . PRO A 1 331 ? -26.063 0.863 18.239 1.00 95.88 331 PRO A CA 1
ATOM 2349 C C . PRO A 1 331 ? -25.972 0.750 16.710 1.00 95.88 331 PRO A C 1
ATOM 2351 O O . PRO A 1 331 ? -26.977 0.858 16.008 1.00 95.88 331 PRO A O 1
ATOM 2354 N N . GLY A 1 332 ? -24.763 0.519 16.198 1.00 94.75 332 GLY A N 1
ATOM 2355 C CA . GLY A 1 332 ? -24.481 0.383 14.769 1.00 94.75 332 GLY A CA 1
ATOM 2356 C C . GLY A 1 332 ? -24.348 1.703 14.002 1.00 94.75 332 GLY A C 1
ATOM 2357 O O . GLY A 1 332 ? -24.279 1.662 12.770 1.00 94.75 332 GLY A O 1
ATOM 2358 N N . SER A 1 333 ? -24.313 2.853 14.692 1.00 97.94 333 SER A N 1
ATOM 2359 C CA . SER A 1 333 ? -24.081 4.168 14.079 1.00 97.94 333 SER A CA 1
ATOM 2360 C C . SER A 1 333 ? -22.684 4.284 13.463 1.00 97.94 333 SER A C 1
ATOM 2362 O O . SER A 1 333 ? -21.696 3.812 14.032 1.00 97.94 333 SER A O 1
ATOM 2364 N N . VAL A 1 334 ? -22.599 4.983 12.329 1.00 98.56 334 VAL A N 1
ATOM 2365 C CA . VAL A 1 334 ? -21.342 5.301 11.643 1.00 98.56 334 VAL A CA 1
ATOM 2366 C C . VAL A 1 334 ? -21.206 6.816 11.534 1.00 98.56 334 VAL A C 1
ATOM 2368 O O . VAL A 1 334 ? -22.141 7.499 11.118 1.00 98.56 334 VAL A O 1
ATOM 2371 N N . PHE A 1 335 ? -20.040 7.334 11.908 1.00 98.69 335 PHE A N 1
ATOM 2372 C CA . PHE A 1 335 ? -19.704 8.753 11.828 1.00 98.69 335 PHE A CA 1
ATOM 2373 C C . PHE A 1 335 ? -18.488 8.951 10.929 1.00 98.69 335 PHE A C 1
ATOM 2375 O O . PHE A 1 335 ? -17.575 8.125 10.947 1.00 98.69 335 PHE A O 1
ATOM 2382 N N . LEU A 1 336 ? -18.442 10.058 10.191 1.00 98.69 336 LEU A N 1
ATOM 2383 C CA . LEU A 1 336 ? -17.235 10.528 9.513 1.00 98.69 336 LEU A CA 1
ATOM 2384 C C . LEU A 1 336 ? -16.892 11.926 10.021 1.00 98.69 336 LEU A C 1
ATOM 2386 O O . LEU A 1 336 ? -17.671 12.861 9.841 1.00 98.69 336 LEU A O 1
ATOM 2390 N N . LEU A 1 337 ? -15.730 12.055 10.655 1.00 98.69 337 LEU A N 1
ATOM 2391 C CA . LEU A 1 337 ? -15.198 13.343 11.084 1.00 98.69 337 LEU A CA 1
ATOM 2392 C C . LEU A 1 337 ? -14.661 14.127 9.879 1.00 98.69 337 LEU A C 1
ATOM 2394 O O . LEU A 1 337 ? -14.172 13.544 8.906 1.00 98.69 337 LEU A O 1
ATOM 2398 N N . GLU A 1 338 ? -14.712 15.452 9.971 1.00 98.50 338 GLU A N 1
ATOM 2399 C CA . GLU A 1 338 ? -14.104 16.352 8.991 1.00 98.50 338 GLU A CA 1
ATOM 2400 C C . GLU A 1 338 ? -12.574 16.144 8.871 1.00 98.50 338 GLU A C 1
ATOM 2402 O O . GLU A 1 338 ? -11.916 15.496 9.689 1.00 98.50 338 GLU A O 1
ATOM 2407 N N . ASN A 1 339 ? -11.991 16.674 7.798 1.00 98.50 339 ASN A N 1
ATOM 2408 C CA . ASN A 1 339 ? -10.593 16.540 7.421 1.00 98.50 339 ASN A CA 1
ATOM 2409 C C . ASN A 1 339 ? -9.625 16.932 8.551 1.00 98.50 339 ASN A C 1
ATOM 2411 O O . ASN A 1 339 ? -9.449 18.111 8.862 1.00 98.50 339 ASN A O 1
ATOM 2415 N N . LEU A 1 340 ? -8.896 15.947 9.095 1.00 98.56 340 LEU A N 1
ATOM 2416 C CA . LEU A 1 340 ? -7.973 16.185 10.211 1.00 98.56 340 LEU A CA 1
ATOM 2417 C C . LEU A 1 340 ? -6.862 17.189 9.881 1.00 98.56 340 LEU A C 1
ATOM 2419 O O . LEU A 1 340 ? -6.369 17.862 10.779 1.00 98.56 340 LEU A O 1
ATOM 2423 N N . ARG A 1 341 ? -6.466 17.326 8.607 1.00 98.25 341 ARG A N 1
ATOM 2424 C CA . ARG A 1 341 ? -5.416 18.280 8.208 1.00 98.25 341 ARG A CA 1
ATOM 2425 C C . ARG A 1 341 ? -5.893 19.734 8.170 1.00 98.25 341 ARG A C 1
ATOM 2427 O O . ARG A 1 341 ? -5.071 20.622 7.943 1.00 98.25 341 ARG A O 1
ATOM 2434 N N . PHE A 1 342 ? -7.176 20.009 8.415 1.00 98.12 342 PHE A N 1
ATOM 2435 C CA . PHE A 1 342 ? -7.625 21.369 8.738 1.00 98.12 342 PHE A CA 1
ATOM 2436 C C . PHE A 1 342 ? -7.047 21.869 10.066 1.00 98.12 342 PHE A C 1
ATOM 2438 O O . PHE A 1 342 ? -7.039 23.073 10.294 1.00 98.12 342 PHE A O 1
ATOM 2445 N N . HIS A 1 343 ? -6.502 20.970 10.890 1.00 97.88 343 HIS A N 1
ATOM 2446 C CA . HIS A 1 343 ? -5.793 21.273 12.126 1.00 97.88 343 HIS A CA 1
ATOM 2447 C C . HIS A 1 343 ? -4.283 21.080 11.916 1.00 97.88 343 HIS A C 1
ATOM 2449 O O . HIS A 1 343 ? -3.834 20.013 11.486 1.00 97.88 343 HIS A O 1
ATOM 2455 N N . ALA A 1 344 ? -3.473 22.103 12.203 1.00 97.69 344 ALA A N 1
ATOM 2456 C CA . ALA A 1 344 ? -2.011 22.026 12.067 1.00 97.69 344 ALA A CA 1
ATOM 2457 C C . ALA A 1 344 ? -1.390 20.987 13.023 1.00 97.69 344 ALA A C 1
ATOM 2459 O O . ALA A 1 344 ? -0.298 20.467 12.780 1.00 97.69 344 ALA A O 1
ATOM 2460 N N . GLU A 1 345 ? -2.105 20.670 14.100 1.00 98.12 345 GLU A N 1
ATOM 2461 C CA . GLU A 1 345 ? -1.795 19.683 15.127 1.00 98.12 345 GLU A CA 1
ATOM 2462 C C . GLU A 1 345 ? -1.741 18.245 14.588 1.00 98.12 345 GLU A C 1
ATOM 2464 O O . GLU A 1 345 ? -1.054 17.403 15.168 1.00 98.12 345 GLU A O 1
ATOM 2469 N N . GLU A 1 346 ? -2.404 17.949 13.465 1.00 98.25 346 GLU A N 1
ATOM 2470 C CA . GLU A 1 346 ? -2.340 16.631 12.822 1.00 98.25 346 GLU A CA 1
ATOM 2471 C C . GLU A 1 346 ? -0.949 16.364 12.232 1.00 98.25 346 GLU A C 1
ATOM 2473 O O . GLU A 1 346 ? -0.343 15.331 12.517 1.00 98.25 346 GLU A O 1
ATOM 2478 N N . GLU A 1 347 ? -0.421 17.299 11.434 1.00 97.25 347 GLU A N 1
ATOM 2479 C CA . GLU A 1 347 ? 0.896 17.162 10.789 1.00 97.25 347 GLU A CA 1
ATOM 2480 C C . GLU A 1 347 ? 2.046 17.702 11.659 1.00 97.25 347 GLU A C 1
ATOM 2482 O O . GLU A 1 347 ? 3.218 17.554 11.303 1.00 97.25 347 GLU A O 1
ATOM 2487 N N . GLY A 1 348 ? 1.725 18.365 12.776 1.00 96.50 348 GLY A N 1
ATOM 2488 C CA . GLY A 1 348 ? 2.691 19.060 13.627 1.00 96.50 348 GLY A CA 1
ATOM 2489 C C . GLY A 1 348 ? 3.337 20.268 12.940 1.00 96.50 348 GLY A C 1
ATOM 2490 O O . GLY A 1 348 ? 4.435 20.678 13.319 1.00 96.50 348 GLY A O 1
ATOM 2491 N N . LYS A 1 349 ? 2.690 20.812 11.906 1.00 95.81 349 LYS A N 1
ATOM 2492 C CA . LYS A 1 349 ? 3.110 21.990 11.138 1.00 95.81 349 LYS A CA 1
ATOM 2493 C C . LYS A 1 349 ? 1.922 22.560 10.366 1.00 95.81 349 LYS A C 1
ATOM 2495 O O . LYS A 1 349 ? 1.049 21.810 9.942 1.00 95.81 349 LYS A O 1
ATOM 2500 N N . GLY A 1 350 ? 1.932 23.864 10.128 1.00 94.50 350 GLY A N 1
ATOM 2501 C CA . GLY A 1 350 ? 0.906 24.554 9.352 1.00 94.50 350 GLY A CA 1
ATOM 2502 C C . GLY A 1 350 ? 1.478 25.697 8.526 1.00 94.50 350 GLY A C 1
ATOM 2503 O O . GLY A 1 350 ? 2.672 26.005 8.604 1.00 94.50 350 GLY A O 1
ATOM 2504 N N . VAL A 1 351 ? 0.616 26.298 7.715 1.00 94.44 351 VAL A N 1
ATOM 2505 C CA . VAL A 1 351 ? 0.889 27.505 6.937 1.00 94.44 351 VAL A CA 1
ATOM 2506 C C . VAL A 1 351 ? -0.170 28.537 7.306 1.00 94.44 351 VAL A C 1
ATOM 2508 O O . VAL A 1 351 ? -1.360 28.236 7.245 1.00 94.44 351 VAL A O 1
ATOM 2511 N N . ASP A 1 352 ? 0.251 29.722 7.734 1.00 90.88 352 ASP A N 1
ATOM 2512 C CA . ASP A 1 352 ? -0.677 30.804 8.067 1.00 90.88 352 ASP A CA 1
ATOM 2513 C C . ASP A 1 352 ? -1.259 31.479 6.807 1.00 90.88 352 ASP A C 1
ATOM 2515 O O . ASP A 1 352 ? -0.905 31.153 5.671 1.00 90.88 352 ASP A O 1
ATOM 2519 N N . GLY A 1 353 ? -2.172 32.437 6.999 1.00 87.50 353 GLY A N 1
ATOM 2520 C CA . GLY A 1 353 ? -2.803 33.172 5.895 1.00 87.50 353 GLY A CA 1
ATOM 2521 C C . GLY A 1 353 ? -1.839 34.026 5.058 1.00 87.50 353 GLY A C 1
ATOM 2522 O O . GLY A 1 353 ? -2.205 34.449 3.964 1.00 87.50 353 GLY A O 1
ATOM 2523 N N . GLU A 1 354 ? -0.618 34.259 5.543 1.00 88.50 354 GLU A N 1
ATOM 2524 C CA . GLU A 1 354 ? 0.443 34.999 4.853 1.00 88.50 354 GLU A CA 1
ATOM 2525 C C . GLU A 1 354 ? 1.419 34.063 4.114 1.00 88.50 354 GLU A C 1
ATOM 2527 O O . GLU A 1 354 ? 2.284 34.524 3.370 1.00 88.50 354 GLU A O 1
ATOM 2532 N N . GLY A 1 355 ? 1.267 32.743 4.272 1.00 90.50 355 GLY A N 1
ATOM 2533 C CA . GLY A 1 355 ? 2.131 31.737 3.661 1.00 90.50 355 GLY A CA 1
ATOM 2534 C C . GLY A 1 355 ? 3.329 31.326 4.523 1.00 90.50 355 GLY A C 1
ATOM 2535 O O . GLY A 1 355 ? 4.166 30.540 4.062 1.00 90.50 355 GLY A O 1
ATOM 2536 N N . ASN A 1 356 ? 3.432 31.802 5.767 1.00 93.56 356 ASN A N 1
ATOM 2537 C CA . ASN A 1 356 ? 4.533 31.448 6.655 1.00 93.56 356 ASN A CA 1
ATOM 2538 C C . ASN A 1 356 ? 4.292 30.083 7.305 1.00 93.56 356 ASN A C 1
ATOM 2540 O O . ASN A 1 356 ? 3.195 29.756 7.758 1.00 93.56 356 ASN A O 1
ATOM 2544 N N . LYS A 1 357 ? 5.353 29.276 7.388 1.00 95.94 357 LYS A N 1
ATOM 2545 C CA . LYS A 1 357 ? 5.313 27.974 8.061 1.00 95.94 357 LYS A CA 1
ATOM 2546 C C . LYS A 1 357 ? 5.381 28.169 9.573 1.00 95.94 357 LYS A C 1
ATOM 2548 O O . LYS A 1 357 ? 6.298 28.827 10.058 1.00 95.94 357 LYS A O 1
ATOM 2553 N N . PHE A 1 358 ? 4.494 27.515 10.313 1.00 95.69 358 PHE A N 1
ATOM 2554 C CA . PHE A 1 358 ? 4.527 27.485 11.775 1.00 95.69 358 PHE A CA 1
ATOM 2555 C C . PHE A 1 358 ? 4.458 26.051 12.308 1.00 95.69 358 PHE A C 1
ATOM 2557 O O . PHE A 1 358 ? 4.081 25.116 11.598 1.00 95.69 358 PHE A O 1
ATOM 2564 N N . LYS A 1 359 ? 4.835 25.878 13.576 1.00 96.75 359 LYS A N 1
ATOM 2565 C CA . LYS A 1 359 ? 4.703 24.626 14.323 1.00 96.75 359 LYS A CA 1
ATOM 2566 C C . LYS A 1 359 ? 3.726 24.861 15.482 1.00 96.75 359 LYS A C 1
ATOM 2568 O O . LYS A 1 359 ? 3.954 25.810 16.232 1.00 96.75 359 LYS A O 1
ATOM 2573 N N . PRO A 1 360 ? 2.656 24.061 15.630 1.00 96.06 360 PRO A N 1
ATOM 2574 C CA . PRO A 1 360 ? 1.745 24.179 16.763 1.00 96.06 360 PRO A CA 1
ATOM 2575 C C . PRO A 1 360 ? 2.472 23.883 18.082 1.00 96.06 360 PRO A C 1
ATOM 2577 O O . PRO A 1 360 ? 3.453 23.132 18.113 1.00 96.06 360 PRO A O 1
ATOM 2580 N N . ALA A 1 361 ? 1.988 24.486 19.169 1.00 96.88 361 ALA A N 1
ATOM 2581 C CA . ALA A 1 361 ? 2.486 24.223 20.517 1.00 96.88 361 ALA A CA 1
ATOM 2582 C C . ALA A 1 361 ? 2.250 22.752 20.906 1.00 96.88 361 ALA A C 1
ATOM 2584 O O . ALA A 1 361 ? 1.286 22.135 20.448 1.00 96.88 361 ALA A O 1
ATOM 2585 N N . ALA A 1 362 ? 3.116 22.187 21.751 1.00 96.00 362 ALA A N 1
ATOM 2586 C CA . ALA A 1 362 ? 3.000 20.787 22.166 1.00 96.00 362 ALA A CA 1
ATOM 2587 C C . ALA A 1 362 ? 1.666 20.530 22.887 1.00 96.00 362 ALA A C 1
ATOM 2589 O O . ALA A 1 362 ? 0.979 19.559 22.593 1.00 96.00 362 ALA A O 1
ATOM 2590 N N . GLU A 1 363 ? 1.240 21.476 23.721 1.00 96.75 363 GLU A N 1
ATOM 2591 C CA . GLU A 1 363 ? -0.015 21.427 24.469 1.00 96.75 363 GLU A CA 1
ATOM 2592 C C . GLU A 1 363 ? -1.241 21.443 23.542 1.00 96.75 363 GLU A C 1
ATOM 2594 O O . GLU A 1 363 ? -2.256 20.806 23.833 1.00 96.75 363 GLU A O 1
ATOM 2599 N N . ALA A 1 364 ? -1.154 22.141 22.403 1.00 97.25 364 ALA A N 1
ATOM 2600 C CA . ALA A 1 364 ? -2.209 22.144 21.391 1.00 97.25 364 ALA A CA 1
ATOM 2601 C C . ALA A 1 364 ? -2.300 20.781 20.688 1.00 97.25 364 ALA A C 1
ATOM 2603 O O . ALA A 1 364 ? -3.396 20.258 20.499 1.00 97.25 364 ALA A O 1
ATOM 2604 N N . VAL A 1 365 ? -1.152 20.169 20.372 1.00 97.62 365 VAL A N 1
ATOM 2605 C CA . VAL A 1 365 ? -1.083 18.811 19.808 1.00 97.62 365 VAL A CA 1
ATOM 2606 C C . VAL A 1 365 ? -1.656 17.777 20.781 1.00 97.62 365 VAL A C 1
ATOM 2608 O O . VAL A 1 365 ? -2.424 16.911 20.365 1.00 97.62 365 VAL A O 1
ATOM 2611 N N . ASP A 1 366 ? -1.337 17.884 22.070 1.00 96.50 366 ASP A N 1
ATOM 2612 C CA . ASP A 1 366 ? -1.860 16.981 23.100 1.00 96.50 366 ASP A CA 1
ATOM 2613 C C . ASP A 1 366 ? -3.373 17.150 23.288 1.00 96.50 366 ASP A C 1
ATOM 2615 O O . ASP A 1 366 ? -4.106 16.162 23.331 1.00 96.50 366 ASP A O 1
ATOM 2619 N N . THR A 1 367 ? -3.865 18.394 23.302 1.00 97.38 367 THR A N 1
ATOM 2620 C CA . THR A 1 367 ? -5.306 18.695 23.360 1.00 97.38 367 THR A CA 1
ATOM 2621 C C . THR A 1 367 ? -6.043 18.129 22.143 1.00 97.38 367 THR A C 1
ATOM 2623 O O . THR A 1 367 ? -7.099 17.513 22.281 1.00 97.38 367 THR A O 1
ATOM 2626 N N . PHE A 1 368 ? -5.467 18.277 20.948 1.00 98.12 368 PHE A N 1
ATOM 2627 C CA . PHE A 1 368 ? -6.019 17.722 19.713 1.00 98.12 368 PHE A CA 1
ATOM 2628 C C . PHE A 1 368 ? -6.112 16.191 19.766 1.00 98.12 368 PHE A C 1
ATOM 2630 O O . PHE A 1 368 ? -7.158 15.621 19.461 1.00 98.12 368 PHE A O 1
ATOM 2637 N N . ARG A 1 369 ? -5.047 15.515 20.215 1.00 97.81 369 ARG A N 1
ATOM 2638 C CA . ARG A 1 369 ? -5.018 14.052 20.382 1.00 97.81 369 ARG A CA 1
ATOM 2639 C C . ARG A 1 369 ? -6.033 13.561 21.409 1.00 97.81 369 ARG A C 1
ATOM 2641 O O . ARG A 1 369 ? -6.703 12.564 21.158 1.00 97.81 369 ARG A O 1
ATOM 2648 N N . ALA A 1 370 ? -6.167 14.261 22.535 1.00 97.19 370 ALA A N 1
ATOM 2649 C CA . ALA A 1 370 ? -7.155 13.934 23.559 1.00 97.19 370 ALA A CA 1
ATOM 2650 C C . ALA A 1 370 ? -8.589 14.041 23.018 1.00 97.19 370 ALA A C 1
ATOM 2652 O O . ALA A 1 370 ? -9.398 13.146 23.257 1.00 97.19 370 ALA A O 1
ATOM 2653 N N . SER A 1 371 ? -8.877 15.083 22.233 1.00 97.69 371 SER A N 1
ATOM 2654 C CA . SER A 1 371 ? -10.188 15.255 21.603 1.00 97.69 371 SER A CA 1
ATOM 2655 C C . SER A 1 371 ? -10.480 14.156 20.575 1.00 97.69 371 SER A C 1
ATOM 2657 O O . SER A 1 371 ? -11.537 13.532 20.632 1.00 97.69 371 SER A O 1
ATOM 2659 N N . LEU A 1 372 ? -9.508 13.800 19.720 1.00 97.81 372 LEU A N 1
ATOM 2660 C CA . LEU A 1 372 ? -9.647 12.649 18.815 1.00 97.81 372 LEU A CA 1
ATOM 2661 C C . LEU A 1 372 ? -9.901 11.338 19.572 1.00 97.81 372 LEU A C 1
ATOM 2663 O O . LEU A 1 372 ? -10.660 10.482 19.117 1.00 97.81 372 LEU A O 1
ATOM 2667 N N . ALA A 1 373 ? -9.255 11.165 20.725 1.00 96.75 373 ALA A N 1
ATOM 2668 C CA . ALA A 1 373 ? -9.387 9.958 21.522 1.00 96.75 373 ALA A CA 1
ATOM 2669 C C . ALA A 1 373 ? -10.769 9.807 22.171 1.00 96.75 373 ALA A C 1
ATOM 2671 O O . ALA A 1 373 ? -11.246 8.683 22.320 1.00 96.75 373 ALA A O 1
ATOM 2672 N N . ALA A 1 374 ? -11.433 10.917 22.504 1.00 96.81 374 ALA A N 1
ATOM 2673 C CA . ALA A 1 374 ? -12.734 10.932 23.174 1.00 96.81 374 ALA A CA 1
ATOM 2674 C C . ALA A 1 374 ? -13.874 10.293 22.350 1.00 96.81 374 ALA A C 1
ATOM 2676 O O . ALA A 1 374 ? -14.895 9.872 22.911 1.00 96.81 374 ALA A O 1
ATOM 2677 N N . HIS A 1 375 ? -13.686 10.159 21.033 1.00 97.12 375 HIS A N 1
ATOM 2678 C CA . HIS A 1 375 ? -14.651 9.546 20.119 1.00 97.12 375 HIS A CA 1
ATOM 2679 C C . HIS A 1 375 ? -14.837 8.030 20.309 1.00 97.12 375 HIS A C 1
ATOM 2681 O O . HIS A 1 375 ? -15.786 7.463 19.764 1.00 97.12 375 HIS A O 1
ATOM 2687 N N . GLY A 1 376 ? -13.984 7.349 21.083 1.00 95.69 376 GLY A N 1
ATOM 2688 C CA . GLY A 1 376 ? -14.177 5.927 21.358 1.00 95.69 376 GLY A CA 1
ATOM 2689 C C . GLY A 1 376 ? -13.176 5.299 22.322 1.00 95.69 376 GLY A C 1
ATOM 2690 O O . GLY A 1 376 ? -12.317 5.965 22.888 1.00 95.69 376 GLY A O 1
ATOM 2691 N N . GLU A 1 377 ? -13.324 3.996 22.527 1.00 95.19 377 GLU A N 1
ATOM 2692 C CA . GLU A 1 377 ? -12.582 3.185 23.502 1.00 95.19 377 GLU A CA 1
ATOM 2693 C C . GLU A 1 377 ? -11.500 2.314 22.849 1.00 95.19 377 GLU A C 1
ATOM 2695 O O . GLU A 1 377 ? -10.512 1.970 23.496 1.00 95.19 377 GLU A O 1
ATOM 2700 N N . VAL A 1 378 ? -11.677 1.971 21.570 1.00 96.31 378 VAL A N 1
ATOM 2701 C CA . VAL A 1 378 ? -10.747 1.148 20.784 1.00 96.31 378 VAL A CA 1
ATOM 2702 C C . VAL A 1 378 ? -10.277 1.948 19.579 1.00 96.31 378 VAL A C 1
ATOM 2704 O O . VAL A 1 378 ? -11.092 2.573 18.897 1.00 96.31 378 VAL A O 1
ATOM 2707 N N . PHE A 1 379 ? -8.974 1.903 19.301 1.00 98.19 379 PHE A N 1
ATOM 2708 C CA . PHE A 1 379 ? -8.392 2.520 18.116 1.00 98.19 379 PHE A CA 1
ATOM 2709 C C . PHE A 1 379 ? -8.030 1.472 17.068 1.00 98.19 379 PHE A C 1
ATOM 2711 O O . PHE A 1 379 ? -7.340 0.495 17.357 1.00 98.19 379 PHE A O 1
ATOM 2718 N N . VAL A 1 380 ? -8.448 1.717 15.831 1.00 98.31 380 VAL A N 1
ATOM 2719 C CA . VAL A 1 380 ? -8.093 0.913 14.662 1.00 98.31 380 VAL A CA 1
ATOM 2720 C C . VAL A 1 380 ? -7.348 1.798 13.673 1.00 98.31 380 VAL A C 1
ATOM 2722 O O . VAL A 1 380 ? -7.875 2.818 13.225 1.00 98.31 380 VAL A O 1
ATOM 2725 N N . ASN A 1 381 ? -6.135 1.409 13.294 1.00 98.12 381 ASN A N 1
ATOM 2726 C CA . ASN A 1 381 ? -5.436 2.021 12.173 1.00 98.12 381 ASN A CA 1
ATOM 2727 C C . ASN A 1 381 ? -5.644 1.173 10.919 1.00 98.12 381 ASN A C 1
ATOM 2729 O O . ASN A 1 381 ? -5.197 0.032 10.856 1.00 98.12 381 ASN A O 1
ATOM 2733 N N . ASP A 1 382 ? -6.290 1.746 9.913 1.00 97.31 382 ASP A N 1
ATOM 2734 C CA . ASP A 1 382 ? -6.506 1.128 8.605 1.00 97.31 382 ASP A CA 1
ATOM 2735 C C . ASP A 1 382 ? -5.962 2.004 7.461 1.00 97.31 382 ASP A C 1
ATOM 2737 O O . ASP A 1 382 ? -6.329 1.855 6.299 1.00 97.31 382 ASP A O 1
ATOM 2741 N N . ALA A 1 383 ? -5.073 2.952 7.788 1.00 95.75 383 ALA A N 1
ATOM 2742 C CA . ALA A 1 383 ? -4.520 3.938 6.864 1.00 95.75 383 ALA A CA 1
ATOM 2743 C C . ALA A 1 383 ? -3.024 3.701 6.597 1.00 95.75 383 ALA A C 1
ATOM 2745 O O . ALA A 1 383 ? -2.175 4.544 6.915 1.00 95.75 383 ALA A O 1
ATOM 2746 N N . PHE A 1 384 ? -2.685 2.563 5.980 1.00 92.69 384 PHE A N 1
ATOM 2747 C CA . PHE A 1 384 ? -1.292 2.188 5.702 1.00 92.69 384 PHE A CA 1
ATOM 2748 C C . PHE A 1 384 ? -0.515 3.269 4.937 1.00 92.69 384 PHE A C 1
ATOM 2750 O O . PHE A 1 384 ? 0.622 3.576 5.293 1.00 92.69 384 PHE A O 1
ATOM 2757 N N . GLY A 1 385 ? -1.151 3.945 3.973 1.00 90.31 385 GLY A N 1
ATOM 2758 C CA . GLY A 1 385 ? -0.542 5.039 3.207 1.00 90.31 385 GLY A CA 1
ATOM 2759 C C . GLY A 1 385 ? -0.032 6.216 4.043 1.00 90.31 385 GLY A C 1
ATOM 2760 O O . GLY A 1 385 ? 0.830 6.968 3.589 1.00 90.31 385 GLY A O 1
ATOM 2761 N N . THR A 1 386 ? -0.493 6.360 5.289 1.00 93.38 386 THR A N 1
ATOM 2762 C CA . THR A 1 386 ? -0.048 7.410 6.221 1.00 93.38 386 THR A CA 1
ATOM 2763 C C . THR A 1 386 ? 0.862 6.868 7.329 1.00 93.38 386 THR A C 1
ATOM 2765 O O . THR A 1 386 ? 1.461 7.653 8.060 1.00 93.38 386 THR A O 1
ATOM 2768 N N . ALA A 1 387 ? 1.055 5.549 7.425 1.00 93.50 387 ALA A N 1
ATOM 2769 C CA . ALA A 1 387 ? 1.747 4.912 8.545 1.00 93.50 387 ALA A CA 1
ATOM 2770 C C . ALA A 1 387 ? 3.249 5.242 8.641 1.00 93.50 387 ALA A C 1
ATOM 2772 O O . ALA A 1 387 ? 3.828 5.122 9.716 1.00 93.50 387 ALA A O 1
ATOM 2773 N N . HIS A 1 388 ? 3.875 5.718 7.561 1.00 91.69 388 HIS A N 1
ATOM 2774 C CA . HIS A 1 388 ? 5.247 6.249 7.576 1.00 91.69 388 HIS A CA 1
ATOM 2775 C C . HIS A 1 388 ? 5.377 7.604 8.296 1.00 91.69 388 HIS A C 1
ATOM 2777 O O . HIS A 1 388 ? 6.479 8.091 8.537 1.00 91.69 388 HIS A O 1
ATOM 2783 N N . ARG A 1 389 ? 4.261 8.245 8.661 1.00 92.50 389 ARG A N 1
ATOM 2784 C CA . ARG A 1 389 ? 4.254 9.588 9.246 1.00 92.50 389 ARG A CA 1
ATOM 2785 C C . ARG A 1 389 ? 3.962 9.541 10.735 1.00 92.50 389 ARG A C 1
ATOM 2787 O O . ARG A 1 389 ? 2.990 8.935 11.171 1.00 92.50 389 ARG A O 1
ATOM 2794 N N . ALA A 1 390 ? 4.737 10.291 11.511 1.00 95.19 390 ALA A N 1
ATOM 2795 C CA . ALA A 1 390 ? 4.502 10.498 12.940 1.00 95.19 390 ALA A CA 1
ATOM 2796 C C . ALA A 1 390 ? 3.419 11.570 13.210 1.00 95.19 390 ALA A C 1
ATOM 2798 O O . ALA A 1 390 ? 3.619 12.487 14.003 1.00 95.19 390 ALA A O 1
ATOM 2799 N N . HIS A 1 391 ? 2.291 11.491 12.501 1.00 97.75 391 HIS A N 1
ATOM 2800 C CA . HIS A 1 391 ? 1.156 12.403 12.671 1.00 97.75 391 HIS A CA 1
ATOM 2801 C C . HIS A 1 391 ? 0.334 12.058 13.919 1.00 97.75 391 HIS A C 1
ATOM 2803 O O . HIS A 1 391 ? 0.368 10.923 14.398 1.00 97.75 391 HIS A O 1
ATOM 2809 N N . SER A 1 392 ? -0.447 13.012 14.428 1.00 98.38 392 SER A N 1
ATOM 2810 C CA . SER A 1 392 ? -1.235 12.825 15.656 1.00 98.38 392 SER A CA 1
ATOM 2811 C C . SER A 1 392 ? -2.184 11.631 15.583 1.00 98.38 392 SER A C 1
ATOM 2813 O O . SER A 1 392 ? -2.145 10.782 16.467 1.00 98.38 392 SER A O 1
ATOM 2815 N N . SER A 1 393 ? -2.940 11.485 14.498 1.00 97.88 393 SER A N 1
ATOM 2816 C CA . SER A 1 393 ? -3.826 10.330 14.289 1.00 97.88 393 SER A CA 1
ATOM 2817 C C . SER A 1 393 ? -3.119 8.983 14.050 1.00 97.88 393 SER A C 1
ATOM 2819 O O . SER A 1 393 ? -3.785 7.951 14.027 1.00 97.88 393 SER A O 1
ATOM 2821 N N . MET A 1 394 ? -1.795 8.973 13.839 1.00 97.31 394 MET A N 1
ATOM 2822 C CA . MET A 1 394 ? -0.993 7.757 13.623 1.00 97.31 394 MET A CA 1
ATOM 2823 C C . MET A 1 394 ? -0.328 7.264 14.906 1.00 97.31 394 MET A C 1
ATOM 2825 O O . MET A 1 394 ? -0.322 6.068 15.169 1.00 97.31 394 MET A O 1
ATOM 2829 N N . VAL A 1 395 ? 0.261 8.177 15.685 1.00 95.25 395 VAL A N 1
ATOM 2830 C CA . VAL A 1 395 ? 1.103 7.824 16.846 1.00 95.25 395 VAL A CA 1
ATOM 2831 C C . VAL A 1 395 ? 0.593 8.384 18.170 1.00 95.25 395 VAL A C 1
ATOM 2833 O O . VAL A 1 395 ? 1.104 8.027 19.225 1.00 95.25 395 VAL A O 1
ATOM 2836 N N . GLY A 1 396 ? -0.375 9.299 18.124 1.00 92.44 396 GLY A N 1
ATOM 2837 C CA . GLY A 1 396 ? -0.834 10.076 19.273 1.00 92.44 396 GLY A CA 1
ATOM 2838 C C . GLY A 1 396 ? -2.086 9.540 19.959 1.00 92.44 396 GLY A C 1
ATOM 2839 O O . GLY A 1 396 ? -2.571 10.194 20.876 1.00 92.44 396 GLY A O 1
ATOM 2840 N N . MET A 1 397 ? -2.620 8.398 19.523 1.00 94.69 397 MET A N 1
ATOM 2841 C CA . MET A 1 397 ? -3.836 7.818 20.093 1.00 94.69 397 MET A CA 1
ATOM 2842 C C . MET A 1 397 ? -3.505 7.088 21.408 1.00 94.69 397 MET A C 1
ATOM 2844 O O . MET A 1 397 ? -2.729 6.130 21.378 1.00 94.69 397 MET A O 1
ATOM 2848 N N . PRO A 1 398 ? -4.063 7.513 22.559 1.00 92.50 398 PRO A N 1
ATOM 2849 C CA . PRO A 1 398 ? -3.696 7.001 23.880 1.00 92.50 398 PRO A CA 1
ATOM 2850 C C . PRO A 1 398 ? -4.437 5.710 24.265 1.00 92.50 398 PRO A C 1
ATOM 2852 O O . PRO A 1 398 ? -4.345 5.271 25.410 1.00 92.50 398 PRO A O 1
ATOM 2855 N N . HIS A 1 399 ? -5.215 5.123 23.352 1.00 92.19 399 HIS A N 1
ATOM 2856 C CA . HIS A 1 399 ? -6.022 3.939 23.633 1.00 92.19 399 HIS A CA 1
ATOM 2857 C C . HIS A 1 399 ? -5.151 2.746 24.054 1.00 92.19 399 HIS A C 1
ATOM 2859 O O . HIS A 1 399 ? -4.105 2.512 23.445 1.00 92.19 399 HIS A O 1
ATOM 2865 N N . PRO A 1 400 ? -5.580 1.952 25.051 1.00 85.00 400 PRO A N 1
ATOM 2866 C CA . PRO A 1 400 ? -4.846 0.753 25.460 1.00 85.00 400 PRO A CA 1
ATOM 2867 C C . PRO A 1 400 ? -4.830 -0.306 24.347 1.00 85.00 400 PRO A C 1
ATOM 2869 O O . PRO A 1 400 ? -3.816 -0.965 24.116 1.00 85.00 400 PRO A O 1
ATOM 2872 N N . VAL A 1 401 ? -5.935 -0.414 23.601 1.00 87.12 401 VAL A N 1
ATOM 2873 C CA . VAL A 1 401 ? -6.090 -1.333 22.470 1.00 87.12 401 VAL A CA 1
ATOM 2874 C C . VAL A 1 401 ? -5.996 -0.544 21.165 1.00 87.12 401 VAL A C 1
ATOM 2876 O O . VAL A 1 401 ? -6.888 0.242 20.832 1.00 87.12 401 VAL A O 1
ATOM 2879 N N . ARG A 1 402 ? -4.889 -0.746 20.441 1.00 94.38 402 ARG A N 1
ATOM 2880 C CA . ARG A 1 402 ? -4.589 -0.119 19.147 1.00 94.38 402 ARG A CA 1
ATOM 2881 C C . ARG A 1 402 ? -4.280 -1.218 18.145 1.00 94.38 402 ARG A C 1
ATOM 2883 O O . ARG A 1 402 ? -3.228 -1.845 18.239 1.00 94.38 402 ARG A O 1
ATOM 2890 N N . ILE A 1 403 ? -5.184 -1.454 17.207 1.00 93.81 403 ILE A N 1
ATOM 2891 C CA . ILE A 1 403 ? -5.109 -2.607 16.302 1.00 93.81 403 ILE A CA 1
ATOM 2892 C C . ILE A 1 403 ? -5.012 -2.191 14.840 1.00 93.81 403 ILE A C 1
ATOM 2894 O O . ILE A 1 403 ? -5.380 -1.076 14.466 1.00 93.81 403 ILE A O 1
ATOM 2898 N N . ALA A 1 404 ? -4.526 -3.104 14.007 1.00 94.88 404 ALA A N 1
ATOM 2899 C CA . ALA A 1 404 ? -4.595 -2.973 12.562 1.00 94.88 404 ALA A CA 1
ATOM 2900 C C . ALA A 1 404 ? -6.000 -3.337 12.052 1.00 94.88 404 ALA A C 1
ATOM 2902 O O . ALA A 1 404 ? -6.585 -4.343 12.463 1.00 94.88 404 ALA A O 1
ATOM 2903 N N . GLY A 1 405 ? -6.538 -2.507 11.157 1.00 95.00 405 GLY A N 1
ATOM 2904 C CA . GLY A 1 405 ? -7.722 -2.836 10.365 1.00 95.00 405 GLY A CA 1
ATOM 2905 C C . GLY A 1 405 ? -7.404 -3.837 9.250 1.00 95.00 405 GLY A C 1
ATOM 2906 O O . GLY A 1 405 ? -6.252 -4.205 9.033 1.00 95.00 405 GLY A O 1
ATOM 2907 N N . ALA A 1 406 ? -8.425 -4.286 8.522 1.00 91.06 406 ALA A N 1
ATOM 2908 C CA . ALA A 1 406 ? -8.299 -5.319 7.499 1.00 91.06 406 ALA A CA 1
ATOM 2909 C C . ALA A 1 406 ? -7.346 -4.934 6.350 1.00 91.06 406 ALA A C 1
ATOM 2911 O O . ALA A 1 406 ? -6.586 -5.790 5.885 1.00 91.06 406 ALA A O 1
ATOM 2912 N N . LEU A 1 407 ? -7.357 -3.671 5.902 1.00 90.44 407 LEU A N 1
ATOM 2913 C CA . LEU A 1 407 ? -6.457 -3.176 4.856 1.00 90.44 407 LEU A CA 1
ATOM 2914 C C . LEU A 1 407 ? -5.026 -3.176 5.377 1.00 90.44 407 LEU A C 1
ATOM 2916 O O . LEU A 1 407 ? -4.151 -3.775 4.750 1.00 90.44 407 LEU A O 1
ATOM 2920 N N . LEU A 1 408 ? -4.785 -2.559 6.538 1.00 92.44 408 LEU A N 1
ATOM 2921 C CA . LEU A 1 408 ? -3.441 -2.505 7.110 1.00 92.44 408 LEU A CA 1
ATOM 2922 C C . LEU A 1 408 ? -2.903 -3.914 7.392 1.00 92.44 408 LEU A C 1
ATOM 2924 O O . LEU A 1 408 ? -1.784 -4.219 6.994 1.00 92.44 408 LEU A O 1
ATOM 2928 N N . SER A 1 409 ? -3.698 -4.802 7.990 1.00 89.88 409 SER A N 1
ATOM 2929 C CA . SER A 1 409 ? -3.316 -6.200 8.222 1.00 89.88 409 SER A CA 1
ATOM 2930 C C . SER A 1 409 ? -2.964 -6.928 6.925 1.00 89.88 409 SER A C 1
ATOM 2932 O O . SER A 1 409 ? -2.016 -7.713 6.902 1.00 89.88 409 SER A O 1
ATOM 2934 N N . LYS A 1 410 ? -3.685 -6.667 5.824 1.00 87.50 410 LYS A N 1
ATOM 2935 C CA . LYS A 1 410 ? -3.354 -7.230 4.508 1.00 87.50 410 LYS A CA 1
ATOM 2936 C C . LYS A 1 410 ? -1.999 -6.737 4.005 1.00 87.50 410 LYS A C 1
ATOM 2938 O O . LYS A 1 410 ? -1.191 -7.562 3.588 1.00 87.50 410 LYS A O 1
ATOM 2943 N N . GLU A 1 411 ? -1.743 -5.434 4.087 1.00 88.75 411 GLU A N 1
ATOM 2944 C CA . GLU A 1 411 ? -0.457 -4.836 3.710 1.00 88.75 411 GLU A CA 1
ATOM 2945 C C . GLU A 1 411 ? 0.687 -5.456 4.523 1.00 88.75 411 GLU A C 1
ATOM 2947 O O . GLU A 1 411 ? 1.650 -5.969 3.950 1.00 88.75 411 GLU A O 1
ATOM 2952 N N . LEU A 1 412 ? 0.552 -5.491 5.855 1.00 85.94 412 LEU A N 1
ATOM 2953 C CA . LEU A 1 412 ? 1.580 -6.049 6.732 1.00 85.94 412 LEU A CA 1
ATOM 2954 C C . LEU A 1 412 ? 1.848 -7.521 6.418 1.00 85.94 412 LEU A C 1
ATOM 2956 O O . LEU A 1 412 ? 3.008 -7.895 6.322 1.00 85.94 412 LEU A O 1
ATOM 2960 N N . ARG A 1 413 ? 0.815 -8.338 6.178 1.00 83.62 413 ARG A N 1
ATOM 2961 C CA . ARG A 1 413 ? 0.969 -9.764 5.847 1.00 83.62 413 ARG A CA 1
ATOM 2962 C C . ARG A 1 413 ? 1.771 -9.991 4.564 1.00 83.62 413 ARG A C 1
ATOM 2964 O O . ARG A 1 413 ? 2.680 -10.819 4.551 1.00 83.62 413 ARG A O 1
ATOM 2971 N N . TYR A 1 414 ? 1.456 -9.266 3.491 1.00 79.56 414 TYR A N 1
ATOM 2972 C CA . TYR A 1 414 ? 2.157 -9.432 2.214 1.00 79.56 414 TYR A CA 1
ATOM 2973 C C . TYR A 1 414 ? 3.597 -8.912 2.278 1.00 79.56 414 TYR A C 1
ATOM 2975 O O . TYR A 1 414 ? 4.514 -9.591 1.814 1.00 79.56 414 TYR A O 1
ATOM 2983 N N . PHE A 1 415 ? 3.831 -7.759 2.913 1.00 81.25 415 PHE A N 1
ATOM 2984 C CA . PHE A 1 415 ? 5.196 -7.261 3.099 1.00 81.25 415 PHE A CA 1
ATOM 2985 C C . PHE A 1 415 ? 6.005 -8.121 4.077 1.00 81.25 415 PHE A C 1
ATOM 2987 O O . PHE A 1 415 ? 7.193 -8.327 3.848 1.00 81.25 415 PHE A O 1
ATOM 2994 N N . ALA A 1 416 ? 5.379 -8.683 5.113 1.00 77.38 416 ALA A N 1
ATOM 2995 C CA . ALA A 1 416 ? 5.988 -9.642 6.034 1.00 77.38 416 ALA A CA 1
ATOM 2996 C C . ALA A 1 416 ? 6.470 -10.899 5.304 1.00 77.38 416 ALA A C 1
ATOM 2998 O O . ALA A 1 416 ? 7.593 -11.352 5.544 1.00 77.38 416 ALA A O 1
ATOM 2999 N N . ALA A 1 417 ? 5.635 -11.459 4.426 1.00 71.50 417 ALA A N 1
ATOM 3000 C CA . ALA A 1 417 ? 5.993 -12.607 3.602 1.00 71.50 417 ALA A CA 1
ATOM 3001 C C . ALA A 1 417 ? 7.164 -12.268 2.668 1.00 71.50 417 ALA A C 1
ATOM 3003 O O . ALA A 1 417 ? 8.124 -13.022 2.598 1.00 71.50 417 ALA A O 1
ATOM 3004 N N . ALA A 1 418 ? 7.146 -11.100 2.022 1.00 71.56 418 ALA A N 1
ATOM 3005 C CA . ALA A 1 418 ? 8.199 -10.716 1.082 1.00 71.56 418 ALA A CA 1
ATOM 3006 C C . ALA A 1 418 ? 9.531 -10.293 1.736 1.00 71.56 418 ALA A C 1
ATOM 3008 O O . ALA A 1 418 ? 10.589 -10.460 1.134 1.00 71.56 418 ALA A O 1
ATOM 3009 N N . LEU A 1 419 ? 9.513 -9.701 2.936 1.00 72.00 419 LEU A N 1
ATOM 3010 C CA . LEU A 1 419 ? 10.696 -9.052 3.519 1.00 72.00 419 LEU A CA 1
ATOM 3011 C C . LEU A 1 419 ? 11.446 -9.870 4.568 1.00 72.00 419 LEU A C 1
ATOM 3013 O O . LEU A 1 419 ? 12.606 -9.531 4.831 1.00 72.00 419 LEU A O 1
ATOM 3017 N N . GLU A 1 420 ? 10.814 -10.867 5.186 1.00 71.44 420 GLU A N 1
ATOM 3018 C CA . GLU A 1 420 ? 11.443 -11.690 6.231 1.00 71.44 420 GLU A CA 1
ATOM 3019 C C . GLU A 1 420 ? 11.685 -13.123 5.753 1.00 71.44 420 GLU A C 1
ATOM 3021 O O . GLU A 1 420 ? 12.818 -13.589 5.824 1.00 71.44 420 GLU A O 1
ATOM 3026 N N . GLU A 1 421 ? 10.668 -13.787 5.196 1.00 66.06 421 GLU A N 1
ATOM 3027 C CA . GLU A 1 421 ? 10.766 -15.172 4.706 1.00 66.06 421 GLU A CA 1
ATOM 3028 C C . GLU A 1 421 ? 10.184 -15.306 3.286 1.00 66.06 421 GLU A C 1
ATOM 3030 O O . GLU A 1 421 ? 9.194 -16.014 3.084 1.00 66.06 421 GLU A O 1
ATOM 3035 N N . PRO A 1 422 ? 10.761 -14.613 2.282 1.00 66.50 422 PRO A N 1
ATOM 3036 C CA . PRO A 1 422 ? 10.257 -14.699 0.919 1.00 66.50 422 PRO A CA 1
ATOM 3037 C C . PRO A 1 422 ? 10.406 -16.117 0.374 1.00 66.50 422 PRO A C 1
ATOM 3039 O O . PRO A 1 422 ? 11.477 -16.726 0.468 1.00 66.50 422 PRO A O 1
ATOM 3042 N N . ALA A 1 423 ? 9.356 -16.612 -0.284 1.00 64.44 423 ALA A N 1
ATOM 3043 C CA . ALA A 1 423 ? 9.481 -17.784 -1.135 1.00 64.44 423 ALA A CA 1
ATOM 3044 C C . ALA A 1 423 ? 10.414 -17.426 -2.300 1.00 64.44 423 ALA A C 1
ATOM 3046 O O . ALA A 1 423 ? 10.177 -16.455 -3.023 1.00 64.44 423 ALA A O 1
ATOM 3047 N N . ARG A 1 424 ? 11.497 -18.182 -2.462 1.00 55.16 424 ARG A N 1
ATOM 3048 C CA . ARG A 1 424 ? 12.524 -17.914 -3.477 1.00 55.16 424 ARG A CA 1
ATOM 3049 C C . ARG A 1 424 ? 12.176 -18.618 -4.792 1.00 55.16 424 ARG A C 1
ATOM 3051 O O . ARG A 1 424 ? 11.668 -19.739 -4.725 1.00 55.16 424 ARG A O 1
ATOM 3058 N N . PRO A 1 425 ? 12.474 -18.029 -5.970 1.00 63.19 425 PRO A N 1
ATOM 3059 C CA . PRO A 1 425 ? 13.224 -16.779 -6.192 1.00 63.19 425 PRO A CA 1
ATOM 3060 C C . PRO A 1 425 ? 12.443 -15.476 -5.913 1.00 63.19 425 PRO A C 1
ATOM 3062 O O . PRO A 1 425 ? 11.25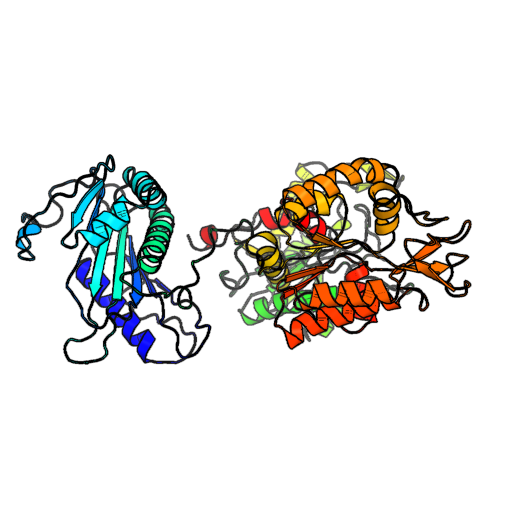1 -15.418 -6.215 1.00 63.19 425 PRO A O 1
ATOM 3065 N N . PHE A 1 426 ? 13.121 -14.441 -5.388 1.00 49.09 426 PHE A N 1
ATOM 3066 C CA . PHE A 1 426 ? 12.576 -13.100 -5.088 1.00 49.09 426 PHE A CA 1
ATOM 3067 C C . PHE A 1 426 ? 13.148 -11.992 -6.015 1.00 49.09 426 PHE A C 1
ATOM 3069 O O . PHE A 1 426 ? 14.363 -11.983 -6.222 1.00 49.09 426 PHE A O 1
ATOM 3076 N N . VAL A 1 427 ? 12.311 -11.074 -6.560 1.00 50.84 427 VAL A N 1
ATOM 3077 C CA . VAL A 1 427 ? 12.672 -10.027 -7.572 1.00 50.84 427 VAL A CA 1
ATOM 3078 C C . VAL A 1 427 ? 12.138 -8.608 -7.264 1.00 50.84 427 VAL A C 1
ATOM 3080 O O . VAL A 1 427 ? 10.999 -8.516 -6.807 1.00 50.84 427 VAL A O 1
ATOM 3083 N N . GLN A 1 428 ? 12.921 -7.523 -7.520 1.00 58.97 428 GLN A N 1
ATOM 3084 C CA . GLN A 1 428 ? 12.557 -6.095 -7.250 1.00 58.97 428 GLN A CA 1
ATOM 3085 C C . GLN A 1 428 ? 13.402 -4.994 -8.001 1.00 58.97 428 GLN A C 1
ATOM 3087 O O . GLN A 1 428 ? 14.463 -5.351 -8.496 1.00 58.97 428 GLN A O 1
ATOM 3092 N N . ASP A 1 429 ? 12.989 -3.695 -8.058 1.00 47.78 429 ASP A N 1
ATOM 3093 C CA . ASP A 1 429 ? 13.656 -2.476 -8.639 1.00 47.78 429 ASP A CA 1
ATOM 3094 C C . ASP A 1 429 ? 13.781 -1.144 -7.770 1.00 47.78 429 ASP A C 1
ATOM 3096 O O . ASP A 1 429 ? 12.893 -0.836 -6.988 1.00 47.78 429 ASP A O 1
ATOM 3100 N N . LYS A 1 430 ? 14.809 -0.263 -7.983 1.00 62.47 430 LYS A N 1
ATOM 3101 C CA . LYS A 1 430 ? 15.058 1.173 -7.501 1.00 62.47 430 LYS A CA 1
ATOM 3102 C C . LYS A 1 430 ? 16.254 1.464 -6.556 1.00 62.47 430 LYS A C 1
ATOM 3104 O O . LYS A 1 430 ? 16.403 0.819 -5.553 1.00 62.47 430 LYS A O 1
ATOM 3109 N N . ILE A 1 431 ? 17.050 2.532 -6.737 1.00 62.06 431 ILE A N 1
ATOM 3110 C CA . ILE A 1 431 ? 18.408 2.758 -6.130 1.00 62.06 431 ILE A CA 1
ATOM 3111 C C . ILE A 1 431 ? 18.584 2.594 -4.593 1.00 62.06 431 ILE A C 1
ATOM 3113 O O . ILE A 1 431 ? 19.358 1.732 -4.177 1.00 62.06 431 ILE A O 1
ATOM 3117 N N . GLN A 1 432 ? 17.954 3.405 -3.724 1.00 62.72 432 GLN A N 1
ATOM 3118 C CA . GLN A 1 432 ? 18.114 3.246 -2.251 1.00 62.72 432 GLN A CA 1
ATOM 3119 C C . GLN A 1 432 ? 17.495 1.935 -1.758 1.00 62.72 432 GLN A C 1
ATOM 3121 O O . GLN A 1 432 ? 17.993 1.269 -0.851 1.00 62.72 432 GLN A O 1
ATOM 3126 N N . LEU A 1 433 ? 16.425 1.550 -2.435 1.00 73.12 433 LEU A N 1
ATOM 3127 C CA . LEU A 1 433 ? 15.720 0.308 -2.241 1.00 73.12 433 LEU A CA 1
ATOM 3128 C C . LEU A 1 433 ? 16.566 -0.913 -2.679 1.00 73.12 433 LEU A C 1
ATOM 3130 O O . LEU A 1 433 ? 16.598 -1.919 -1.976 1.00 73.12 433 LEU A O 1
ATOM 3134 N N . ILE A 1 434 ? 17.360 -0.784 -3.745 1.00 77.75 434 ILE A N 1
ATOM 3135 C CA . ILE A 1 434 ? 18.276 -1.782 -4.307 1.00 77.75 434 ILE A CA 1
ATOM 3136 C C . ILE A 1 434 ? 19.352 -2.091 -3.271 1.00 77.75 434 ILE A C 1
ATOM 3138 O O . ILE A 1 434 ? 19.670 -3.257 -3.055 1.00 77.75 434 ILE A O 1
ATOM 3142 N N . GLU A 1 435 ? 19.897 -1.079 -2.584 1.00 79.50 435 GLU A N 1
ATOM 3143 C CA . GLU A 1 435 ? 20.912 -1.324 -1.558 1.00 79.50 435 GLU A CA 1
ATOM 3144 C C . GLU A 1 435 ? 20.379 -2.208 -0.421 1.00 79.50 435 GLU A C 1
ATOM 3146 O O . GLU A 1 435 ? 21.087 -3.134 -0.019 1.00 79.50 435 GLU A O 1
ATOM 3151 N N . ASN A 1 436 ? 19.152 -1.980 0.057 1.00 78.25 436 ASN A N 1
ATOM 3152 C CA . ASN A 1 436 ? 18.538 -2.804 1.105 1.00 78.25 436 ASN A CA 1
ATOM 3153 C C . ASN A 1 436 ? 18.107 -4.188 0.592 1.00 78.25 436 ASN A C 1
ATOM 3155 O O . ASN A 1 436 ? 18.195 -5.186 1.307 1.00 78.25 436 ASN A O 1
ATOM 3159 N N . LEU A 1 437 ? 17.643 -4.264 -0.656 1.00 80.94 437 LEU A N 1
ATOM 3160 C CA . LEU A 1 437 ? 17.050 -5.483 -1.193 1.00 80.94 437 LEU A CA 1
ATOM 3161 C C . LEU A 1 437 ? 18.037 -6.456 -1.815 1.00 80.94 437 LEU A C 1
ATOM 3163 O O . LEU A 1 437 ? 17.733 -7.644 -1.814 1.00 80.94 437 LEU A O 1
ATOM 3167 N N . ILE A 1 438 ? 19.226 -6.024 -2.251 1.00 87.19 438 ILE A N 1
ATOM 3168 C CA . ILE A 1 438 ? 20.296 -6.941 -2.694 1.00 87.19 438 ILE A CA 1
ATOM 3169 C C . ILE A 1 438 ? 20.628 -7.990 -1.615 1.00 87.19 438 ILE A C 1
ATOM 3171 O O . ILE A 1 438 ? 21.073 -9.086 -1.936 1.00 87.19 438 ILE A O 1
ATOM 3175 N N . ASP A 1 439 ? 20.412 -7.688 -0.332 1.00 83.44 439 ASP A N 1
ATOM 3176 C CA . ASP A 1 439 ? 20.628 -8.659 0.747 1.00 83.44 439 ASP A CA 1
ATOM 3177 C C . ASP A 1 439 ? 19.466 -9.668 0.911 1.00 83.44 439 ASP A C 1
ATOM 3179 O O . ASP A 1 439 ? 19.580 -10.597 1.709 1.00 83.44 439 ASP A O 1
ATOM 3183 N N . LYS A 1 440 ? 18.356 -9.506 0.177 1.00 83.19 440 LYS A N 1
ATOM 3184 C CA . LYS A 1 440 ? 17.121 -10.299 0.320 1.00 83.19 440 LYS A CA 1
ATOM 3185 C C . LYS A 1 440 ? 16.719 -11.051 -0.952 1.00 83.19 440 LYS A C 1
ATOM 3187 O O . LYS A 1 440 ? 16.278 -12.197 -0.841 1.00 83.19 440 LYS A O 1
ATOM 3192 N N . VAL A 1 441 ? 16.855 -10.421 -2.121 1.00 88.06 441 VAL A N 1
ATOM 3193 C CA . VAL A 1 441 ? 16.398 -10.938 -3.427 1.00 88.06 441 VAL A CA 1
ATOM 3194 C C . VAL A 1 441 ? 17.349 -11.985 -4.020 1.00 88.06 441 VAL A C 1
ATOM 3196 O O . VAL A 1 441 ? 18.507 -12.063 -3.623 1.00 88.06 441 VAL A O 1
ATOM 3199 N N . ASP A 1 442 ? 16.870 -12.771 -4.987 1.00 90.44 442 ASP A N 1
ATOM 3200 C CA . ASP A 1 442 ? 17.681 -13.725 -5.767 1.00 90.44 442 ASP A CA 1
ATOM 3201 C C . ASP A 1 442 ? 18.026 -13.169 -7.157 1.00 90.44 442 ASP A C 1
ATOM 3203 O O . ASP A 1 442 ? 19.135 -13.342 -7.671 1.00 90.44 442 ASP A O 1
ATOM 3207 N N . ALA A 1 443 ? 17.078 -12.454 -7.759 1.00 92.75 443 ALA A N 1
ATOM 3208 C CA . ALA A 1 443 ? 17.255 -11.740 -9.014 1.00 92.75 443 ALA A CA 1
ATOM 3209 C C . ALA A 1 443 ? 16.661 -10.333 -8.899 1.00 92.75 443 ALA A C 1
ATOM 3211 O O . ALA A 1 443 ? 15.905 -10.030 -7.986 1.00 92.75 443 ALA A O 1
ATOM 3212 N N . MET A 1 444 ? 17.039 -9.430 -9.791 1.00 93.19 444 MET A N 1
ATOM 3213 C CA . MET A 1 444 ? 16.642 -8.026 -9.730 1.00 93.19 444 MET A CA 1
ATOM 3214 C C . MET A 1 444 ? 16.512 -7.491 -11.145 1.00 93.19 444 MET A C 1
ATOM 3216 O O . MET A 1 444 ? 17.494 -7.465 -11.880 1.00 93.19 444 MET A O 1
ATOM 3220 N N . ILE A 1 445 ? 15.305 -7.087 -11.529 1.00 95.44 445 ILE A N 1
ATOM 3221 C CA . ILE A 1 445 ? 15.041 -6.463 -12.827 1.00 95.44 445 ILE A CA 1
ATOM 3222 C C . ILE A 1 445 ? 15.131 -4.955 -12.633 1.00 95.44 445 ILE A C 1
ATOM 3224 O O . ILE A 1 445 ? 14.476 -4.406 -11.755 1.00 95.44 445 ILE A O 1
ATOM 3228 N N . ILE A 1 446 ? 15.937 -4.282 -13.449 1.00 94.19 446 ILE A N 1
ATOM 3229 C CA . ILE A 1 446 ? 16.053 -2.824 -13.438 1.00 94.19 446 ILE A CA 1
ATOM 3230 C C . ILE A 1 446 ? 15.640 -2.321 -14.820 1.00 94.19 446 ILE A C 1
ATOM 3232 O O . ILE A 1 446 ? 16.369 -2.510 -15.789 1.00 94.19 446 ILE A O 1
ATOM 3236 N N . GLY A 1 447 ? 14.463 -1.700 -14.903 1.00 93.31 447 GLY A N 1
ATOM 3237 C CA . GLY A 1 447 ? 13.889 -1.156 -16.137 1.00 93.31 447 GLY A CA 1
ATOM 3238 C C . GLY A 1 447 ? 13.633 0.350 -16.070 1.00 93.31 447 GLY A C 1
ATOM 3239 O O . GLY A 1 447 ? 14.199 1.053 -15.228 1.00 93.31 447 GLY A O 1
ATOM 3240 N N . GLY A 1 448 ? 12.779 0.848 -16.968 1.00 92.06 448 GLY A N 1
ATOM 3241 C CA . GLY A 1 448 ? 12.388 2.257 -17.024 1.00 92.06 448 GLY A CA 1
ATOM 3242 C C . GLY A 1 448 ? 13.561 3.218 -17.243 1.00 92.06 448 GLY A C 1
ATOM 3243 O O . GLY A 1 448 ? 14.664 2.829 -17.631 1.00 92.06 448 GLY A O 1
ATOM 3244 N N . GLY A 1 449 ? 13.339 4.502 -16.948 1.00 91.31 449 GLY A N 1
ATOM 3245 C CA . GLY A 1 449 ? 14.351 5.549 -17.135 1.00 91.31 449 GLY A CA 1
ATOM 3246 C C . GLY A 1 449 ? 15.648 5.319 -16.346 1.00 91.31 449 GLY A C 1
ATOM 3247 O O . GLY A 1 449 ? 16.719 5.725 -16.787 1.00 91.31 449 GLY A O 1
ATOM 3248 N N . MET A 1 450 ? 15.586 4.624 -15.205 1.00 90.50 450 MET A N 1
ATOM 3249 C CA . MET A 1 450 ? 16.776 4.371 -14.387 1.00 90.50 450 MET A CA 1
ATOM 3250 C C . MET A 1 450 ? 17.739 3.348 -15.004 1.00 90.50 450 MET A C 1
ATOM 3252 O O . MET A 1 450 ? 18.930 3.368 -14.685 1.00 90.50 450 MET A O 1
ATOM 3256 N N . ALA A 1 451 ? 17.252 2.466 -15.885 1.00 95.12 451 ALA A N 1
ATOM 3257 C CA . ALA A 1 451 ? 18.094 1.478 -16.550 1.00 95.12 451 ALA A CA 1
ATOM 3258 C C . ALA A 1 451 ? 19.200 2.145 -17.379 1.00 95.12 451 ALA A C 1
ATOM 3260 O O . ALA A 1 451 ? 20.317 1.633 -17.422 1.00 95.12 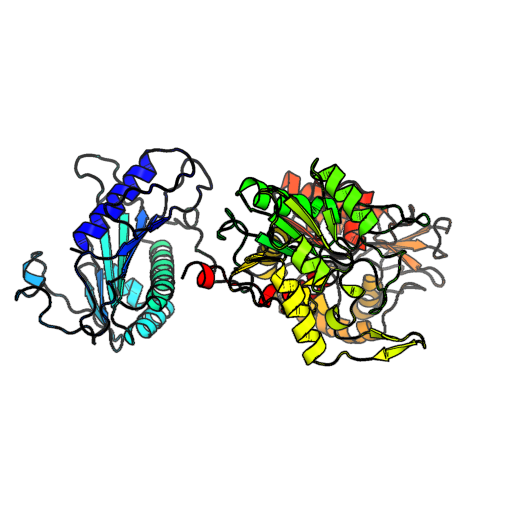451 ALA A O 1
ATOM 3261 N N . PHE A 1 452 ? 18.939 3.317 -17.970 1.00 96.38 452 PHE A N 1
ATOM 3262 C CA . PHE A 1 452 ? 19.919 4.040 -18.784 1.00 96.38 452 PHE A CA 1
ATOM 3263 C C . PHE A 1 452 ? 21.137 4.499 -17.976 1.00 96.38 452 PHE A C 1
ATOM 3265 O O . PHE A 1 452 ? 22.260 4.356 -18.458 1.00 96.38 452 PHE A O 1
ATOM 3272 N N . THR A 1 453 ? 20.966 4.933 -16.722 1.00 95.00 453 THR A N 1
ATOM 3273 C CA . THR A 1 453 ? 22.097 5.225 -15.822 1.00 95.00 453 THR A CA 1
ATOM 3274 C C . THR A 1 453 ? 22.946 3.973 -15.571 1.00 95.00 453 THR A C 1
ATOM 3276 O O . THR A 1 453 ? 24.174 4.028 -15.649 1.00 95.00 453 THR A O 1
ATOM 3279 N N . PHE A 1 454 ? 22.315 2.819 -15.323 1.00 95.12 454 PHE A N 1
ATOM 3280 C CA . PHE A 1 454 ? 23.032 1.552 -15.134 1.00 95.12 454 PHE A CA 1
ATOM 3281 C C . PHE A 1 454 ? 23.773 1.116 -16.401 1.00 95.12 454 PHE A C 1
ATOM 3283 O O . PHE A 1 454 ? 24.940 0.742 -16.329 1.00 95.12 454 PHE A O 1
ATOM 3290 N N . LEU A 1 455 ? 23.124 1.191 -17.561 1.00 96.62 455 LEU A N 1
ATOM 3291 C CA . LEU A 1 455 ? 23.694 0.807 -18.852 1.00 96.62 455 LEU A CA 1
ATOM 3292 C C . LEU A 1 455 ? 24.866 1.706 -19.257 1.00 96.62 455 LEU A C 1
ATOM 3294 O O . LEU A 1 455 ? 25.902 1.204 -19.697 1.00 96.62 455 LEU A O 1
ATOM 3298 N N . ALA A 1 456 ? 24.740 3.018 -19.057 1.00 96.25 456 ALA A N 1
ATOM 3299 C CA . ALA A 1 456 ? 25.811 3.970 -19.317 1.00 96.25 456 ALA A CA 1
ATOM 3300 C C . ALA A 1 456 ? 27.026 3.711 -18.411 1.00 96.25 456 ALA A C 1
ATOM 3302 O O . ALA A 1 456 ? 28.153 3.657 -18.895 1.00 96.25 456 ALA A O 1
ATOM 3303 N N . VAL A 1 457 ? 26.816 3.490 -17.108 1.00 95.94 457 VAL A N 1
ATOM 3304 C CA . VAL A 1 457 ? 27.920 3.350 -16.141 1.00 95.94 457 VAL A CA 1
ATOM 3305 C C . VAL A 1 457 ? 28.537 1.948 -16.135 1.00 95.94 457 VAL A C 1
ATOM 3307 O O . VAL A 1 457 ? 29.759 1.813 -16.101 1.00 95.94 457 VAL A O 1
ATOM 3310 N N . ALA A 1 458 ? 27.722 0.891 -16.147 1.00 92.75 458 ALA A N 1
ATOM 3311 C CA . ALA A 1 458 ? 28.192 -0.491 -16.008 1.00 92.75 458 ALA A CA 1
ATOM 3312 C C . ALA A 1 458 ? 28.581 -1.139 -17.346 1.00 92.75 458 ALA A C 1
ATOM 3314 O O . ALA A 1 458 ? 29.414 -2.049 -17.364 1.00 92.75 458 ALA A O 1
ATOM 3315 N N . HIS A 1 459 ? 27.986 -0.690 -18.455 1.00 93.25 459 HIS A N 1
ATOM 3316 C CA . HIS A 1 459 ? 28.157 -1.301 -19.776 1.00 93.25 459 HIS A CA 1
ATOM 3317 C C . HIS A 1 459 ? 28.627 -0.323 -20.859 1.00 93.25 459 HIS A C 1
ATOM 3319 O O . HIS A 1 459 ? 28.873 -0.754 -21.983 1.00 93.25 459 HIS A O 1
ATOM 3325 N N . ASN A 1 460 ? 28.820 0.961 -20.527 1.00 95.06 460 ASN A N 1
ATOM 3326 C CA . ASN A 1 460 ? 29.279 1.997 -21.456 1.00 95.06 460 ASN A CA 1
ATOM 3327 C C . ASN A 1 460 ? 28.412 2.085 -22.730 1.00 95.06 460 ASN A C 1
ATOM 3329 O O . ASN A 1 460 ? 28.919 2.300 -23.833 1.00 95.06 460 ASN A O 1
ATOM 3333 N N . VAL A 1 461 ? 27.101 1.882 -22.572 1.00 96.88 461 VAL A N 1
ATOM 3334 C CA . VAL A 1 461 ? 26.114 1.996 -23.654 1.00 96.88 461 VAL A CA 1
ATOM 3335 C C . VAL A 1 461 ? 25.845 3.475 -23.931 1.00 96.88 461 VAL A C 1
ATOM 3337 O O . VAL A 1 461 ? 25.671 4.261 -23.000 1.00 96.88 461 VAL A O 1
ATOM 3340 N N . ALA A 1 462 ? 25.791 3.867 -25.206 1.00 97.00 462 ALA A N 1
ATOM 3341 C CA . ALA A 1 462 ? 25.355 5.209 -25.585 1.00 97.00 462 ALA A CA 1
ATOM 3342 C C . ALA A 1 462 ? 23.847 5.357 -25.327 1.00 97.00 462 ALA A C 1
ATOM 3344 O O . ALA A 1 462 ? 23.065 4.536 -25.799 1.00 97.00 462 ALA A O 1
ATOM 3345 N N . ILE A 1 463 ? 23.441 6.392 -24.588 1.00 97.50 463 ILE A N 1
ATOM 3346 C CA . ILE A 1 463 ? 22.044 6.574 -24.147 1.00 97.50 463 ILE A CA 1
ATOM 3347 C C . ILE A 1 463 ? 21.330 7.767 -24.799 1.00 97.50 463 ILE A C 1
ATOM 3349 O O . ILE A 1 463 ? 20.176 8.034 -24.471 1.00 97.50 463 ILE A O 1
ATOM 3353 N N . GLY A 1 464 ? 21.968 8.468 -25.740 1.00 97.00 464 GLY A N 1
ATOM 3354 C CA . GLY A 1 464 ? 21.364 9.618 -26.416 1.00 97.00 464 GLY A CA 1
ATOM 3355 C C . GLY A 1 464 ? 20.906 10.693 -25.422 1.00 97.00 464 GLY A C 1
ATOM 3356 O O . GLY A 1 464 ? 21.665 11.099 -24.546 1.00 97.00 464 GLY A O 1
ATOM 3357 N N . ALA A 1 465 ? 19.656 11.132 -25.559 1.00 96.75 465 ALA A N 1
ATOM 3358 C CA . ALA A 1 465 ? 18.967 12.073 -24.674 1.00 96.75 465 ALA A CA 1
ATOM 3359 C C . ALA A 1 465 ? 18.097 11.380 -23.601 1.00 96.75 465 ALA A C 1
ATOM 3361 O O . ALA A 1 465 ? 17.212 12.013 -23.025 1.00 96.75 465 ALA A O 1
ATOM 3362 N N . SER A 1 466 ? 18.304 10.081 -23.355 1.00 97.56 466 SER A N 1
ATOM 3363 C CA . SER A 1 466 ? 17.583 9.346 -22.305 1.00 97.56 466 SER A CA 1
ATOM 3364 C C . SER A 1 466 ? 17.916 9.887 -20.913 1.00 97.56 466 SER A C 1
ATOM 3366 O O . SER A 1 466 ? 18.945 10.533 -20.709 1.00 97.56 466 SER A O 1
ATOM 3368 N N . LEU A 1 467 ? 17.046 9.601 -19.941 1.00 93.62 467 LEU A N 1
ATOM 3369 C CA . LEU A 1 467 ? 17.247 10.032 -18.560 1.00 93.62 467 LEU A CA 1
ATOM 3370 C C . LEU A 1 467 ? 18.564 9.489 -17.995 1.00 93.62 467 LEU A C 1
ATOM 3372 O O . LEU A 1 467 ? 18.859 8.299 -18.095 1.00 93.62 467 LEU A O 1
ATOM 3376 N N . PHE A 1 468 ? 19.328 10.378 -17.369 1.00 92.81 468 PHE A N 1
ATOM 3377 C CA . PHE A 1 468 ? 20.561 10.053 -16.673 1.00 92.81 468 PHE A CA 1
ATOM 3378 C C . PHE A 1 468 ? 20.547 10.727 -15.306 1.00 92.81 468 PHE A C 1
ATOM 3380 O O . PHE A 1 468 ? 20.244 11.914 -15.192 1.00 92.81 468 PHE A O 1
ATOM 3387 N N . ASP A 1 469 ? 20.842 9.948 -14.273 1.00 87.81 469 ASP A N 1
ATOM 3388 C CA . ASP A 1 469 ? 20.917 10.414 -12.891 1.00 87.81 469 ASP A CA 1
ATOM 3389 C C . ASP A 1 469 ? 22.389 10.495 -12.481 1.00 87.81 469 ASP A C 1
ATOM 3391 O O . ASP A 1 469 ? 23.017 9.464 -12.227 1.00 87.81 469 ASP A O 1
ATOM 3395 N N . ASP A 1 470 ? 22.935 11.712 -12.439 1.00 88.25 470 ASP A N 1
ATOM 3396 C CA . ASP A 1 470 ? 24.336 11.968 -12.087 1.00 88.25 470 ASP A CA 1
ATOM 3397 C C . ASP A 1 470 ? 24.682 11.481 -10.669 1.00 88.25 470 ASP A C 1
ATOM 3399 O O . ASP A 1 470 ? 25.747 10.894 -10.450 1.00 88.25 470 ASP A O 1
ATOM 3403 N N . ASP A 1 471 ? 23.774 11.672 -9.708 1.00 82.62 471 ASP A N 1
ATOM 3404 C CA . ASP A 1 471 ? 23.976 11.244 -8.321 1.00 82.62 471 ASP A CA 1
ATOM 3405 C C . ASP A 1 471 ? 23.901 9.713 -8.222 1.00 82.62 471 ASP A C 1
ATOM 3407 O O . ASP A 1 471 ? 24.743 9.066 -7.587 1.00 82.62 471 ASP A O 1
ATOM 3411 N N . GLY A 1 472 ? 22.922 9.112 -8.905 1.00 83.81 472 GLY A N 1
ATOM 3412 C CA . GLY A 1 472 ? 22.766 7.663 -9.007 1.00 83.81 472 GLY A CA 1
ATOM 3413 C C . GLY A 1 472 ? 23.955 6.979 -9.688 1.00 83.81 472 GLY A C 1
ATOM 3414 O O . GLY A 1 472 ? 24.394 5.912 -9.243 1.00 83.81 472 GLY A O 1
ATOM 3415 N N . ALA A 1 473 ? 24.531 7.603 -10.720 1.00 90.25 473 ALA A N 1
ATOM 3416 C CA . ALA A 1 473 ? 25.662 7.082 -11.484 1.00 90.25 473 ALA A CA 1
ATOM 3417 C C . ALA A 1 473 ? 26.886 6.786 -10.604 1.00 90.25 473 ALA A C 1
ATOM 3419 O O . ALA A 1 473 ? 27.558 5.769 -10.796 1.00 90.25 473 ALA A O 1
ATOM 3420 N N . ALA A 1 474 ? 27.140 7.617 -9.588 1.00 90.56 474 ALA A N 1
ATOM 3421 C CA . ALA A 1 474 ? 28.237 7.415 -8.642 1.00 90.56 474 ALA A CA 1
ATOM 3422 C C . ALA A 1 474 ? 28.075 6.139 -7.788 1.00 90.56 474 ALA A C 1
ATOM 3424 O O . ALA A 1 474 ? 29.061 5.584 -7.296 1.00 90.56 474 ALA A O 1
ATOM 3425 N N . ILE A 1 475 ? 26.841 5.657 -7.614 1.00 89.12 475 ILE A N 1
ATOM 3426 C CA . ILE A 1 475 ? 26.497 4.538 -6.727 1.00 89.12 475 ILE A CA 1
ATOM 3427 C C . ILE A 1 475 ? 26.410 3.213 -7.504 1.00 89.12 475 ILE A C 1
ATOM 3429 O O . ILE A 1 475 ? 26.682 2.153 -6.933 1.00 89.12 475 ILE A O 1
ATOM 3433 N N . VAL A 1 476 ? 26.113 3.244 -8.810 1.00 92.56 476 VAL A N 1
ATOM 3434 C CA . VAL A 1 476 ? 25.961 2.045 -9.662 1.00 92.56 476 VAL A CA 1
ATOM 3435 C C . VAL A 1 476 ? 27.106 1.028 -9.499 1.00 92.56 476 VAL A C 1
ATOM 3437 O O . VAL A 1 476 ? 26.806 -0.142 -9.242 1.00 92.56 476 VAL A O 1
ATOM 3440 N N . PRO A 1 477 ? 28.406 1.401 -9.554 1.00 93.88 477 PRO A N 1
ATOM 3441 C CA . PRO A 1 477 ? 29.492 0.425 -9.428 1.00 93.88 477 PRO A CA 1
ATOM 3442 C C . PRO A 1 477 ? 29.471 -0.324 -8.090 1.00 93.88 477 PRO A C 1
ATOM 3444 O O . PRO A 1 477 ? 29.736 -1.527 -8.039 1.00 93.88 477 PRO A O 1
ATOM 3447 N N . LYS A 1 478 ? 29.105 0.374 -7.005 1.00 93.50 478 LYS A N 1
ATOM 3448 C CA . LYS A 1 478 ? 28.965 -0.207 -5.665 1.00 93.50 478 LYS A CA 1
ATOM 3449 C C . LYS A 1 478 ? 27.828 -1.231 -5.633 1.00 93.50 478 LYS A C 1
ATOM 3451 O O . LYS A 1 478 ? 28.014 -2.314 -5.080 1.00 93.50 478 LYS A O 1
ATOM 3456 N N . LEU A 1 479 ? 26.679 -0.919 -6.237 1.00 92.12 479 LEU A N 1
ATOM 3457 C CA . LEU A 1 479 ? 25.515 -1.815 -6.269 1.00 92.12 479 LEU A CA 1
ATOM 3458 C C . LEU A 1 479 ? 25.789 -3.070 -7.099 1.00 92.12 479 LEU A C 1
ATOM 3460 O O . LEU A 1 479 ? 25.546 -4.174 -6.618 1.00 92.12 479 LEU A O 1
ATOM 3464 N N . MET A 1 480 ? 26.379 -2.921 -8.289 1.00 93.69 480 MET A N 1
ATOM 3465 C CA . MET A 1 480 ? 26.752 -4.059 -9.142 1.00 93.69 480 MET A CA 1
ATOM 3466 C C . MET A 1 480 ? 27.759 -4.982 -8.440 1.00 93.69 480 MET A C 1
ATOM 3468 O O . MET A 1 480 ? 27.633 -6.208 -8.488 1.00 93.69 480 MET A O 1
ATOM 3472 N N . ALA A 1 481 ? 28.740 -4.407 -7.733 1.00 94.25 481 ALA A N 1
ATOM 3473 C CA . ALA A 1 481 ? 29.696 -5.173 -6.939 1.00 94.25 481 ALA A CA 1
ATOM 3474 C C . ALA A 1 481 ? 29.024 -5.901 -5.762 1.00 94.25 481 ALA A C 1
ATOM 3476 O O . ALA A 1 481 ? 29.319 -7.075 -5.525 1.00 94.25 481 ALA A O 1
ATOM 3477 N N . LYS A 1 482 ? 28.101 -5.236 -5.052 1.00 93.38 482 LYS A N 1
ATOM 3478 C CA . LYS A 1 482 ? 27.344 -5.836 -3.943 1.00 93.38 482 LYS A CA 1
ATOM 3479 C C . LYS A 1 482 ? 26.471 -6.995 -4.429 1.00 93.38 482 LYS A C 1
ATOM 3481 O O . LYS A 1 482 ? 26.526 -8.067 -3.833 1.00 93.38 482 LYS A O 1
ATOM 3486 N N . ALA A 1 483 ? 25.736 -6.816 -5.526 1.00 93.56 483 ALA A N 1
ATOM 3487 C CA . ALA A 1 483 ? 24.904 -7.861 -6.118 1.00 93.56 483 ALA A CA 1
ATOM 3488 C C . ALA A 1 483 ? 25.732 -9.093 -6.499 1.00 93.56 483 ALA A C 1
ATOM 3490 O O . ALA A 1 483 ? 25.415 -10.204 -6.079 1.00 93.56 483 ALA A O 1
ATOM 3491 N N . LYS A 1 484 ? 26.877 -8.889 -7.166 1.00 93.94 484 LYS A N 1
ATOM 3492 C CA . LYS A 1 484 ? 27.817 -9.973 -7.481 1.00 93.94 484 LYS A CA 1
ATOM 3493 C C . LYS A 1 484 ? 28.328 -10.688 -6.226 1.00 93.94 484 LYS A C 1
ATOM 3495 O O . LYS A 1 484 ? 28.408 -11.912 -6.219 1.00 93.94 484 LYS A O 1
ATOM 3500 N N . ALA A 1 485 ? 28.668 -9.946 -5.171 1.00 94.56 485 ALA A N 1
ATOM 3501 C CA . ALA A 1 485 ? 29.138 -10.522 -3.910 1.00 94.56 485 ALA A CA 1
ATOM 3502 C C . ALA A 1 485 ? 28.053 -11.330 -3.176 1.00 94.56 485 ALA A C 1
ATOM 3504 O O . ALA A 1 485 ? 28.377 -12.273 -2.457 1.00 94.56 485 ALA A O 1
ATOM 3505 N N . ARG A 1 486 ? 26.777 -10.973 -3.361 1.00 91.88 486 ARG A N 1
ATOM 3506 C CA . ARG A 1 486 ? 25.616 -11.679 -2.800 1.00 91.88 486 ARG A CA 1
ATOM 3507 C C . ARG A 1 486 ? 25.049 -12.773 -3.704 1.00 91.88 486 ARG A C 1
ATOM 3509 O O . ARG A 1 486 ? 24.147 -13.478 -3.276 1.00 91.88 486 ARG A O 1
ATOM 3516 N N . GLY A 1 487 ? 25.581 -12.939 -4.916 1.00 93.00 487 GLY A N 1
ATOM 3517 C CA . GLY A 1 487 ? 25.059 -13.900 -5.890 1.00 93.00 487 GLY A CA 1
ATOM 3518 C C . GLY A 1 487 ? 23.715 -13.492 -6.501 1.00 93.00 487 GLY A C 1
ATOM 3519 O O . GLY A 1 487 ? 23.036 -14.339 -7.070 1.00 93.00 487 GLY A O 1
ATOM 3520 N N . VAL A 1 488 ? 23.339 -12.214 -6.401 1.00 93.81 488 VAL A N 1
ATOM 3521 C CA . VAL A 1 488 ? 22.106 -11.681 -6.991 1.00 93.81 488 VAL A CA 1
ATOM 3522 C C . VAL A 1 488 ? 22.311 -11.426 -8.477 1.00 93.81 488 VAL A C 1
ATOM 3524 O O . VAL A 1 488 ? 23.257 -10.737 -8.873 1.00 93.81 488 VAL A O 1
ATOM 3527 N N . THR A 1 489 ? 21.397 -11.935 -9.303 1.00 93.50 489 THR A N 1
ATOM 3528 C CA . THR A 1 489 ? 21.423 -11.689 -10.752 1.00 93.50 489 THR A CA 1
ATOM 3529 C C . THR A 1 489 ? 20.700 -10.386 -11.081 1.00 93.50 489 THR A C 1
ATOM 3531 O O . THR A 1 489 ? 19.487 -10.289 -10.912 1.00 93.50 489 THR A O 1
ATOM 3534 N N . ILE A 1 490 ? 21.432 -9.377 -11.562 1.00 94.12 490 ILE A N 1
ATOM 3535 C CA . ILE A 1 490 ? 20.836 -8.133 -12.069 1.00 94.12 490 ILE A CA 1
ATOM 3536 C C . ILE A 1 490 ? 20.521 -8.294 -13.560 1.00 94.12 490 ILE A C 1
ATOM 3538 O O . ILE A 1 490 ? 21.418 -8.548 -14.364 1.00 94.12 490 ILE A O 1
ATOM 3542 N N . HIS A 1 491 ? 19.255 -8.102 -13.918 1.00 96.06 491 HIS A N 1
ATOM 3543 C CA . HIS A 1 491 ? 18.738 -8.078 -15.279 1.00 96.06 491 HIS A CA 1
ATOM 3544 C C . HIS A 1 491 ? 18.523 -6.624 -15.717 1.00 96.06 491 HIS A C 1
ATOM 3546 O O . HIS A 1 491 ? 17.691 -5.912 -15.154 1.00 96.06 491 HIS A O 1
ATOM 3552 N N . LEU A 1 492 ? 19.287 -6.194 -16.722 1.00 96.94 492 LEU A N 1
ATOM 3553 C CA . LEU A 1 492 ? 19.138 -4.903 -17.400 1.00 96.94 492 LEU A CA 1
ATOM 3554 C C . LEU A 1 492 ? 18.577 -5.125 -18.812 1.00 96.94 492 LEU A C 1
ATOM 3556 O O . LEU A 1 492 ? 18.780 -6.212 -19.363 1.00 96.94 492 LEU A O 1
ATOM 3560 N N . PRO A 1 493 ? 17.890 -4.136 -19.410 1.00 97.50 493 PRO A N 1
ATOM 3561 C CA . PRO A 1 493 ? 17.318 -4.299 -20.734 1.00 97.50 493 PRO A CA 1
ATOM 3562 C C . PRO A 1 493 ? 18.437 -4.364 -21.778 1.00 97.50 493 PRO A C 1
ATOM 3564 O O . PRO A 1 493 ? 19.449 -3.665 -21.681 1.00 97.50 493 PRO A O 1
ATOM 3567 N N . THR A 1 494 ? 18.260 -5.229 -22.770 1.00 97.94 494 THR A N 1
ATOM 3568 C CA . THR A 1 494 ? 19.191 -5.434 -23.886 1.00 97.94 494 THR A CA 1
ATOM 3569 C C . THR A 1 494 ? 18.779 -4.670 -25.141 1.00 97.94 494 THR A C 1
ATOM 3571 O O . THR A 1 494 ? 19.620 -4.454 -26.017 1.00 97.94 494 THR A O 1
ATOM 3574 N N . ASP A 1 495 ? 17.521 -4.239 -25.200 1.00 98.25 495 ASP A N 1
ATOM 3575 C CA . ASP A 1 495 ? 16.911 -3.423 -26.243 1.00 98.25 495 ASP A CA 1
ATOM 3576 C C . ASP A 1 495 ? 15.868 -2.446 -25.674 1.00 98.25 495 ASP A C 1
ATOM 3578 O O . ASP A 1 495 ? 15.366 -2.606 -24.559 1.00 98.25 495 ASP A O 1
ATOM 3582 N N . PHE A 1 496 ? 15.573 -1.398 -26.442 1.00 97.88 496 PHE A N 1
ATOM 3583 C CA . PHE A 1 496 ? 14.781 -0.240 -26.023 1.00 97.88 496 PHE A CA 1
ATOM 3584 C C . PHE A 1 496 ? 13.905 0.250 -27.170 1.00 97.88 496 PHE A C 1
ATOM 3586 O O . PHE A 1 496 ? 14.372 0.357 -28.308 1.00 97.88 496 PHE A O 1
ATOM 3593 N N . VAL A 1 497 ? 12.673 0.645 -26.862 1.00 98.19 497 VAL A N 1
ATOM 3594 C CA . VAL A 1 497 ? 11.863 1.466 -27.766 1.00 98.19 497 VAL A CA 1
ATOM 3595 C C . VAL A 1 497 ? 12.304 2.915 -27.592 1.00 98.19 497 VAL A C 1
ATOM 3597 O O . VAL A 1 497 ? 12.101 3.521 -26.538 1.00 98.19 497 VAL A O 1
ATOM 3600 N N . CYS A 1 498 ? 12.947 3.465 -28.619 1.00 98.19 498 CYS A N 1
ATOM 3601 C CA . CYS A 1 498 ? 13.441 4.837 -28.630 1.00 98.19 498 CYS A CA 1
ATOM 3602 C C . CYS A 1 498 ? 12.537 5.745 -29.460 1.00 98.19 498 CYS A C 1
ATOM 3604 O O . CYS A 1 498 ? 11.920 5.292 -30.425 1.00 98.19 498 CYS A O 1
ATOM 3606 N N . ALA A 1 499 ? 12.523 7.031 -29.119 1.00 98.19 499 ALA A N 1
ATOM 3607 C CA . ALA A 1 499 ? 11.800 8.069 -29.839 1.00 98.19 499 ALA A CA 1
ATOM 3608 C C . ALA A 1 499 ? 12.667 9.305 -30.110 1.00 98.19 499 ALA A C 1
ATOM 3610 O O . ALA A 1 499 ? 13.594 9.597 -29.351 1.00 98.19 499 ALA A O 1
ATOM 3611 N N . ASP A 1 500 ? 12.339 10.049 -31.170 1.00 97.50 500 ASP A N 1
ATOM 3612 C CA . ASP A 1 500 ? 12.977 11.332 -31.507 1.00 97.50 500 ASP A CA 1
ATOM 3613 C C . ASP A 1 500 ? 12.431 12.531 -30.702 1.00 97.50 500 ASP A C 1
ATOM 3615 O O . ASP A 1 500 ? 12.998 13.623 -30.753 1.00 97.50 500 ASP A O 1
ATOM 3619 N N . ALA A 1 501 ? 11.356 12.331 -29.933 1.00 96.44 501 ALA A N 1
ATOM 3620 C CA . ALA A 1 501 ? 10.785 13.305 -29.007 1.00 96.44 501 ALA A CA 1
ATOM 3621 C C . ALA A 1 501 ? 10.017 12.616 -27.864 1.00 96.44 501 ALA A C 1
ATOM 3623 O O . ALA A 1 501 ? 9.530 11.496 -28.009 1.00 96.44 501 ALA A O 1
ATOM 3624 N N . PHE A 1 502 ? 9.846 13.316 -26.737 1.00 94.94 502 PHE A N 1
ATOM 3625 C CA . PHE A 1 502 ? 8.993 12.876 -25.626 1.00 94.94 502 PHE A CA 1
ATOM 3626 C C . PHE A 1 502 ? 7.516 13.187 -25.920 1.00 94.94 502 PHE A C 1
ATOM 3628 O O . PHE A 1 502 ? 6.936 14.120 -25.362 1.00 94.94 502 PHE A O 1
ATOM 3635 N N . ALA A 1 503 ? 6.929 12.462 -26.870 1.00 93.31 503 ALA A N 1
ATOM 3636 C CA . ALA A 1 503 ? 5.548 12.655 -27.299 1.00 93.31 503 ALA A CA 1
ATOM 3637 C C . ALA A 1 503 ? 4.937 11.351 -27.825 1.00 93.31 503 ALA A C 1
ATOM 3639 O O . ALA A 1 503 ? 5.636 10.507 -28.382 1.00 93.31 503 ALA A O 1
ATOM 3640 N N . ALA A 1 504 ? 3.618 11.210 -27.688 1.00 93.31 504 ALA A N 1
ATOM 3641 C CA . ALA A 1 504 ? 2.893 10.022 -28.142 1.00 93.31 504 ALA A CA 1
ATOM 3642 C C . ALA A 1 504 ? 2.841 9.880 -29.678 1.00 93.31 504 ALA A C 1
ATOM 3644 O O . ALA A 1 504 ? 2.536 8.806 -30.180 1.00 93.31 504 ALA A O 1
ATOM 3645 N N . ASP A 1 505 ? 3.121 10.945 -30.431 1.00 94.12 505 ASP A N 1
ATOM 3646 C CA . ASP A 1 505 ? 3.169 10.969 -31.899 1.00 94.12 505 ASP A CA 1
ATOM 3647 C C . ASP A 1 505 ? 4.604 11.025 -32.461 1.00 94.12 505 ASP A C 1
ATOM 3649 O O . ASP A 1 505 ? 4.796 11.224 -33.664 1.00 94.12 505 ASP A O 1
ATOM 3653 N N . ALA A 1 506 ? 5.613 10.841 -31.602 1.00 96.50 506 ALA A N 1
ATOM 3654 C CA . ALA A 1 506 ? 7.018 10.806 -31.994 1.00 96.50 506 ALA A CA 1
ATOM 3655 C C . ALA A 1 506 ? 7.332 9.613 -32.913 1.00 96.50 506 ALA A C 1
ATOM 3657 O O . ALA A 1 506 ? 6.655 8.581 -32.902 1.00 96.50 506 ALA A O 1
ATOM 3658 N N . LYS A 1 507 ? 8.402 9.724 -33.707 1.00 97.38 507 LYS A N 1
ATOM 3659 C CA . LYS A 1 507 ? 8.885 8.588 -34.499 1.00 97.38 507 LYS A CA 1
ATOM 3660 C C . LYS A 1 507 ? 9.577 7.608 -33.574 1.00 97.38 507 LYS A C 1
ATOM 3662 O O . LYS A 1 507 ? 10.467 8.002 -32.827 1.00 97.38 507 LYS A O 1
ATOM 3667 N N . THR A 1 508 ? 9.217 6.335 -33.683 1.00 97.94 508 THR A N 1
ATOM 3668 C CA . THR A 1 508 ? 9.770 5.277 -32.840 1.00 97.94 508 THR A CA 1
ATOM 3669 C C . THR A 1 508 ? 10.649 4.310 -33.626 1.00 97.94 508 THR A C 1
ATOM 3671 O O . THR A 1 508 ? 10.448 4.072 -34.820 1.00 97.94 508 THR A O 1
ATOM 3674 N N . ALA A 1 509 ? 11.656 3.759 -32.953 1.00 97.69 509 ALA A N 1
ATOM 3675 C CA . ALA A 1 509 ? 12.518 2.701 -33.465 1.00 97.69 509 ALA A CA 1
ATOM 3676 C C . ALA A 1 509 ? 13.070 1.874 -32.300 1.00 97.69 509 ALA A C 1
ATOM 3678 O O . ALA A 1 509 ? 13.323 2.406 -31.219 1.00 97.69 509 ALA A O 1
ATOM 3679 N N . VAL A 1 510 ? 13.276 0.576 -32.524 1.00 98.06 510 VAL A N 1
ATOM 3680 C CA . VAL A 1 510 ? 13.924 -0.297 -31.539 1.00 98.06 510 VAL A CA 1
ATOM 3681 C C . VAL A 1 510 ? 15.434 -0.251 -31.745 1.00 98.06 510 VAL A C 1
ATOM 3683 O O . VAL A 1 510 ? 15.914 -0.418 -32.866 1.00 98.06 510 VAL A O 1
ATOM 3686 N N . HIS A 1 511 ? 16.167 -0.044 -30.657 1.00 97.62 511 HIS A N 1
ATOM 3687 C CA . HIS A 1 511 ? 17.627 -0.063 -30.612 1.00 97.62 511 HIS A CA 1
ATOM 3688 C C . HIS A 1 511 ? 18.105 -1.027 -29.533 1.00 97.62 511 HIS A C 1
ATOM 3690 O O . HIS A 1 511 ? 17.389 -1.268 -28.567 1.00 97.62 511 HIS A O 1
ATOM 3696 N N . ASP A 1 512 ? 19.316 -1.557 -29.678 1.00 96.75 512 ASP A N 1
ATOM 3697 C CA . ASP A 1 512 ? 19.911 -2.471 -28.706 1.00 96.75 512 ASP A CA 1
ATOM 3698 C C . ASP A 1 512 ? 21.135 -1.864 -28.010 1.00 96.75 512 ASP A C 1
ATOM 3700 O O . ASP A 1 512 ? 21.620 -0.781 -28.347 1.00 96.75 512 ASP A O 1
ATOM 3704 N N . THR A 1 513 ? 21.646 -2.567 -27.005 1.00 95.38 513 THR A N 1
ATOM 3705 C CA . THR A 1 513 ? 22.854 -2.165 -26.264 1.00 95.38 513 THR A CA 1
ATOM 3706 C C . THR A 1 513 ? 24.128 -2.105 -27.110 1.00 95.38 513 THR A C 1
ATOM 3708 O O . THR A 1 513 ? 25.082 -1.442 -26.705 1.00 95.38 513 THR A O 1
ATOM 3711 N N . THR A 1 514 ? 24.162 -2.748 -28.283 1.00 94.19 514 THR A N 1
ATOM 3712 C CA . THR A 1 514 ? 25.310 -2.711 -29.202 1.00 94.19 514 THR A CA 1
ATOM 3713 C C . THR A 1 514 ? 25.273 -1.457 -30.069 1.00 94.19 514 THR A C 1
ATOM 3715 O O . THR A 1 514 ? 26.303 -0.808 -30.248 1.00 94.19 514 THR A O 1
ATOM 3718 N N . SER A 1 515 ? 24.100 -1.093 -30.599 1.00 92.12 515 SER A N 1
ATOM 3719 C CA . SER A 1 515 ? 23.916 0.155 -31.346 1.00 92.12 515 SER A CA 1
ATOM 3720 C C . SER A 1 515 ? 23.894 1.381 -30.434 1.00 92.12 515 SER A C 1
ATOM 3722 O O . SER A 1 515 ? 24.267 2.472 -30.864 1.00 92.12 515 SER A O 1
ATOM 3724 N N . GLY A 1 516 ? 23.436 1.201 -29.193 1.00 93.88 516 GLY A N 1
ATOM 3725 C CA . GLY A 1 516 ? 23.061 2.284 -28.295 1.00 93.88 516 GLY A CA 1
ATOM 3726 C C . GLY A 1 516 ? 21.848 3.067 -28.804 1.00 93.88 516 GLY A C 1
ATOM 3727 O O . GLY A 1 516 ? 21.293 2.788 -29.871 1.00 93.88 516 GLY A O 1
ATOM 3728 N N . VAL A 1 517 ? 21.449 4.067 -28.026 1.00 97.38 517 VAL A N 1
ATOM 3729 C CA . VAL A 1 517 ? 20.430 5.056 -28.383 1.00 97.38 517 VAL A CA 1
ATOM 3730 C C . VAL A 1 517 ? 21.095 6.160 -29.227 1.00 97.38 517 VAL A C 1
ATOM 3732 O O . VAL A 1 517 ? 22.095 6.737 -28.782 1.00 97.38 517 VAL A O 1
ATOM 3735 N N . PRO A 1 518 ? 20.571 6.479 -30.426 1.00 97.06 518 PRO A N 1
ATOM 3736 C CA . PRO A 1 518 ? 21.120 7.534 -31.277 1.00 97.06 518 PRO A CA 1
ATOM 3737 C C . PRO A 1 518 ? 21.140 8.920 -30.614 1.00 97.06 518 PRO A C 1
ATOM 3739 O O . PRO A 1 518 ? 20.331 9.235 -29.742 1.00 97.06 518 PRO A O 1
ATOM 3742 N N . GLU A 1 519 ? 22.034 9.796 -31.076 1.00 96.12 519 GLU A N 1
ATOM 3743 C CA . GLU A 1 519 ? 22.062 11.196 -30.637 1.00 96.12 519 GLU A CA 1
ATOM 3744 C C . GLU A 1 519 ? 20.730 11.902 -30.955 1.00 96.12 519 GLU A C 1
ATOM 3746 O O . GLU A 1 519 ? 20.175 11.757 -32.045 1.00 96.12 519 GLU A O 1
ATOM 3751 N N . GLY A 1 520 ? 20.202 12.654 -29.986 1.00 94.06 520 GLY A N 1
ATOM 3752 C CA . GLY A 1 520 ? 18.900 13.322 -30.085 1.00 94.06 520 GLY A CA 1
ATOM 3753 C C . GLY A 1 520 ? 17.685 12.415 -29.854 1.00 94.06 520 GLY A C 1
ATOM 3754 O O . GLY A 1 520 ? 16.592 12.937 -29.667 1.00 94.06 520 GLY A O 1
ATOM 3755 N N . TRP A 1 521 ? 17.864 11.091 -29.817 1.00 98.31 521 TRP A N 1
ATOM 3756 C CA . TRP A 1 521 ? 16.814 10.131 -29.467 1.00 98.31 521 TRP A CA 1
ATOM 3757 C C . TRP A 1 521 ? 16.873 9.775 -27.981 1.00 98.31 521 TRP A C 1
ATOM 3759 O O . TRP A 1 521 ? 17.911 9.926 -27.339 1.00 98.31 521 TRP A O 1
ATOM 3769 N N . MET A 1 522 ? 15.771 9.271 -27.434 1.00 98.31 522 MET A N 1
ATOM 3770 C CA . MET A 1 522 ? 15.670 8.815 -26.045 1.00 98.31 522 MET A CA 1
ATOM 3771 C C . MET A 1 522 ? 14.904 7.498 -25.957 1.00 98.31 522 MET A C 1
ATOM 3773 O O . MET A 1 522 ? 13.926 7.309 -26.675 1.00 98.31 522 MET A O 1
ATOM 3777 N N . GLY A 1 523 ? 15.340 6.590 -25.088 1.00 98.00 523 GLY A N 1
ATOM 3778 C CA . GLY A 1 523 ? 14.618 5.358 -24.789 1.00 98.00 523 GLY A CA 1
ATOM 3779 C C . GLY A 1 523 ? 13.469 5.619 -23.815 1.00 98.00 523 GLY A C 1
ATOM 3780 O O . GLY A 1 523 ? 13.678 6.221 -22.762 1.00 98.00 523 GLY A O 1
ATOM 3781 N N . LEU A 1 524 ? 12.260 5.184 -24.177 1.00 97.69 524 LEU A N 1
ATOM 3782 C CA . LEU A 1 524 ? 11.023 5.471 -23.436 1.00 97.69 524 LEU A CA 1
ATOM 3783 C C . LEU A 1 524 ? 10.259 4.219 -22.991 1.00 97.69 524 LEU A C 1
ATOM 3785 O O . LEU A 1 524 ? 9.359 4.335 -22.164 1.00 97.69 524 LEU A O 1
ATOM 3789 N N . ASP A 1 525 ? 10.633 3.038 -23.481 1.00 98.25 525 ASP A N 1
ATOM 3790 C CA . ASP A 1 525 ? 10.159 1.737 -22.994 1.00 98.25 525 ASP A CA 1
ATOM 3791 C C . ASP A 1 525 ? 11.238 0.671 -23.229 1.00 98.25 525 ASP A C 1
ATOM 3793 O O . ASP A 1 525 ? 12.163 0.863 -24.031 1.00 98.25 525 ASP A O 1
ATOM 3797 N N . ILE A 1 526 ? 11.132 -0.461 -22.538 1.00 98.31 526 ILE A N 1
ATOM 3798 C CA . ILE A 1 526 ? 11.970 -1.627 -22.829 1.00 98.31 526 ILE A CA 1
ATOM 3799 C C . ILE A 1 526 ? 11.574 -2.236 -24.178 1.00 98.31 526 ILE A C 1
ATOM 3801 O O . ILE A 1 526 ? 10.409 -2.229 -24.571 1.00 98.31 526 ILE A O 1
ATOM 3805 N N . GLY A 1 527 ? 12.551 -2.757 -24.916 1.00 98.00 527 GLY A N 1
ATOM 3806 C CA . GLY A 1 527 ? 12.299 -3.378 -26.209 1.00 98.00 527 GLY A CA 1
ATOM 3807 C C . GLY A 1 527 ? 11.650 -4.766 -26.095 1.00 98.00 527 GLY A C 1
ATOM 3808 O O . GLY A 1 527 ? 11.503 -5.316 -24.992 1.00 98.00 527 GLY A O 1
ATOM 3809 N N . PRO A 1 528 ? 11.234 -5.357 -27.230 1.00 98.00 528 PRO A N 1
ATOM 3810 C CA . PRO A 1 528 ? 10.583 -6.664 -27.251 1.00 98.00 528 PRO A CA 1
ATOM 3811 C C . PRO A 1 528 ? 11.435 -7.793 -26.657 1.00 98.00 528 PRO A C 1
ATOM 3813 O O . PRO A 1 528 ? 10.900 -8.628 -25.930 1.00 98.00 528 PRO A O 1
ATOM 3816 N N . ALA A 1 529 ? 12.749 -7.813 -26.915 1.00 98.06 529 ALA A N 1
ATOM 3817 C CA . ALA A 1 529 ? 13.616 -8.878 -26.410 1.00 98.06 529 ALA A CA 1
ATOM 3818 C C . ALA A 1 529 ? 13.788 -8.790 -24.886 1.00 98.06 529 ALA A C 1
ATOM 3820 O O . ALA A 1 529 ? 13.750 -9.802 -24.185 1.00 98.06 529 ALA A O 1
ATOM 3821 N N . SER A 1 530 ? 13.919 -7.573 -24.360 1.00 98.38 530 SER A N 1
ATOM 3822 C CA . SER A 1 530 ? 13.979 -7.304 -22.922 1.00 98.38 530 SER A CA 1
ATOM 3823 C C . SER A 1 530 ? 12.666 -7.661 -22.237 1.00 98.38 530 SER A C 1
ATOM 3825 O O . SER A 1 530 ? 12.682 -8.279 -21.176 1.00 98.38 530 SER A O 1
ATOM 3827 N N . SER A 1 531 ? 11.534 -7.324 -22.860 1.00 97.88 531 SER A N 1
ATOM 3828 C CA . SER A 1 531 ? 10.199 -7.650 -22.348 1.00 97.88 531 SER A CA 1
ATOM 3829 C C . SER A 1 531 ? 10.012 -9.160 -22.190 1.00 97.88 531 SER A C 1
ATOM 3831 O O . SER A 1 531 ? 9.585 -9.619 -21.131 1.00 97.88 531 SER A O 1
ATOM 3833 N N . GLU A 1 532 ? 10.392 -9.941 -23.205 1.00 98.00 532 GLU A N 1
ATOM 3834 C CA . GLU A 1 532 ? 10.331 -11.406 -23.167 1.00 98.00 532 GLU A CA 1
ATOM 3835 C C . GLU A 1 532 ? 11.268 -11.988 -22.097 1.00 98.00 532 GLU A C 1
ATOM 3837 O O . GLU A 1 532 ? 10.857 -12.825 -21.289 1.00 98.00 532 GLU A O 1
ATOM 3842 N N . ALA A 1 533 ? 12.513 -11.505 -22.033 1.00 97.94 533 ALA A N 1
ATOM 3843 C CA . ALA A 1 533 ? 13.486 -11.963 -21.046 1.00 97.94 533 ALA A CA 1
ATOM 3844 C C . ALA A 1 533 ? 13.033 -11.670 -19.606 1.00 97.94 533 ALA A C 1
ATOM 3846 O O . ALA A 1 533 ? 13.153 -12.524 -18.727 1.00 97.94 533 ALA A O 1
ATOM 3847 N N . PHE A 1 534 ? 12.488 -10.480 -19.353 1.00 97.62 534 PHE A N 1
ATOM 3848 C CA . PHE A 1 534 ? 11.998 -10.083 -18.034 1.00 97.62 534 PHE A CA 1
ATOM 3849 C C . PHE A 1 534 ? 10.734 -10.852 -17.642 1.00 97.62 534 PHE A C 1
ATOM 3851 O O . PHE A 1 534 ? 10.625 -11.294 -16.497 1.00 97.62 534 PHE A O 1
ATOM 3858 N N . ALA A 1 535 ? 9.820 -11.091 -18.586 1.00 96.69 535 ALA A N 1
ATOM 3859 C CA . ALA A 1 535 ? 8.655 -11.941 -18.357 1.00 96.69 535 ALA A CA 1
ATOM 3860 C C . ALA A 1 535 ? 9.057 -13.374 -17.971 1.00 96.69 535 ALA A C 1
ATOM 3862 O O . ALA A 1 535 ? 8.465 -13.948 -17.059 1.00 96.69 535 ALA A O 1
ATOM 3863 N N . ALA A 1 536 ? 10.099 -13.934 -18.597 1.00 96.06 536 ALA A N 1
ATOM 3864 C CA . ALA A 1 536 ? 10.616 -15.256 -18.244 1.00 96.06 536 ALA A CA 1
ATOM 3865 C C . ALA A 1 536 ? 11.197 -15.303 -16.818 1.00 96.06 536 ALA A C 1
ATOM 3867 O O . ALA A 1 536 ? 10.976 -16.275 -16.093 1.00 96.06 536 ALA A O 1
ATOM 3868 N N . VAL A 1 537 ? 11.897 -14.245 -16.388 1.00 96.00 537 VAL A N 1
ATOM 3869 C CA . VAL A 1 537 ? 12.390 -14.123 -15.004 1.00 96.00 537 VAL A CA 1
ATOM 3870 C C . VAL A 1 537 ? 11.218 -14.108 -14.020 1.00 96.00 537 VAL A C 1
ATOM 3872 O O . VAL A 1 537 ? 11.226 -14.881 -13.063 1.00 96.00 537 VAL A O 1
ATOM 3875 N N . ILE A 1 538 ? 10.187 -13.297 -14.285 1.00 95.12 538 ILE A N 1
ATOM 3876 C CA . ILE A 1 538 ? 8.968 -13.218 -13.461 1.00 95.12 538 ILE A CA 1
ATOM 3877 C C . ILE A 1 538 ? 8.260 -14.574 -13.388 1.00 95.12 538 ILE A C 1
ATOM 3879 O O . ILE A 1 538 ? 7.910 -15.016 -12.298 1.00 95.12 538 ILE A O 1
ATOM 3883 N N . ALA A 1 539 ? 8.103 -15.266 -14.518 1.00 93.44 539 ALA A N 1
ATOM 3884 C CA . ALA A 1 539 ? 7.439 -16.568 -14.573 1.00 93.44 539 ALA A CA 1
ATOM 3885 C C . ALA A 1 539 ? 8.150 -17.648 -13.734 1.00 93.44 539 ALA A C 1
ATOM 3887 O O . ALA A 1 539 ? 7.511 -18.584 -13.258 1.00 93.44 539 ALA A O 1
ATOM 3888 N N . SER A 1 540 ? 9.467 -17.521 -13.541 1.00 92.94 540 SER A N 1
ATOM 3889 C CA . SER A 1 540 ? 10.265 -18.440 -12.719 1.00 92.94 540 SER A CA 1
ATOM 3890 C C . SER A 1 540 ? 10.291 -18.099 -11.223 1.00 92.94 540 SER A C 1
ATOM 3892 O O . SER A 1 540 ? 10.794 -18.891 -10.424 1.00 92.94 540 SER A O 1
ATOM 3894 N N . ALA A 1 541 ? 9.791 -16.924 -10.833 1.00 91.31 541 ALA A N 1
ATOM 3895 C CA . ALA A 1 541 ? 9.853 -16.437 -9.462 1.00 91.31 541 ALA A CA 1
ATOM 3896 C C . ALA A 1 541 ? 8.703 -16.995 -8.611 1.00 91.31 541 ALA A C 1
ATOM 3898 O O . ALA A 1 541 ? 7.562 -17.076 -9.059 1.00 91.31 541 ALA A O 1
ATOM 3899 N N . ALA A 1 542 ? 8.995 -17.331 -7.352 1.00 90.62 542 ALA A N 1
ATOM 3900 C CA . ALA A 1 542 ? 7.969 -17.699 -6.374 1.00 90.62 542 ALA A CA 1
ATOM 3901 C C . ALA A 1 542 ? 7.411 -16.465 -5.642 1.00 90.62 542 ALA A C 1
ATOM 3903 O O . ALA A 1 542 ? 6.262 -16.479 -5.198 1.00 90.62 542 ALA A O 1
ATOM 3904 N N . THR A 1 543 ? 8.206 -15.390 -5.548 1.00 90.19 543 THR A N 1
ATOM 3905 C CA . THR A 1 543 ? 7.782 -14.088 -5.017 1.00 90.19 543 THR A CA 1
ATOM 3906 C C . THR A 1 543 ? 8.254 -12.957 -5.927 1.00 90.19 543 THR A C 1
ATOM 3908 O O . THR A 1 543 ? 9.434 -12.855 -6.254 1.00 90.19 543 THR A O 1
ATOM 3911 N N . VAL A 1 544 ? 7.356 -12.045 -6.289 1.00 91.50 544 VAL A N 1
ATOM 3912 C CA . VAL A 1 544 ? 7.670 -10.856 -7.093 1.00 91.50 544 VAL A CA 1
ATOM 3913 C C . VAL A 1 544 ? 7.209 -9.619 -6.339 1.00 91.50 544 VAL A C 1
ATOM 3915 O O . VAL A 1 544 ? 6.038 -9.521 -5.982 1.00 91.50 544 VAL A O 1
ATOM 3918 N N . VAL A 1 545 ? 8.106 -8.656 -6.118 1.00 91.44 545 VAL A N 1
ATOM 3919 C CA . VAL A 1 545 ? 7.738 -7.306 -5.673 1.00 91.44 545 VAL A CA 1
ATOM 3920 C C . VAL A 1 545 ? 8.069 -6.342 -6.799 1.00 91.44 545 VAL A C 1
ATOM 3922 O O . VAL A 1 545 ? 9.225 -6.183 -7.170 1.00 91.44 545 VAL A O 1
ATOM 3925 N N . TRP A 1 546 ? 7.061 -5.671 -7.338 1.00 91.25 546 TRP A N 1
ATOM 3926 C CA . TRP A 1 546 ? 7.221 -4.794 -8.491 1.00 91.25 546 TRP A CA 1
ATOM 3927 C C . TRP A 1 546 ? 6.903 -3.342 -8.134 1.00 91.25 546 TRP A C 1
ATOM 3929 O O . TRP A 1 546 ? 5.806 -3.056 -7.655 1.00 91.25 546 TRP A O 1
ATOM 3939 N N . ASN A 1 547 ? 7.854 -2.419 -8.338 1.00 88.75 547 ASN A N 1
ATOM 3940 C CA . ASN A 1 547 ? 7.719 -1.013 -7.957 1.00 88.75 547 ASN A CA 1
ATOM 3941 C C . ASN A 1 547 ? 8.270 -0.039 -9.013 1.00 88.75 547 ASN A C 1
ATOM 3943 O O . ASN A 1 547 ? 9.071 0.845 -8.700 1.00 88.75 547 ASN A O 1
ATOM 3947 N N . GLY A 1 548 ? 7.755 -0.117 -10.235 1.00 87.94 548 GLY A N 1
ATOM 3948 C CA . GLY A 1 548 ? 8.020 0.883 -11.265 1.00 87.94 548 GLY A CA 1
ATOM 3949 C C . GLY A 1 548 ? 7.642 0.392 -12.661 1.00 87.94 548 GLY A C 1
ATOM 3950 O O . GLY A 1 548 ? 8.022 -0.719 -13.021 1.00 87.94 548 GLY A O 1
ATOM 3951 N N . PRO A 1 549 ? 6.925 1.180 -13.481 1.00 92.50 549 PRO A N 1
ATOM 3952 C CA . PRO A 1 549 ? 6.700 0.841 -14.886 1.00 92.50 549 PRO A CA 1
ATOM 3953 C C . PRO A 1 549 ? 8.012 0.629 -15.660 1.00 92.50 549 PRO A C 1
ATOM 3955 O O . PRO A 1 549 ? 9.062 1.161 -15.295 1.00 92.50 549 PRO A O 1
ATOM 3958 N N . MET A 1 550 ? 7.952 -0.128 -16.757 1.00 95.44 550 MET A N 1
ATOM 3959 C CA . MET A 1 550 ? 9.120 -0.371 -17.620 1.00 95.44 550 MET A CA 1
ATOM 3960 C C . MET A 1 550 ? 9.324 0.710 -18.687 1.00 95.44 550 MET A C 1
ATOM 3962 O O . MET A 1 550 ? 10.403 0.787 -19.273 1.00 95.44 550 MET A O 1
ATOM 3966 N N . GLY A 1 551 ? 8.322 1.568 -18.876 1.00 94.44 551 GLY A N 1
ATOM 3967 C CA . GLY A 1 551 ? 8.301 2.656 -19.843 1.00 94.44 551 GLY A CA 1
ATOM 3968 C C . GLY A 1 551 ? 7.242 3.702 -19.502 1.00 94.44 551 GLY A C 1
ATOM 3969 O O . GLY A 1 551 ? 6.573 3.607 -18.468 1.00 94.44 551 GLY A O 1
ATOM 3970 N N . VAL A 1 552 ? 7.094 4.699 -20.373 1.00 95.31 552 VAL A N 1
ATOM 3971 C CA . VAL A 1 552 ? 6.104 5.788 -20.265 1.00 95.31 552 VAL A CA 1
ATOM 3972 C C . VAL A 1 552 ? 4.724 5.276 -20.692 1.00 95.31 552 VAL A C 1
ATOM 3974 O O . VAL A 1 552 ? 4.199 5.637 -21.745 1.00 95.31 552 VAL A O 1
ATOM 3977 N N . PHE A 1 553 ? 4.158 4.372 -19.892 1.00 95.31 553 PHE A N 1
ATOM 3978 C CA . PHE A 1 553 ? 2.969 3.588 -20.240 1.00 95.31 553 PHE A CA 1
ATOM 3979 C C . PHE A 1 553 ? 1.700 4.419 -20.480 1.00 95.31 553 PHE A C 1
ATOM 3981 O O . PHE A 1 553 ? 0.731 3.921 -21.050 1.00 95.31 553 PHE A O 1
ATOM 3988 N N . GLU A 1 554 ? 1.699 5.684 -20.067 1.00 90.62 554 GLU A N 1
ATOM 3989 C CA . GLU A 1 554 ? 0.646 6.655 -20.343 1.00 90.62 554 GLU A CA 1
ATOM 3990 C C . GLU A 1 554 ? 0.558 7.017 -21.835 1.00 90.62 554 GLU A C 1
ATOM 3992 O O . GLU A 1 554 ? -0.464 7.531 -22.294 1.00 90.62 554 GLU A O 1
ATOM 3997 N N . MET A 1 555 ? 1.621 6.753 -22.599 1.00 94.19 555 MET A N 1
ATOM 3998 C CA . MET A 1 555 ? 1.683 6.927 -24.045 1.00 94.19 555 MET A CA 1
ATOM 3999 C C . MET A 1 555 ? 1.676 5.552 -24.717 1.00 94.19 555 MET A C 1
ATOM 4001 O O . MET A 1 555 ? 2.578 4.746 -24.511 1.00 94.19 555 MET A O 1
ATOM 4005 N N . GLU A 1 556 ? 0.675 5.295 -25.560 1.00 94.81 556 GLU A N 1
ATOM 4006 C CA . GLU A 1 556 ? 0.452 3.985 -26.195 1.00 94.81 556 GLU A CA 1
ATOM 4007 C C . GLU A 1 556 ? 1.694 3.382 -26.894 1.00 94.81 556 GLU A C 1
ATOM 4009 O O . GLU A 1 556 ? 1.953 2.196 -26.675 1.00 94.81 556 GLU A O 1
ATOM 4014 N N . PRO A 1 557 ? 2.549 4.154 -27.604 1.00 96.38 557 PRO A N 1
ATOM 4015 C CA . PRO A 1 557 ? 3.776 3.612 -28.197 1.00 96.38 557 PRO A CA 1
ATOM 4016 C C . PRO A 1 557 ? 4.831 3.105 -27.199 1.00 96.38 557 PRO A C 1
ATOM 4018 O O . PRO A 1 557 ? 5.754 2.403 -27.609 1.00 96.38 557 PRO A O 1
ATOM 4021 N N . PHE A 1 558 ? 4.727 3.474 -25.919 1.00 97.81 558 PHE A N 1
ATOM 4022 C CA . PHE A 1 558 ? 5.711 3.195 -24.861 1.00 97.81 558 PHE A CA 1
ATOM 4023 C C . PHE A 1 558 ? 5.104 2.393 -23.692 1.00 97.81 558 PHE A C 1
ATOM 4025 O O . PHE A 1 558 ? 5.608 2.420 -22.567 1.00 97.81 558 PHE A O 1
ATOM 4032 N N . ALA A 1 559 ? 3.986 1.706 -23.949 1.00 96.81 559 ALA A N 1
ATOM 4033 C CA . ALA A 1 559 ? 3.233 0.947 -22.953 1.00 96.81 559 ALA A CA 1
ATOM 4034 C C . ALA A 1 559 ? 3.491 -0.568 -22.982 1.00 96.81 559 ALA A C 1
ATOM 4036 O O . ALA A 1 559 ? 3.196 -1.258 -22.001 1.00 96.81 559 ALA A O 1
ATOM 4037 N N . ALA A 1 560 ? 4.025 -1.095 -24.085 1.00 97.75 560 ALA A N 1
ATOM 4038 C CA . ALA A 1 560 ? 4.083 -2.528 -24.359 1.00 97.75 560 ALA A CA 1
ATOM 4039 C C . ALA A 1 560 ? 4.947 -3.305 -23.351 1.00 97.75 560 ALA A C 1
ATOM 4041 O O . ALA A 1 560 ? 4.559 -4.395 -22.918 1.00 97.75 560 ALA A O 1
ATOM 4042 N N . GLY A 1 561 ? 6.084 -2.750 -22.933 1.00 97.44 561 GLY A N 1
ATOM 4043 C CA . GLY A 1 561 ? 6.960 -3.364 -21.941 1.00 97.44 561 GLY A CA 1
ATOM 4044 C C . GLY A 1 561 ? 6.277 -3.482 -20.581 1.00 97.44 561 GLY A C 1
ATOM 4045 O O . GLY A 1 561 ? 6.212 -4.563 -19.994 1.00 97.44 561 GLY A O 1
ATOM 4046 N N . THR A 1 562 ? 5.672 -2.389 -20.109 1.00 97.25 562 THR A N 1
ATOM 4047 C CA . THR A 1 562 ? 4.912 -2.379 -18.845 1.00 97.25 562 THR A CA 1
ATOM 4048 C C . THR A 1 562 ? 3.726 -3.345 -18.898 1.00 97.25 562 THR A C 1
ATOM 4050 O O . THR A 1 562 ? 3.531 -4.130 -17.970 1.00 97.25 562 THR A O 1
ATOM 4053 N N . GLN A 1 563 ? 2.973 -3.347 -20.001 1.00 97.62 563 GLN A N 1
ATOM 4054 C CA . GLN A 1 563 ? 1.854 -4.264 -20.214 1.00 97.62 563 GLN A CA 1
ATOM 4055 C C . GLN A 1 563 ? 2.303 -5.733 -20.184 1.00 97.62 563 GLN A C 1
ATOM 4057 O O . GLN A 1 563 ? 1.631 -6.574 -19.585 1.00 97.62 563 GLN A O 1
ATOM 4062 N N . THR A 1 564 ? 3.453 -6.040 -20.790 1.00 98.25 564 THR A N 1
ATOM 4063 C CA . THR A 1 564 ? 4.024 -7.394 -20.804 1.00 98.25 564 THR A CA 1
ATOM 4064 C C . THR A 1 564 ? 4.353 -7.868 -19.391 1.00 98.25 564 THR A C 1
ATOM 4066 O O . THR A 1 564 ? 4.007 -8.992 -19.027 1.00 98.25 564 THR A O 1
ATOM 4069 N N . LEU A 1 565 ? 4.955 -7.014 -18.559 1.00 96.88 565 LEU A N 1
ATOM 4070 C CA . LEU A 1 565 ? 5.262 -7.369 -17.171 1.00 96.88 565 LEU A CA 1
ATOM 4071 C C . LEU A 1 565 ? 4.005 -7.474 -16.296 1.00 96.88 565 LEU A C 1
ATOM 4073 O O . LEU A 1 565 ? 3.934 -8.385 -15.472 1.00 96.88 565 LEU A O 1
ATOM 4077 N N . CYS A 1 566 ? 2.989 -6.626 -16.507 1.00 96.56 566 CYS A N 1
ATOM 4078 C CA . CYS A 1 566 ? 1.668 -6.795 -15.885 1.00 96.56 566 CYS A CA 1
ATOM 4079 C C . CYS A 1 566 ? 1.087 -8.183 -16.184 1.00 96.56 566 CYS A C 1
ATOM 4081 O O . CYS A 1 566 ? 0.650 -8.884 -15.270 1.00 96.56 566 CYS A O 1
ATOM 4083 N N . ALA A 1 567 ? 1.103 -8.591 -17.456 1.00 97.25 567 ALA A N 1
ATOM 4084 C CA . ALA A 1 567 ? 0.610 -9.898 -17.872 1.00 97.25 567 ALA A CA 1
ATOM 4085 C C . ALA A 1 567 ? 1.442 -11.042 -17.271 1.00 97.25 567 ALA A C 1
ATOM 4087 O O . ALA A 1 567 ? 0.871 -12.021 -16.798 1.00 97.25 567 ALA A O 1
ATOM 4088 N N . ALA A 1 568 ? 2.770 -10.901 -17.230 1.00 97.19 568 ALA A N 1
ATOM 4089 C CA . ALA A 1 568 ? 3.662 -11.894 -16.637 1.00 97.19 568 ALA A CA 1
ATOM 4090 C C . ALA A 1 568 ? 3.432 -12.061 -15.127 1.00 97.19 568 ALA A C 1
ATOM 4092 O O . ALA A 1 568 ? 3.396 -13.187 -14.640 1.00 97.19 568 ALA A O 1
ATOM 4093 N N . ALA A 1 569 ? 3.230 -10.966 -14.385 1.00 96.06 569 ALA A N 1
ATOM 4094 C CA . ALA A 1 569 ? 2.928 -11.021 -12.956 1.00 96.06 569 ALA A CA 1
ATOM 4095 C C . ALA A 1 569 ? 1.575 -11.702 -12.690 1.00 96.06 569 ALA A C 1
ATOM 4097 O O . ALA A 1 569 ? 1.484 -12.590 -11.844 1.00 96.06 569 ALA A O 1
ATOM 4098 N N . ALA A 1 570 ? 0.538 -11.346 -13.454 1.00 97.06 570 ALA A N 1
ATOM 4099 C CA . ALA A 1 570 ? -0.766 -11.999 -13.364 1.00 97.06 570 ALA A CA 1
ATOM 4100 C C . ALA A 1 570 ? -0.681 -13.505 -13.676 1.00 97.06 570 ALA A C 1
ATOM 4102 O O . ALA A 1 570 ? -1.240 -14.322 -12.945 1.00 97.06 570 ALA A O 1
ATOM 4103 N N . ALA A 1 571 ? 0.054 -13.881 -14.728 1.00 96.75 571 ALA A N 1
ATOM 4104 C CA . ALA A 1 571 ? 0.268 -15.277 -15.099 1.00 96.75 571 ALA A CA 1
ATOM 4105 C C . ALA A 1 571 ? 1.057 -16.042 -14.027 1.00 96.75 571 ALA A C 1
ATOM 4107 O O . ALA A 1 571 ? 0.666 -17.142 -13.661 1.00 96.75 571 ALA A O 1
ATOM 4108 N N . ALA A 1 572 ? 2.110 -15.456 -13.449 1.00 95.25 572 ALA A N 1
ATOM 4109 C CA . ALA A 1 572 ? 2.859 -16.089 -12.361 1.00 95.25 572 ALA A CA 1
ATOM 4110 C C . ALA A 1 572 ? 1.959 -16.379 -11.143 1.00 95.25 572 ALA A C 1
ATOM 4112 O O . ALA A 1 572 ? 2.015 -17.456 -10.553 1.00 95.25 572 ALA A O 1
ATOM 4113 N N . THR A 1 573 ? 1.058 -15.465 -10.781 1.00 94.94 573 THR A N 1
ATOM 4114 C CA . THR A 1 573 ? 0.097 -15.741 -9.703 1.00 94.94 573 THR A CA 1
ATOM 4115 C C . THR A 1 573 ? -0.901 -16.832 -10.071 1.00 94.94 573 THR A C 1
ATOM 4117 O O . THR A 1 573 ? -1.147 -17.717 -9.253 1.00 94.94 573 THR A O 1
ATOM 4120 N N . ALA A 1 574 ? -1.461 -16.797 -11.280 1.00 93.31 574 ALA A N 1
ATOM 4121 C CA . ALA A 1 574 ? -2.482 -17.751 -11.703 1.00 93.31 574 ALA A CA 1
ATOM 4122 C C . ALA A 1 574 ? -1.930 -19.167 -11.953 1.00 93.31 574 ALA A C 1
ATOM 4124 O O . ALA A 1 574 ? -2.538 -20.149 -11.527 1.00 93.31 574 ALA A O 1
ATOM 4125 N N . ASP A 1 575 ? -0.782 -19.271 -12.623 1.00 91.25 575 ASP A N 1
ATOM 4126 C CA . ASP A 1 575 ? -0.275 -20.524 -13.185 1.00 91.25 575 ASP A CA 1
ATOM 4127 C C . ASP A 1 575 ? 0.708 -21.236 -12.248 1.00 91.25 575 ASP A C 1
ATOM 4129 O O . ASP A 1 575 ? 0.724 -22.467 -12.191 1.00 91.25 575 ASP A O 1
ATOM 4133 N N . SER A 1 576 ? 1.530 -20.484 -11.503 1.00 86.69 576 SER A N 1
ATOM 4134 C CA . SER A 1 576 ? 2.545 -21.042 -10.596 1.00 86.69 576 SER A CA 1
ATOM 4135 C C . SER A 1 576 ? 2.261 -20.797 -9.113 1.00 86.69 576 SER A C 1
ATOM 4137 O O . SER A 1 576 ? 2.998 -21.300 -8.263 1.00 86.69 576 SER A O 1
ATOM 4139 N N . GLY A 1 577 ? 1.187 -20.073 -8.777 1.00 89.44 577 GLY A N 1
ATOM 4140 C CA . GLY A 1 577 ? 0.854 -19.726 -7.393 1.00 89.44 577 GLY A CA 1
ATOM 4141 C C . GLY A 1 577 ? 1.846 -18.743 -6.766 1.00 89.44 577 GLY A C 1
ATOM 4142 O O . GLY A 1 577 ? 1.943 -18.672 -5.539 1.00 89.44 577 GLY A O 1
ATOM 4143 N N . ALA A 1 578 ? 2.602 -18.007 -7.588 1.00 90.69 578 ALA A N 1
ATOM 4144 C CA . ALA A 1 578 ? 3.579 -17.042 -7.112 1.00 90.69 578 ALA A CA 1
ATOM 4145 C C . ALA A 1 578 ? 2.902 -15.894 -6.349 1.00 90.69 578 ALA A C 1
ATOM 4147 O O . ALA A 1 578 ? 1.856 -15.372 -6.756 1.00 90.69 578 ALA A O 1
ATOM 4148 N N . THR A 1 579 ? 3.543 -15.450 -5.268 1.00 91.12 579 THR A N 1
ATOM 4149 C CA . THR A 1 579 ? 3.118 -14.253 -4.537 1.00 91.12 579 THR A CA 1
ATOM 4150 C C . THR A 1 579 ? 3.587 -13.016 -5.294 1.00 91.12 579 THR A C 1
ATOM 4152 O O . THR A 1 579 ? 4.781 -12.728 -5.324 1.00 91.12 579 THR A O 1
ATOM 4155 N N . THR A 1 580 ? 2.666 -12.266 -5.897 1.00 92.62 580 THR A N 1
ATOM 4156 C CA . THR A 1 580 ? 2.983 -11.043 -6.648 1.00 92.62 580 THR A CA 1
ATOM 4157 C C . THR A 1 580 ? 2.434 -9.806 -5.947 1.00 92.62 580 THR A C 1
ATOM 4159 O O . THR A 1 580 ? 1.244 -9.690 -5.649 1.00 92.62 580 THR A O 1
ATOM 4162 N N . ILE A 1 581 ? 3.336 -8.878 -5.642 1.00 91.25 581 ILE A N 1
ATOM 4163 C CA . ILE A 1 581 ? 3.066 -7.664 -4.880 1.00 91.25 581 ILE A CA 1
ATOM 4164 C C . ILE A 1 581 ? 3.412 -6.470 -5.761 1.00 91.25 581 ILE A C 1
ATOM 4166 O O . ILE A 1 581 ? 4.579 -6.229 -6.069 1.00 91.25 581 ILE A O 1
ATOM 4170 N N . ILE A 1 582 ? 2.404 -5.692 -6.132 1.00 89.31 582 ILE A N 1
ATOM 4171 C CA . ILE A 1 582 ? 2.571 -4.429 -6.846 1.00 89.31 582 ILE A CA 1
ATOM 4172 C C . ILE A 1 582 ? 2.638 -3.291 -5.828 1.00 89.31 582 ILE A C 1
ATOM 4174 O O . ILE A 1 582 ? 1.762 -3.145 -4.975 1.00 89.31 582 ILE A O 1
ATOM 4178 N N . GLY A 1 583 ? 3.685 -2.475 -5.915 1.00 84.12 583 GLY A N 1
ATOM 4179 C CA . GLY A 1 583 ? 3.891 -1.281 -5.104 1.00 84.12 583 GLY A CA 1
ATOM 4180 C C . GLY A 1 583 ? 4.148 -0.035 -5.953 1.00 84.12 583 GLY A C 1
ATOM 4181 O O . GLY A 1 583 ? 4.545 -0.112 -7.113 1.00 84.12 583 GLY A O 1
ATOM 4182 N N . GLY A 1 584 ? 3.947 1.137 -5.350 1.00 77.50 584 GLY A N 1
ATOM 4183 C CA . GLY A 1 584 ? 4.113 2.427 -6.027 1.00 77.50 584 GLY A CA 1
ATOM 4184 C C . GLY A 1 584 ? 2.858 2.868 -6.789 1.00 77.50 584 GLY A C 1
ATOM 4185 O O . GLY A 1 584 ? 2.098 2.048 -7.295 1.00 77.50 584 GLY A O 1
ATOM 4186 N N . GLY A 1 585 ? 2.623 4.184 -6.836 1.00 77.31 585 GLY A N 1
ATOM 4187 C CA . GLY A 1 585 ? 1.411 4.753 -7.441 1.00 77.31 585 GLY A CA 1
ATOM 4188 C C . GLY A 1 585 ? 1.297 4.476 -8.941 1.00 77.31 585 GLY A C 1
ATOM 4189 O O . GLY A 1 585 ? 0.231 4.080 -9.408 1.00 77.31 585 GLY A O 1
ATOM 4190 N N . ASP A 1 586 ? 2.401 4.617 -9.676 1.00 83.31 586 ASP A N 1
ATOM 4191 C CA . ASP A 1 586 ? 2.405 4.444 -11.133 1.00 83.31 586 ASP A CA 1
ATOM 4192 C C . ASP A 1 586 ? 2.224 2.972 -11.519 1.00 83.31 586 ASP A C 1
ATOM 4194 O O . ASP A 1 586 ? 1.417 2.656 -12.386 1.00 83.31 586 ASP A O 1
ATOM 4198 N N . THR A 1 587 ? 2.880 2.046 -10.812 1.00 87.75 587 THR A N 1
ATOM 4199 C CA . THR A 1 587 ? 2.718 0.601 -11.038 1.00 87.75 587 THR A CA 1
ATOM 4200 C C . THR A 1 587 ? 1.303 0.124 -10.710 1.00 87.75 587 THR A C 1
ATOM 4202 O O . THR A 1 587 ? 0.746 -0.686 -11.444 1.00 87.75 587 THR A O 1
ATOM 4205 N N . ALA A 1 588 ? 0.695 0.639 -9.634 1.00 86.38 588 ALA A N 1
ATOM 4206 C CA . ALA A 1 588 ? -0.702 0.352 -9.310 1.00 86.38 588 ALA A CA 1
ATOM 4207 C C . ALA A 1 588 ? -1.660 0.928 -10.368 1.00 86.38 588 ALA A C 1
ATOM 4209 O O . ALA A 1 588 ? -2.642 0.290 -10.731 1.00 86.38 588 ALA A O 1
ATOM 4210 N N . THR A 1 589 ? -1.353 2.107 -10.918 1.00 84.94 589 THR A N 1
ATOM 4211 C CA . THR A 1 589 ? -2.126 2.688 -12.027 1.00 84.94 589 THR A CA 1
ATOM 4212 C C . THR A 1 589 ? -2.008 1.831 -13.285 1.00 84.94 589 THR A C 1
ATOM 4214 O O . THR A 1 589 ? -3.020 1.541 -13.918 1.00 84.94 589 THR A O 1
ATOM 4217 N N . ALA A 1 590 ? -0.801 1.367 -13.620 1.00 90.38 590 ALA A N 1
ATOM 4218 C CA . ALA A 1 590 ? -0.572 0.451 -14.733 1.00 90.38 590 ALA A CA 1
ATOM 4219 C C . ALA A 1 590 ? -1.345 -0.865 -14.552 1.00 90.38 590 ALA A C 1
ATOM 4221 O O . ALA A 1 590 ? -2.009 -1.315 -15.484 1.00 90.38 590 ALA A O 1
ATOM 4222 N N . ALA A 1 591 ? -1.335 -1.444 -13.346 1.00 91.19 591 ALA A N 1
ATOM 4223 C CA . ALA A 1 591 ? -2.109 -2.644 -13.036 1.00 91.19 591 ALA A CA 1
ATOM 4224 C C . ALA A 1 591 ? -3.609 -2.462 -13.330 1.00 91.19 591 ALA A C 1
ATOM 4226 O O . ALA A 1 591 ? -4.238 -3.353 -13.908 1.00 91.19 591 ALA A O 1
ATOM 4227 N N . SER A 1 592 ? -4.142 -1.274 -13.042 1.00 88.38 592 SER A N 1
ATOM 4228 C CA . SER A 1 592 ? -5.539 -0.940 -13.301 1.00 88.38 592 SER A CA 1
ATOM 4229 C C . SER A 1 592 ? -5.840 -0.696 -14.770 1.00 88.38 592 SER A C 1
ATOM 4231 O O . SER A 1 592 ? -6.772 -1.280 -15.323 1.00 88.38 592 SER A O 1
ATOM 4233 N N . VAL A 1 593 ? -4.998 0.093 -15.442 1.00 89.94 593 VAL A N 1
ATOM 4234 C CA . VAL A 1 593 ? -5.104 0.367 -16.882 1.00 89.94 593 VAL A CA 1
ATOM 4235 C C . VAL A 1 593 ? -5.066 -0.929 -17.695 1.00 89.94 593 VAL A C 1
ATOM 4237 O O . VAL A 1 593 ? -5.831 -1.083 -18.646 1.00 89.94 593 VAL A O 1
ATOM 4240 N N . PHE A 1 594 ? -4.221 -1.884 -17.302 1.00 95.00 594 PHE A N 1
ATOM 4241 C CA . PHE A 1 594 ? -4.079 -3.170 -17.985 1.00 95.00 594 PHE A CA 1
ATOM 4242 C C . PHE A 1 594 ? -4.975 -4.282 -17.416 1.00 95.00 594 PHE A C 1
ATOM 4244 O O . PHE A 1 594 ? -4.913 -5.417 -17.894 1.00 95.00 594 PHE A O 1
ATOM 4251 N N . GLY A 1 595 ? -5.836 -3.976 -16.439 1.00 93.31 595 GLY A N 1
ATOM 4252 C CA . GLY A 1 595 ? -6.838 -4.903 -15.909 1.00 93.31 595 GLY A CA 1
ATOM 4253 C C . GLY A 1 595 ? -6.242 -6.155 -15.262 1.00 93.31 595 GLY A C 1
ATOM 4254 O O . GLY A 1 595 ? -6.689 -7.273 -15.550 1.00 93.31 595 GLY A O 1
ATOM 4255 N N . VAL A 1 596 ? -5.197 -5.981 -14.448 1.00 93.75 596 VAL A N 1
ATOM 4256 C CA . VAL A 1 596 ? -4.546 -7.053 -13.673 1.00 93.75 596 VAL A CA 1
ATOM 4257 C C . VAL A 1 596 ? -4.651 -6.869 -12.156 1.00 93.75 596 VAL A C 1
ATOM 4259 O O . VAL A 1 596 ? -4.153 -7.719 -11.423 1.00 93.75 596 VAL A O 1
ATOM 4262 N N . ASP A 1 597 ? -5.319 -5.813 -11.676 1.00 86.94 597 ASP A N 1
ATOM 4263 C CA . ASP A 1 597 ? -5.492 -5.512 -10.243 1.00 86.94 597 ASP A CA 1
ATOM 4264 C C . ASP A 1 597 ? -6.032 -6.695 -9.422 1.00 86.94 597 ASP A C 1
ATOM 4266 O O . ASP A 1 597 ? -5.608 -6.926 -8.291 1.00 86.94 597 ASP A O 1
ATOM 4270 N N . ASP A 1 598 ? -6.975 -7.443 -9.995 1.00 88.31 598 ASP A N 1
ATOM 4271 C CA . ASP A 1 598 ? -7.647 -8.599 -9.399 1.00 88.31 598 ASP A CA 1
ATOM 4272 C C . ASP A 1 598 ? -6.960 -9.938 -9.717 1.00 88.31 598 ASP A C 1
ATOM 4274 O O . ASP A 1 598 ? -7.402 -10.988 -9.251 1.00 88.31 598 ASP A O 1
ATOM 4278 N N . LYS A 1 599 ? -5.874 -9.910 -10.498 1.00 92.69 599 LYS A N 1
ATOM 4279 C CA . LYS A 1 599 ? -5.137 -11.097 -10.968 1.00 92.69 599 LYS A CA 1
ATOM 4280 C C . LYS A 1 599 ? -3.780 -11.280 -10.295 1.00 92.69 599 LYS A C 1
ATOM 4282 O O . LYS A 1 599 ? -3.162 -12.328 -10.456 1.00 92.69 599 LYS A O 1
ATOM 4287 N N . VAL A 1 600 ? -3.311 -10.276 -9.561 1.00 93.25 600 VAL A N 1
ATOM 4288 C CA . VAL A 1 600 ? -2.090 -10.334 -8.747 1.00 93.25 600 VAL A CA 1
ATOM 4289 C C . VAL A 1 600 ? -2.436 -10.567 -7.278 1.00 93.25 600 VAL A C 1
ATOM 4291 O O . VAL A 1 600 ? -3.563 -10.327 -6.847 1.00 93.25 600 VAL A O 1
ATOM 4294 N N . SER A 1 601 ? -1.479 -11.038 -6.475 1.00 89.88 601 SER A N 1
ATOM 4295 C CA . SER A 1 601 ? -1.762 -11.373 -5.070 1.00 89.88 601 SER A CA 1
ATOM 4296 C C . SER A 1 601 ? -2.105 -10.135 -4.234 1.00 89.88 601 SER A C 1
ATOM 4298 O O . SER A 1 601 ? -3.001 -10.171 -3.381 1.00 89.88 601 SER A O 1
ATOM 4300 N N . HIS A 1 602 ? -1.399 -9.025 -4.471 1.00 89.69 602 HIS A N 1
ATOM 4301 C CA . HIS A 1 602 ? -1.616 -7.778 -3.746 1.00 89.69 602 HIS A CA 1
ATOM 4302 C C . HIS A 1 602 ? -1.210 -6.542 -4.552 1.00 89.69 602 HIS A C 1
ATOM 4304 O O . HIS A 1 602 ? -0.081 -6.447 -5.025 1.00 89.69 602 HIS A O 1
ATOM 4310 N N . VAL A 1 603 ? -2.105 -5.557 -4.632 1.00 89.06 603 VAL A N 1
ATOM 4311 C CA . VAL A 1 603 ? -1.789 -4.194 -5.082 1.00 89.06 603 VAL A CA 1
ATOM 4312 C C . VAL A 1 603 ? -1.785 -3.295 -3.853 1.00 89.06 603 VAL A C 1
ATOM 4314 O O . VAL A 1 603 ? -2.826 -3.070 -3.234 1.00 89.06 603 VAL A O 1
ATOM 4317 N N . SER A 1 604 ? -0.607 -2.802 -3.480 1.00 86.25 604 SER A N 1
ATOM 4318 C CA . SER A 1 604 ? -0.451 -1.945 -2.312 1.00 86.25 604 SER A CA 1
ATOM 4319 C C . SER A 1 604 ? -1.038 -0.554 -2.551 1.00 86.25 604 SER A C 1
ATOM 4321 O O . SER A 1 604 ? -0.766 0.111 -3.552 1.00 86.25 604 SER A O 1
ATOM 4323 N N . THR A 1 605 ? -1.766 -0.065 -1.551 1.00 78.56 605 THR A N 1
ATOM 4324 C CA . THR A 1 605 ? -2.294 1.308 -1.488 1.00 78.56 605 THR A CA 1
ATOM 4325 C C . THR A 1 605 ? -1.382 2.257 -0.700 1.00 78.56 605 THR A C 1
ATOM 4327 O O . THR A 1 605 ? -1.626 3.469 -0.633 1.00 78.56 605 THR A O 1
ATOM 4330 N N . GLY A 1 606 ? -0.304 1.715 -0.120 1.00 77.75 606 GLY A N 1
ATOM 4331 C CA . GLY A 1 606 ? 0.589 2.397 0.813 1.00 77.75 606 GLY A CA 1
ATOM 4332 C C . GLY A 1 606 ? 1.468 3.490 0.209 1.00 77.75 606 GLY A C 1
ATOM 4333 O O . GLY A 1 606 ? 1.962 4.346 0.944 1.00 77.75 606 GLY A O 1
ATOM 4334 N N . GLY A 1 607 ? 1.680 3.494 -1.111 1.00 81.06 607 GLY A N 1
ATOM 4335 C CA . GLY A 1 607 ? 2.518 4.485 -1.792 1.00 81.06 607 GLY A CA 1
ATOM 4336 C C . GLY A 1 607 ? 3.888 4.649 -1.118 1.00 81.06 607 GLY A C 1
ATOM 4337 O O . GLY A 1 607 ? 4.680 3.710 -1.067 1.00 81.06 607 GLY A O 1
ATOM 4338 N N . GLY A 1 608 ? 4.152 5.835 -0.556 1.00 77.06 608 GLY A N 1
ATOM 4339 C CA . GLY A 1 608 ? 5.389 6.120 0.182 1.00 77.06 608 GLY A CA 1
ATOM 4340 C C . GLY A 1 608 ? 5.610 5.237 1.418 1.00 77.06 608 GLY A C 1
ATOM 4341 O O . GLY A 1 608 ? 6.750 4.906 1.716 1.00 77.06 608 GLY A O 1
ATOM 4342 N N . ALA A 1 609 ? 4.548 4.781 2.093 1.00 86.12 609 ALA A N 1
ATOM 4343 C CA . ALA A 1 609 ? 4.685 3.875 3.235 1.00 86.12 609 ALA A CA 1
ATOM 4344 C C . ALA A 1 609 ? 5.232 2.503 2.828 1.00 86.12 609 ALA A C 1
ATOM 4346 O O . ALA A 1 609 ? 6.100 1.962 3.507 1.00 86.12 609 ALA A O 1
ATOM 4347 N N . SER A 1 610 ? 4.770 1.963 1.697 1.00 84.69 610 SER A N 1
ATOM 4348 C CA . SER A 1 610 ? 5.318 0.723 1.138 1.00 84.69 610 SER A CA 1
ATOM 4349 C C . SER A 1 610 ? 6.779 0.874 0.774 1.00 84.69 610 SER A C 1
ATOM 4351 O O . SER A 1 610 ? 7.565 -0.021 1.053 1.00 84.69 610 SER A O 1
ATOM 4353 N N . LEU A 1 611 ? 7.142 2.007 0.171 1.00 79.12 611 LEU A N 1
ATOM 4354 C CA . LEU A 1 611 ? 8.521 2.274 -0.209 1.00 79.12 611 LEU A CA 1
ATOM 4355 C C . LEU A 1 611 ? 9.433 2.317 1.022 1.00 79.12 611 LEU A C 1
ATOM 4357 O O . LEU A 1 611 ? 10.419 1.592 1.063 1.00 79.12 611 LEU A O 1
ATOM 4361 N N . GLU A 1 612 ? 9.068 3.086 2.049 1.00 82.44 612 GLU A N 1
ATOM 4362 C CA . GLU A 1 612 ? 9.849 3.164 3.288 1.00 82.44 612 GLU A CA 1
ATOM 4363 C C . GLU A 1 612 ? 9.943 1.809 4.007 1.00 82.44 612 GLU A C 1
ATOM 4365 O O . GLU A 1 612 ? 11.001 1.459 4.533 1.00 82.44 612 GLU A O 1
ATOM 4370 N N . LEU A 1 613 ? 8.873 1.010 3.986 1.00 83.81 613 LEU A N 1
ATOM 4371 C CA . LEU A 1 613 ? 8.892 -0.342 4.544 1.00 83.81 613 LEU A CA 1
ATOM 4372 C C . LEU A 1 613 ? 9.847 -1.262 3.774 1.00 83.81 613 LEU A C 1
ATOM 4374 O O . LEU A 1 613 ? 10.629 -1.992 4.382 1.00 83.81 613 LEU A O 1
ATOM 4378 N N . LEU A 1 614 ? 9.819 -1.208 2.441 1.00 78.75 614 LEU A N 1
ATOM 4379 C CA . LEU A 1 614 ? 10.727 -1.974 1.590 1.00 78.75 614 LEU A CA 1
ATOM 4380 C C . LEU A 1 614 ? 12.193 -1.508 1.731 1.00 78.75 614 LEU A C 1
ATOM 4382 O O . LEU A 1 614 ? 13.114 -2.318 1.624 1.00 78.75 614 LEU A O 1
ATOM 4386 N N . GLU A 1 615 ? 12.423 -0.233 2.055 1.00 75.19 615 GLU A N 1
ATOM 4387 C CA . GLU A 1 615 ? 13.730 0.320 2.448 1.00 75.19 615 GLU A CA 1
ATOM 4388 C C . GLU A 1 615 ? 14.186 -0.146 3.846 1.00 75.19 615 GLU A C 1
ATOM 4390 O O . GLU A 1 615 ? 15.306 0.147 4.260 1.00 75.19 615 GLU A O 1
ATOM 4395 N N . GLY A 1 616 ? 13.346 -0.888 4.578 1.00 75.06 616 GLY A N 1
ATOM 4396 C CA . GLY A 1 616 ? 13.648 -1.402 5.914 1.00 75.06 616 GLY A CA 1
ATOM 4397 C C . GLY A 1 616 ? 13.442 -0.385 7.036 1.00 75.06 616 GLY A C 1
ATOM 4398 O O . GLY A 1 616 ? 13.915 -0.606 8.152 1.00 75.06 616 GLY A O 1
ATOM 4399 N N . LYS A 1 617 ? 12.754 0.733 6.773 1.00 81.31 617 LYS A N 1
ATOM 4400 C CA . LYS A 1 617 ? 12.434 1.725 7.804 1.00 81.31 617 LYS A CA 1
ATOM 4401 C C . LYS A 1 617 ? 11.290 1.237 8.685 1.00 81.31 617 LYS A C 1
ATOM 4403 O O . LYS A 1 617 ? 10.348 0.584 8.239 1.00 81.31 617 LYS A O 1
ATOM 4408 N N . VAL A 1 618 ? 11.347 1.629 9.954 1.00 84.69 618 VAL A N 1
ATOM 4409 C CA . VAL A 1 618 ? 10.241 1.433 10.893 1.00 84.69 618 VAL A CA 1
ATOM 4410 C C . VAL A 1 618 ? 9.156 2.460 10.587 1.00 84.69 618 VAL A C 1
ATOM 4412 O O . VAL A 1 618 ? 9.407 3.661 10.651 1.00 84.69 618 VAL A O 1
ATOM 4415 N N . LEU A 1 619 ? 7.943 1.993 10.293 1.00 91.12 619 LEU A N 1
ATOM 4416 C CA . LEU A 1 619 ? 6.789 2.861 10.071 1.00 91.12 619 LEU A CA 1
ATOM 4417 C C . LEU A 1 619 ? 6.194 3.306 11.422 1.00 91.12 619 LEU A C 1
ATOM 4419 O O . LEU A 1 619 ? 5.677 2.450 12.149 1.00 91.12 619 LEU A O 1
ATOM 4423 N N . PRO A 1 620 ? 6.208 4.607 11.780 1.00 92.94 620 PRO A N 1
ATOM 4424 C CA . PRO A 1 620 ? 5.735 5.077 13.084 1.00 92.94 620 PRO A CA 1
ATOM 4425 C C . PRO A 1 620 ? 4.301 4.653 13.427 1.00 92.94 620 PRO A C 1
ATOM 4427 O O . PRO A 1 620 ? 4.037 4.223 14.546 1.00 92.94 620 PRO A O 1
ATOM 4430 N N . GLY A 1 621 ? 3.380 4.723 12.464 1.00 93.38 621 GLY A N 1
ATOM 4431 C CA . GLY A 1 621 ? 1.978 4.344 12.650 1.00 93.38 621 GLY A CA 1
ATOM 4432 C C . GLY A 1 621 ? 1.743 2.837 12.784 1.00 93.38 621 GLY A C 1
ATOM 4433 O O . GLY A 1 621 ? 0.705 2.446 13.306 1.00 93.38 621 GLY A O 1
ATOM 4434 N N . VAL A 1 622 ? 2.689 1.994 12.345 1.00 91.75 622 VAL A N 1
ATOM 4435 C CA . VAL A 1 622 ? 2.672 0.542 12.614 1.00 91.75 622 VAL A CA 1
ATOM 4436 C C . VAL A 1 622 ? 3.290 0.262 13.979 1.00 91.75 622 VAL A C 1
ATOM 4438 O O . VAL A 1 622 ? 2.743 -0.510 14.757 1.00 91.75 622 VAL A O 1
ATOM 4441 N N . ALA A 1 623 ? 4.407 0.919 14.303 1.00 90.12 623 ALA A N 1
ATOM 4442 C CA . ALA A 1 623 ? 5.079 0.779 15.593 1.00 90.12 623 ALA A CA 1
ATOM 4443 C C . ALA A 1 623 ? 4.207 1.229 16.778 1.00 90.12 623 ALA A C 1
ATOM 4445 O O . ALA A 1 623 ? 4.364 0.710 17.878 1.00 90.12 623 ALA A O 1
ATOM 4446 N N . ALA A 1 624 ? 3.282 2.166 16.554 1.00 92.50 624 ALA A N 1
ATOM 4447 C CA . ALA A 1 624 ? 2.337 2.639 17.561 1.00 92.50 624 ALA A CA 1
ATOM 4448 C C . ALA A 1 624 ? 1.196 1.651 17.881 1.00 92.50 624 ALA A C 1
ATOM 4450 O O . ALA A 1 624 ? 0.445 1.894 18.827 1.00 92.50 624 ALA A O 1
ATOM 4451 N N . LEU A 1 625 ? 1.038 0.568 17.111 1.00 92.50 625 LEU A N 1
ATOM 4452 C CA . LEU A 1 625 ? 0.023 -0.456 17.363 1.00 92.50 625 LEU A CA 1
ATOM 4453 C C . LEU A 1 625 ? 0.453 -1.422 18.469 1.00 92.50 625 LEU A C 1
ATOM 4455 O O . LEU A 1 625 ? 1.639 -1.699 18.648 1.00 92.50 625 LEU A O 1
ATOM 4459 N N . THR A 1 626 ? -0.533 -1.963 19.178 1.00 87.75 626 THR A N 1
ATOM 4460 C CA . THR A 1 626 ? -0.345 -2.995 20.197 1.00 87.75 626 THR A CA 1
ATOM 4461 C C . THR A 1 626 ? 0.149 -4.279 19.526 1.00 87.75 626 THR A C 1
ATOM 4463 O O . THR A 1 626 ? -0.392 -4.693 18.496 1.00 87.75 626 THR A O 1
ATOM 4466 N N . ASN A 1 627 ? 1.190 -4.915 20.072 1.00 83.19 627 ASN A N 1
ATOM 4467 C CA . ASN A 1 627 ? 1.607 -6.225 19.575 1.00 83.19 627 ASN A CA 1
ATOM 4468 C C . ASN A 1 627 ? 0.568 -7.269 19.981 1.00 83.19 627 ASN A C 1
ATOM 4470 O O . ASN A 1 627 ? -0.036 -7.162 21.046 1.00 83.19 627 ASN A O 1
ATOM 4474 N N . ILE A 1 628 ? 0.391 -8.309 19.168 1.00 73.00 628 ILE A N 1
ATOM 4475 C CA . ILE A 1 628 ? -0.574 -9.371 19.483 1.00 73.00 628 ILE A CA 1
ATOM 4476 C C . ILE A 1 628 ? -0.293 -10.016 20.851 1.00 73.00 628 ILE A C 1
ATOM 4478 O O . ILE A 1 628 ? -1.212 -10.252 21.628 1.00 73.00 628 ILE A O 1
ATOM 4482 N N . ALA A 1 629 ? 0.986 -10.209 21.187 1.00 64.06 629 ALA A N 1
ATOM 4483 C CA . ALA A 1 629 ? 1.409 -10.777 22.464 1.00 64.06 629 ALA A CA 1
ATOM 4484 C C . ALA A 1 629 ? 1.023 -9.910 23.672 1.00 64.06 629 ALA A C 1
ATOM 4486 O O . ALA A 1 629 ? 0.707 -10.464 24.718 1.00 64.06 629 ALA A O 1
ATOM 4487 N N . ASP A 1 630 ? 1.030 -8.583 23.518 1.00 69.31 630 ASP A N 1
ATOM 4488 C CA . ASP A 1 630 ? 0.690 -7.645 24.594 1.00 69.31 630 ASP A CA 1
ATOM 4489 C C . ASP A 1 630 ? -0.827 -7.566 24.811 1.00 69.31 630 ASP A C 1
ATOM 4491 O O . ASP A 1 630 ? -1.269 -7.244 25.904 1.00 69.31 630 ASP A O 1
ATOM 4495 N N . LEU A 1 631 ? -1.630 -7.833 23.772 1.00 67.81 631 LEU A N 1
ATOM 4496 C CA . LEU A 1 631 ? -3.094 -7.847 23.871 1.00 67.81 631 LEU A CA 1
ATOM 4497 C C . LEU A 1 631 ? -3.629 -9.141 24.502 1.00 67.81 631 LEU A C 1
ATOM 4499 O O . LEU A 1 631 ? -4.702 -9.135 25.096 1.00 67.81 631 LEU A O 1
ATOM 4503 N N . LEU A 1 632 ? -2.920 -10.257 24.311 1.00 58.41 632 LEU A N 1
ATOM 4504 C CA . LEU A 1 632 ? -3.316 -11.570 24.828 1.00 58.41 632 LEU A CA 1
ATOM 4505 C C . LEU A 1 632 ? -2.899 -11.805 26.294 1.00 58.41 632 LEU A C 1
ATOM 4507 O O . LEU A 1 632 ? -3.351 -12.789 26.883 1.00 58.41 632 LEU A O 1
ATOM 4511 N N . GLN A 1 633 ? -2.032 -10.949 26.846 1.00 48.09 633 GLN A N 1
ATOM 4512 C CA . GLN A 1 633 ? -1.680 -10.885 28.272 1.00 48.09 633 GLN A CA 1
ATOM 4513 C C . GLN A 1 633 ? -2.702 -10.042 29.031 1.00 48.09 633 GLN A C 1
ATOM 4515 O O . GLN A 1 633 ? -3.034 -10.441 30.171 1.00 48.09 633 GLN A O 1
#

Radius of gyration: 30.02 Å; chains: 1; bounding box: 57×86×86 Å

Secondary structure (DSSP, 8-state):
-HHHHHHHHHHHHHHHHHH---------SSSTT-EEE-PPPSSTTSPPPEEEEEEEEEEE-TTT-PEEEEEEEEEEE--SS-----EEEEETTS--S-SSTT--GGGTTTPPP-B--S--TTEEEEES-HHHHHHHHH-HHHHHHHHHHTTS--EEEEEEE-S-TT-TT-PEEEEEEEEES-THHHHHHHHHHHHHHHHHHSSTTS---TTT--PPPP--TT-B-BTTT---TT-EEEEEE-----B-TTS-BS--HHHHHHHHHHHHHHHTT-SEEEEE---S---SS--GGG-THHHHHHHHHHHTS-EEEESSSSSHHHHHHHHSPPTTEEEEE--GGGSHHHHT-EE-TTS-EE---HHHHHHHHHHHHHT-SEEEEE-GGGTTS--HHHH----S-EEE-HHHHHHHHHHHHHHTSPPSSEE---HHHHHHHTTT-SEEE--HHHHHHHHHHHH---BTTS---HHHHTTHHHHHHHHHHHT-EEE--SEEEEESSSSTTS-EEEEETTT-BPTT-EEEEE-HHHHHHHHHHHHH-SEEEE-S-SS-TTSGGG-HHHHHHHHHHHHHHHHH--EEEE-SHHHHHHHHHTT-TTTSSEE---THHHHHHHTT---HHHHTSPBHHHH--